Protein AF-A0A8J6DBD8-F1 (afdb_monomer_lite)

Secondary structure (DSSP, 8-state):
-----------------S--SSS--SS------S---S-------EEETTTTEEEETTEEE---HHHHHHHTTPPPPPGGGB----SSPPPHHHHHHHHHT--HHHHHTT-EEETTEEEEEHHHHHHHHHH-S-HHHHHHHHHHHHIIIIIS-SBTTEEEHHHHHHHTTGGGT-BSHHHHHHHHHHHHHHHHHHSS----S-HHHHHHHHHHHHS-SSS--S---SSEEEEETTBSSEEEE-SSEEEEE-GGGGGGGGTPPB-----TTGGG--EETTSTTHHHHHHHHHHHGGGEEEE----SS-SB-HHHHHHHHHHTTGGG-PPPS-----GGGGGS----HHHHHHHHHHHHHHHHHHHHHHHHHHHHHHHHHHHHHHHHHHHHHHHHHHHHHHHHHHHHHHHHHHHHTTT---SS-HHHHHHHHHHHHHHHHHHHHHHHHHHHHHHHHHHHHHHHHHHHHHHHHHHHHHHHHHHHHHHHHTHHHHHHHHHHHHHHHHHHHHHHHHHHHHHHHHHHHHHHHHHHHHHHHHHHHHHHHHHHHHHHHHHHHHHHHHHHHHHHHHHHHHHHHHTTT-HHHHHHHHHHHHHHHHHHHHHTT-

Sequence (602 aa):
MVSTAWRLHWGWSRDSGLLSGYIRTCVFVRFSSPYSRREMYSPEPNSNPAYSCFTFGGVDLVPTVEEYIALLNCPKIQADRAYSRPVNVPPFLKKLMSIKGMSEQWVTARIKQKGDSKCIPWGNLRDLILAHPDLKKRVDVFALSIYGLVVFPKALGHVDEAVSDLFDRFDKGTTPVPAILTETFRSLNACRRAGEGRFIGCAQLLLAWFHSHFWKIDKGPVVNPDEILYRCGDFDWVPLAGIWGASGYAPLLVLRQYRSRQFIPATRGLAQCEFSYKDDGYKKKVREISNAWNQTRRMKGFTAGPMITPEYEWWRGKRVNDNVSKPDQESTQPIDEYLRVAPSELEIIKQDFEKKSSEFGKKIEQLEEEKMKLGLDVDIHKLEAEKLRKGKNKAEEDLDSLKTDYKKLRMSIRTAGLGKTSEQWRQEIGKEKTRADQWEKKFHDVRIREDVLKKSLLESQNEKEKLRARVAELERSLHQYRSRNSVIELKASLSRIEELKEEIGKLEAALQDGKIRVEFLEANNEHYREQLFRSQDQIRNRDYVMGEAVAQVREVADHLQTLAVQADVLSLKYESESDRGRNLAWLLRKVKALCIRAKSYM

pLDDT: mean 74.31, std 19.13, range [20.61, 96.56]

Structure (mmCIF, N/CA/C/O backbone):
data_AF-A0A8J6DBD8-F1
#
_entry.id   AF-A0A8J6DBD8-F1
#
loop_
_atom_site.group_PDB
_atom_site.id
_atom_site.type_symbol
_atom_site.label_atom_id
_atom_site.label_alt_id
_atom_site.label_comp_id
_atom_site.label_asym_id
_atom_site.label_entity_id
_atom_site.label_seq_id
_atom_site.pdbx_PDB_ins_code
_atom_site.Cartn_x
_atom_site.Cartn_y
_atom_site.Cartn_z
_atom_site.occupancy
_atom_site.B_iso_or_equiv
_atom_site.auth_seq_id
_atom_site.auth_comp_id
_atom_site.auth_asym_id
_atom_site.auth_atom_id
_atom_site.pdbx_PDB_model_num
ATOM 1 N N . MET A 1 1 ? -17.728 -9.451 46.125 1.00 27.48 1 MET A N 1
ATOM 2 C CA . MET A 1 1 ? -18.984 -8.967 45.507 1.00 27.48 1 MET A CA 1
ATOM 3 C C . MET A 1 1 ? -18.606 -8.403 44.138 1.00 27.48 1 MET A C 1
ATOM 5 O O . MET A 1 1 ? -17.762 -7.523 44.107 1.00 27.48 1 MET A O 1
ATOM 9 N N . VAL A 1 2 ? -18.868 -9.106 43.025 1.00 20.61 2 VAL A N 1
ATOM 10 C CA . VAL A 1 2 ? -20.180 -9.228 42.327 1.00 20.61 2 VAL A CA 1
ATOM 11 C C . VAL A 1 2 ? -20.527 -7.868 41.685 1.00 20.61 2 VAL A C 1
ATOM 13 O O . VAL A 1 2 ? -20.707 -6.912 42.423 1.00 20.61 2 VAL A O 1
ATOM 16 N N . SER A 1 3 ? -20.315 -7.691 40.366 1.00 20.91 3 SER A N 1
ATOM 17 C CA . SER A 1 3 ? -21.315 -7.827 39.262 1.00 20.91 3 SER A CA 1
ATOM 18 C C . SER A 1 3 ? -22.350 -6.682 39.266 1.00 20.91 3 SER A C 1
ATOM 20 O O . SER A 1 3 ? -22.784 -6.304 40.340 1.00 20.91 3 SER A O 1
ATOM 22 N N . THR A 1 4 ? -22.841 -6.062 38.182 1.00 24.61 4 THR A N 1
ATOM 23 C CA . THR A 1 4 ? -22.737 -6.187 36.697 1.00 24.61 4 THR A CA 1
ATOM 24 C C . THR A 1 4 ? -23.076 -4.778 36.121 1.00 24.61 4 THR A C 1
ATOM 26 O O . THR A 1 4 ? -23.530 -3.943 36.893 1.00 24.61 4 THR A O 1
ATOM 29 N N . ALA A 1 5 ? -22.948 -4.355 34.854 1.00 22.42 5 ALA A N 1
ATOM 30 C CA . ALA A 1 5 ? -22.579 -4.890 33.527 1.00 22.42 5 ALA A CA 1
ATOM 31 C C . ALA A 1 5 ? -22.022 -3.693 32.681 1.00 22.42 5 ALA A C 1
ATOM 33 O O . ALA A 1 5 ? -21.956 -2.588 33.208 1.00 22.42 5 ALA A O 1
ATOM 34 N N . TRP A 1 6 ? -21.601 -3.749 31.408 1.00 22.06 6 TRP A N 1
ATOM 35 C CA . TRP A 1 6 ? -21.498 -4.800 30.377 1.00 22.06 6 TRP A CA 1
ATOM 36 C C . TRP A 1 6 ? -20.047 -4.910 29.851 1.00 22.06 6 TRP A C 1
ATOM 38 O O . TRP A 1 6 ? -19.230 -4.015 30.055 1.00 22.06 6 TRP A O 1
ATOM 48 N N . ARG A 1 7 ? -19.713 -6.029 29.189 1.00 21.22 7 ARG A N 1
ATOM 49 C CA . ARG A 1 7 ? -18.359 -6.366 28.699 1.00 21.22 7 ARG A CA 1
ATOM 50 C C . ARG A 1 7 ? -18.191 -6.134 27.197 1.00 21.22 7 ARG A C 1
ATOM 52 O O . ARG A 1 7 ? -19.117 -6.409 26.449 1.00 21.22 7 ARG A O 1
ATOM 59 N N . LEU A 1 8 ? -16.950 -5.859 26.786 1.00 21.03 8 LEU A N 1
ATOM 60 C CA . LEU A 1 8 ? -16.210 -6.649 25.785 1.00 21.03 8 LEU A CA 1
ATOM 61 C C . LEU A 1 8 ? -14.696 -6.486 26.054 1.00 21.03 8 LEU A C 1
ATOM 63 O O . LEU A 1 8 ? -14.236 -5.398 26.397 1.00 21.03 8 LEU A O 1
ATOM 67 N N . HIS A 1 9 ? -13.937 -7.585 26.006 1.00 22.09 9 HIS A N 1
ATOM 68 C CA . HIS A 1 9 ? -12.533 -7.667 26.447 1.00 22.09 9 HIS A CA 1
ATOM 69 C C . HIS A 1 9 ? -11.554 -7.550 25.274 1.00 22.09 9 HIS A C 1
ATOM 71 O O . HIS A 1 9 ? -11.773 -8.222 24.280 1.00 22.09 9 HIS A O 1
ATOM 77 N N . TRP A 1 10 ? -10.424 -6.859 25.479 1.00 24.67 10 TRP A N 1
ATOM 78 C CA . TRP A 1 10 ? -9.071 -7.299 25.080 1.00 24.67 10 TRP A CA 1
ATOM 79 C C . TRP A 1 10 ? -8.047 -6.610 26.002 1.00 24.67 10 TRP A C 1
ATOM 81 O O . TRP A 1 10 ? -8.152 -5.408 26.238 1.00 24.67 10 TRP A O 1
ATOM 91 N N . GLY A 1 11 ? -7.070 -7.339 26.548 1.00 22.80 11 GLY A N 1
ATOM 92 C CA . GLY A 1 11 ? -6.052 -6.781 27.451 1.00 22.80 11 GLY A CA 1
ATOM 93 C C . GLY A 1 11 ? -4.736 -7.558 27.397 1.00 22.80 11 GLY A C 1
ATOM 94 O O . GLY A 1 11 ? -4.743 -8.738 27.066 1.00 22.80 11 GLY A O 1
ATOM 95 N N . TRP A 1 12 ? -3.615 -6.897 27.710 1.00 26.27 12 TRP A N 1
ATOM 96 C CA . TRP A 1 12 ? -2.274 -7.501 27.767 1.00 26.27 12 TRP A CA 1
ATOM 97 C C . TRP A 1 12 ? -1.465 -6.994 28.974 1.00 26.27 12 TRP A C 1
ATOM 99 O O . TRP A 1 12 ? -1.705 -5.901 29.484 1.00 26.27 12 TRP A O 1
ATOM 109 N N . SER A 1 13 ? -0.526 -7.832 29.426 1.00 24.42 13 SER A N 1
ATOM 110 C CA . SER A 1 13 ? 0.162 -7.760 30.727 1.00 24.42 13 SER A CA 1
ATOM 111 C C . SER A 1 13 ? 1.065 -6.535 30.962 1.00 24.42 13 SER A C 1
ATOM 113 O O . SER A 1 13 ? 1.603 -5.930 30.029 1.00 24.42 13 SER A O 1
ATOM 115 N N . ARG A 1 14 ? 1.280 -6.239 32.253 1.00 26.92 14 ARG A N 1
ATOM 116 C CA . ARG A 1 14 ? 2.314 -5.336 32.787 1.00 26.92 14 ARG A CA 1
ATOM 117 C C . ARG A 1 14 ? 3.711 -5.983 32.803 1.00 26.92 14 ARG A C 1
ATOM 119 O O . ARG A 1 14 ? 3.820 -7.206 32.757 1.00 26.92 14 ARG A O 1
ATOM 126 N N . ASP A 1 15 ? 4.702 -5.091 32.928 1.00 27.53 15 ASP A N 1
ATOM 127 C CA . ASP A 1 15 ? 6.130 -5.275 33.256 1.00 27.53 15 ASP A CA 1
ATOM 128 C C . ASP A 1 15 ? 6.997 -6.012 32.198 1.00 27.53 15 ASP A C 1
ATOM 130 O O . ASP A 1 15 ? 6.541 -6.939 31.542 1.00 27.53 15 ASP A O 1
ATOM 134 N N . SER A 1 16 ? 8.249 -5.621 31.903 1.00 25.66 16 SER A N 1
ATOM 135 C CA . SER A 1 16 ? 9.177 -4.661 32.540 1.00 25.66 16 SER A CA 1
ATOM 136 C C . SER A 1 16 ? 10.176 -4.029 31.529 1.00 25.66 16 SER A C 1
ATOM 138 O O . SER A 1 16 ? 10.304 -4.493 30.399 1.00 25.66 16 SER A O 1
ATOM 140 N N . GLY A 1 17 ? 10.922 -2.988 31.944 1.00 25.34 17 GLY A N 1
ATOM 141 C CA . GLY A 1 17 ? 12.291 -2.712 31.448 1.00 25.34 17 GLY A CA 1
ATOM 142 C C . GLY A 1 17 ? 12.514 -1.932 30.131 1.00 25.34 17 GLY A C 1
ATOM 143 O O . GLY A 1 17 ? 12.765 -2.520 29.088 1.00 25.34 17 GLY A O 1
ATOM 144 N N . LEU A 1 18 ? 12.551 -0.594 30.216 1.00 29.38 18 LEU A N 1
ATOM 145 C CA . LEU A 1 18 ? 13.420 0.331 29.443 1.00 29.38 18 LEU A CA 1
ATOM 146 C C . LEU A 1 18 ? 13.868 -0.049 28.002 1.00 29.38 18 LEU A C 1
ATOM 148 O O . LEU A 1 18 ? 15.051 -0.264 27.756 1.00 29.38 18 LEU A O 1
ATOM 152 N N . LEU A 1 19 ? 12.947 0.003 27.026 1.00 24.00 19 LEU A N 1
ATOM 153 C CA . LEU A 1 19 ? 13.197 0.457 25.629 1.00 24.00 19 LEU A CA 1
ATOM 154 C C . LEU A 1 19 ? 11.874 0.661 24.842 1.00 24.00 19 LEU A C 1
ATOM 156 O O . LEU A 1 19 ? 11.750 0.380 23.651 1.00 24.00 19 LEU A O 1
ATOM 160 N N . SER A 1 20 ? 10.833 1.137 25.535 1.00 29.08 20 SER A N 1
ATOM 161 C CA . SER A 1 20 ? 9.434 1.116 25.074 1.00 29.08 20 SER A CA 1
ATOM 162 C C . SER A 1 20 ? 8.962 2.460 24.492 1.00 29.08 20 SER A C 1
ATOM 164 O O . SER A 1 20 ? 8.144 3.140 25.108 1.00 29.08 20 SER A O 1
ATOM 166 N N . GLY A 1 21 ? 9.458 2.832 23.305 1.00 27.05 21 GLY A N 1
ATOM 167 C CA . GLY A 1 21 ? 9.067 4.078 22.616 1.00 27.05 21 GLY A CA 1
ATOM 168 C C . GLY A 1 21 ? 8.323 3.909 21.283 1.00 27.05 21 GLY A C 1
ATOM 169 O O . GLY A 1 21 ? 7.284 4.526 21.086 1.00 27.05 21 GLY A O 1
ATOM 170 N N . TYR A 1 22 ? 8.840 3.083 20.362 1.00 28.44 22 TYR A N 1
ATOM 171 C CA . TYR A 1 22 ? 8.517 3.220 18.925 1.00 28.44 22 TYR A CA 1
ATOM 172 C C . TYR A 1 22 ? 7.997 1.964 18.195 1.00 28.44 22 TYR A C 1
ATOM 174 O O . TYR A 1 22 ? 7.718 2.034 17.002 1.00 28.44 22 TYR A O 1
ATOM 182 N N . ILE A 1 23 ? 7.852 0.810 18.865 1.00 29.36 23 ILE A N 1
ATOM 183 C CA . ILE A 1 23 ? 7.482 -0.470 18.209 1.00 29.36 23 ILE A CA 1
ATOM 184 C C . ILE A 1 23 ? 6.358 -1.205 18.974 1.00 29.36 23 ILE A C 1
ATOM 186 O O . ILE A 1 23 ? 6.381 -2.424 19.125 1.00 29.36 23 ILE A O 1
ATOM 190 N N . ARG A 1 24 ? 5.363 -0.473 19.506 1.00 26.50 24 ARG A N 1
ATOM 191 C CA . ARG A 1 24 ? 4.212 -1.077 20.222 1.00 26.50 24 ARG A CA 1
ATOM 192 C C . ARG A 1 24 ? 2.834 -0.843 19.590 1.00 26.50 24 ARG A C 1
ATOM 194 O O . ARG A 1 24 ? 1.833 -1.273 20.148 1.00 26.50 24 ARG A O 1
ATOM 201 N N . THR A 1 25 ? 2.777 -0.272 18.389 1.00 28.27 25 THR A N 1
ATOM 202 C CA . THR A 1 25 ? 1.565 -0.148 17.558 1.00 28.27 25 THR A CA 1
ATOM 203 C C . THR A 1 25 ? 1.365 -1.364 16.643 1.00 28.27 25 THR A C 1
ATOM 205 O O . THR A 1 25 ? 1.268 -1.258 15.422 1.00 28.27 25 THR A O 1
ATOM 208 N N . CYS A 1 26 ? 1.250 -2.554 17.242 1.00 26.88 26 CYS A N 1
ATOM 209 C CA . CYS A 1 26 ? 0.584 -3.671 16.568 1.00 26.88 26 CYS A CA 1
ATOM 210 C C . CYS A 1 26 ? -0.930 -3.413 16.591 1.00 26.88 26 CYS A C 1
ATOM 212 O O . CYS A 1 26 ? -1.564 -3.633 17.615 1.00 26.88 26 CYS A O 1
ATOM 214 N N . VAL A 1 27 ? -1.458 -2.897 15.474 1.00 27.77 27 VAL A N 1
ATOM 215 C CA . VAL A 1 27 ? -2.882 -2.809 15.085 1.00 27.77 27 VAL A CA 1
ATOM 216 C C . VAL A 1 27 ? -3.888 -2.750 16.251 1.00 27.77 27 VAL A C 1
ATOM 218 O O . VAL A 1 27 ? -4.568 -3.722 16.563 1.00 27.77 27 VAL A O 1
ATOM 221 N N . PHE A 1 28 ? -4.054 -1.558 16.826 1.00 23.45 28 PHE A N 1
ATOM 222 C CA . PHE A 1 28 ? -5.298 -1.152 17.487 1.00 23.45 28 PHE A CA 1
ATOM 223 C C . PHE A 1 28 ? -5.872 0.037 16.710 1.00 23.45 28 PHE A C 1
ATOM 225 O O . PHE A 1 28 ? -5.594 1.195 17.022 1.00 23.45 28 PHE A O 1
ATOM 232 N N . VAL A 1 29 ? -6.658 -0.238 15.665 1.00 27.64 29 VAL A N 1
ATOM 233 C CA . VAL A 1 29 ? -7.415 0.807 14.957 1.00 27.64 29 VAL A CA 1
ATOM 234 C C . VAL A 1 29 ? -8.670 1.115 15.771 1.00 27.64 29 VAL A C 1
ATOM 236 O O . VAL A 1 29 ? -9.755 0.612 15.499 1.00 27.64 29 VAL A O 1
ATOM 239 N N . ARG A 1 30 ? -8.508 1.930 16.816 1.00 22.86 30 ARG A N 1
ATOM 240 C CA . ARG A 1 30 ? -9.630 2.511 17.559 1.00 22.86 30 ARG A CA 1
ATOM 241 C C . ARG A 1 30 ? -9.899 3.904 16.995 1.00 22.86 30 ARG A C 1
ATOM 243 O O . ARG A 1 30 ? -9.235 4.864 17.377 1.00 22.86 30 ARG A O 1
ATOM 250 N N . PHE A 1 31 ? -10.851 4.016 16.067 1.00 30.30 31 PHE A N 1
ATOM 251 C CA . PHE A 1 31 ? -11.318 5.317 15.585 1.00 30.30 31 PHE A CA 1
ATOM 252 C C . PHE A 1 31 ? -12.001 6.062 16.739 1.00 30.30 31 PHE A C 1
ATOM 254 O O . PHE A 1 31 ? -13.118 5.749 17.141 1.00 30.30 31 PHE A O 1
ATOM 261 N N . SER A 1 32 ? -11.300 7.027 17.330 1.00 22.33 32 SER A N 1
ATOM 262 C CA . SER A 1 32 ? -11.822 7.883 18.399 1.00 22.33 32 SER A CA 1
ATOM 263 C C . SER A 1 32 ? -11.129 9.244 18.350 1.00 22.33 32 SER A C 1
ATOM 265 O O . SER A 1 32 ? -10.259 9.544 19.163 1.00 22.33 32 SER A O 1
ATOM 267 N N . SER A 1 33 ? -11.510 10.070 17.372 1.00 25.19 33 SER A N 1
ATOM 268 C CA . SER A 1 33 ? -11.212 11.505 17.410 1.00 25.19 33 SER A CA 1
ATOM 269 C C . SER A 1 33 ? -12.235 12.200 18.317 1.00 25.19 33 SER A C 1
ATOM 271 O O . SER A 1 33 ? -13.432 12.084 18.048 1.00 25.19 33 SER A O 1
ATOM 273 N N . PRO A 1 34 ? -11.821 12.966 19.345 1.00 26.48 34 PRO A N 1
ATOM 274 C CA . PRO A 1 34 ? -12.744 13.777 20.144 1.00 26.48 34 PRO A CA 1
ATOM 275 C C . PRO A 1 34 ? -13.403 14.923 19.352 1.00 26.48 34 PRO A C 1
ATOM 277 O O . PRO A 1 34 ? -14.350 15.542 19.834 1.00 26.48 34 PRO A O 1
ATOM 280 N N . TYR A 1 35 ? -12.912 15.217 18.141 1.00 27.64 35 TYR A N 1
ATOM 281 C CA . TYR A 1 35 ? -13.316 16.360 17.323 1.00 27.64 35 TYR A CA 1
ATOM 282 C C . TYR A 1 35 ? -13.956 15.926 15.999 1.00 27.64 35 TYR A C 1
ATOM 284 O O . TYR A 1 35 ? -13.412 16.153 14.922 1.00 27.64 35 TYR A O 1
ATOM 292 N N . SER A 1 36 ? -15.135 15.305 16.066 1.00 27.06 36 SER A N 1
ATOM 293 C CA . SER A 1 36 ? -16.021 15.107 14.904 1.00 27.06 36 SER A CA 1
ATOM 294 C C . SER A 1 36 ? -17.481 14.985 15.342 1.00 27.06 36 SER A C 1
ATOM 296 O O . SER A 1 36 ? -18.090 13.925 15.260 1.00 27.06 36 SER A O 1
ATOM 298 N N . ARG A 1 37 ? -18.068 16.095 15.813 1.00 27.03 37 ARG A N 1
ATOM 299 C CA . ARG A 1 37 ? -19.520 16.194 16.040 1.00 27.03 37 ARG A CA 1
ATOM 300 C C . ARG A 1 37 ? -20.227 16.704 14.776 1.00 27.03 37 ARG A C 1
ATOM 302 O O . ARG A 1 37 ? -20.755 17.812 14.750 1.00 27.03 37 ARG A O 1
ATOM 309 N N . ARG A 1 38 ? -20.205 15.880 13.728 1.00 23.92 38 ARG A N 1
ATOM 310 C CA . ARG A 1 38 ? -21.210 15.842 12.655 1.00 23.92 38 ARG A CA 1
ATOM 311 C C . ARG A 1 38 ? -21.508 14.376 12.381 1.00 23.92 38 ARG A C 1
ATOM 313 O O . ARG A 1 38 ? -20.594 13.558 12.375 1.00 23.92 38 ARG A O 1
ATOM 320 N N . GLU A 1 39 ? -22.785 14.059 12.252 1.00 27.02 39 GLU A N 1
ATOM 321 C CA . GLU A 1 39 ? -23.282 12.689 12.283 1.00 27.02 39 GLU A CA 1
ATOM 322 C C . GLU A 1 39 ? -22.820 11.906 11.055 1.00 27.02 39 GLU A C 1
ATOM 324 O O . GLU A 1 39 ? -23.316 12.086 9.947 1.00 27.02 39 GLU A O 1
ATOM 329 N N . MET A 1 40 ? -21.878 10.996 11.278 1.00 23.64 40 MET A N 1
ATOM 330 C CA . MET A 1 40 ? -21.593 9.903 10.366 1.00 23.64 40 MET A CA 1
ATOM 331 C C . MET A 1 40 ? -21.792 8.614 11.160 1.00 23.64 40 MET A C 1
ATOM 333 O O . MET A 1 40 ? -20.861 8.105 11.783 1.00 23.64 40 MET A O 1
ATOM 337 N N . TYR A 1 41 ? -23.030 8.107 11.165 1.00 27.47 41 TYR A N 1
ATOM 338 C CA . TYR A 1 41 ? -23.354 6.747 11.610 1.00 27.47 41 TYR A CA 1
ATOM 339 C C . TYR A 1 41 ? -22.729 5.748 10.622 1.00 27.47 41 TYR A C 1
ATOM 341 O O . TYR A 1 41 ? -23.406 5.150 9.790 1.00 27.47 41 TYR A O 1
ATOM 349 N N . SER A 1 42 ? -21.405 5.620 10.673 1.00 31.48 42 SER A N 1
ATOM 350 C CA . SER A 1 42 ? -20.649 4.671 9.867 1.00 31.48 42 SER A CA 1
ATOM 351 C C . SER A 1 42 ? -20.482 3.387 10.683 1.00 31.48 42 SER A C 1
ATOM 353 O O . SER A 1 42 ? -19.859 3.446 11.747 1.00 31.48 42 SER A O 1
ATOM 355 N N . PRO A 1 43 ? -21.045 2.242 10.255 1.00 36.19 43 PRO A N 1
ATOM 356 C CA . PRO A 1 43 ? -20.825 0.977 10.945 1.00 36.19 43 PRO A CA 1
ATOM 357 C C . PRO A 1 43 ? -19.340 0.594 10.904 1.00 36.19 43 PRO A C 1
ATOM 359 O O . PRO A 1 43 ? -18.608 0.993 9.994 1.00 36.19 43 PRO A O 1
ATOM 362 N N . GLU A 1 44 ? -18.897 -0.182 11.895 1.00 39.59 44 GLU A N 1
ATOM 363 C CA . GLU A 1 44 ? -17.501 -0.619 12.011 1.00 39.59 44 GLU A CA 1
ATOM 364 C C . GLU A 1 44 ? -16.997 -1.306 10.721 1.00 39.59 44 GLU A C 1
ATOM 366 O O . GLU A 1 44 ? -17.776 -2.012 10.072 1.00 39.59 44 GLU A O 1
ATOM 371 N N . PRO A 1 45 ? -15.704 -1.149 10.351 1.00 50.53 45 PRO A N 1
ATOM 372 C CA . PRO A 1 45 ? -15.119 -1.765 9.159 1.00 50.53 45 PRO A CA 1
ATOM 373 C C . PRO A 1 45 ? -15.388 -3.274 9.081 1.00 50.53 45 PRO A C 1
ATOM 375 O O . PRO A 1 45 ? -14.725 -4.081 9.745 1.00 50.53 45 PRO A O 1
ATOM 378 N N . ASN A 1 46 ? -16.330 -3.690 8.233 1.00 56.03 46 ASN A N 1
ATOM 379 C CA . ASN A 1 46 ? -16.689 -5.096 8.143 1.00 56.03 46 ASN A CA 1
ATOM 380 C C . ASN A 1 46 ? -15.891 -5.775 7.021 1.00 56.03 46 ASN A C 1
ATOM 382 O O . ASN A 1 46 ? -16.279 -5.736 5.856 1.00 56.03 46 ASN A O 1
ATOM 386 N N . SER A 1 47 ? -14.744 -6.369 7.362 1.00 60.66 47 SER A N 1
ATOM 387 C CA . SER A 1 47 ? -13.978 -7.214 6.435 1.00 60.66 47 SER A CA 1
ATOM 388 C C . SER A 1 47 ? -14.767 -8.484 6.108 1.00 60.66 47 SER A C 1
ATOM 390 O O . SER A 1 47 ? -15.152 -9.214 7.020 1.00 60.66 47 SER A O 1
ATOM 392 N N . ASN A 1 48 ? -15.009 -8.755 4.826 1.00 66.00 48 ASN A N 1
ATOM 393 C CA . ASN A 1 48 ? -15.734 -9.934 4.360 1.00 66.00 48 ASN A CA 1
ATOM 394 C C . ASN A 1 48 ? -14.757 -10.969 3.754 1.00 66.00 48 ASN A C 1
ATOM 396 O O . ASN A 1 48 ? -14.283 -10.763 2.630 1.00 66.00 48 ASN A O 1
ATOM 400 N N . PRO A 1 49 ? -14.475 -12.098 4.442 1.00 67.69 49 PRO A N 1
ATOM 401 C CA . PRO A 1 49 ? -13.479 -13.072 3.991 1.00 67.69 49 PRO A CA 1
ATOM 402 C C . PRO A 1 49 ? -13.822 -13.815 2.696 1.00 67.69 49 PRO A C 1
ATOM 404 O O . PRO A 1 49 ? -12.921 -14.377 2.082 1.00 67.69 49 PRO A O 1
ATOM 407 N N . ALA A 1 50 ? -15.091 -13.843 2.272 1.00 69.56 50 ALA A N 1
ATOM 408 C CA . ALA A 1 50 ? -15.491 -14.477 1.012 1.00 69.56 50 ALA A CA 1
ATOM 409 C C . ALA A 1 50 ? -15.116 -13.633 -0.223 1.00 69.56 50 ALA A C 1
ATOM 411 O O . ALA A 1 50 ? -15.027 -14.161 -1.332 1.00 69.56 50 ALA A O 1
ATOM 412 N N . TYR A 1 51 ? -14.884 -12.331 -0.020 1.00 73.75 51 TYR A N 1
ATOM 413 C CA . TYR A 1 51 ? -14.646 -11.338 -1.072 1.00 73.75 51 TYR A CA 1
ATOM 414 C C . TYR A 1 51 ? -13.316 -10.572 -0.912 1.00 73.75 51 TYR A C 1
ATOM 416 O O . TYR A 1 51 ? -12.973 -9.758 -1.768 1.00 73.75 51 TYR A O 1
ATOM 424 N N . SER A 1 52 ? -12.565 -10.824 0.169 1.00 77.00 52 SER A N 1
ATOM 425 C CA . SER A 1 52 ? -11.301 -10.151 0.524 1.00 77.00 52 SER A CA 1
ATOM 426 C C . SER A 1 52 ? -11.393 -8.614 0.626 1.00 77.00 52 SER A C 1
ATOM 428 O O . SER A 1 52 ? -10.381 -7.934 0.484 1.00 77.00 52 SER A O 1
ATOM 430 N N . CYS A 1 53 ? -12.578 -8.044 0.883 1.00 80.75 53 CYS A N 1
ATOM 431 C CA . CYS A 1 53 ? -12.821 -6.592 0.901 1.00 80.75 53 CYS A CA 1
ATOM 432 C C . CYS A 1 53 ? -13.347 -6.080 2.255 1.00 80.75 53 CYS A C 1
ATOM 434 O O . CYS A 1 53 ? -13.881 -6.844 3.059 1.00 80.75 53 CYS A O 1
ATOM 436 N N . PHE A 1 54 ? -13.240 -4.774 2.498 1.00 77.94 54 PHE A N 1
ATOM 437 C CA . PHE A 1 54 ? -13.870 -4.071 3.619 1.00 77.94 54 PHE A CA 1
ATOM 438 C C . PHE A 1 54 ? -15.178 -3.417 3.171 1.00 77.94 54 PHE A C 1
ATOM 440 O O . PHE A 1 54 ? -15.181 -2.698 2.176 1.00 77.94 54 PHE A O 1
ATOM 447 N N . THR A 1 55 ? -16.266 -3.595 3.917 1.00 73.12 55 THR A N 1
ATOM 448 C CA . THR A 1 55 ? -17.547 -2.923 3.657 1.00 73.12 55 THR A CA 1
ATOM 449 C C . THR A 1 55 ? -17.780 -1.799 4.676 1.00 73.12 55 THR A C 1
ATOM 451 O O . THR A 1 55 ? -17.707 -2.027 5.884 1.00 73.12 55 THR A O 1
ATOM 454 N N . PHE A 1 56 ? -18.096 -0.599 4.183 1.00 70.50 56 PHE A N 1
ATOM 455 C CA . PHE A 1 56 ? -18.353 0.635 4.935 1.00 70.50 56 PHE A CA 1
ATOM 456 C C . PHE A 1 56 ? -19.633 1.307 4.426 1.00 70.50 56 PHE A C 1
ATOM 458 O O . PHE A 1 56 ? -19.649 1.791 3.297 1.00 70.50 56 PHE A O 1
ATOM 465 N N . GLY A 1 57 ? -20.710 1.348 5.218 1.00 63.44 57 GLY A N 1
ATOM 466 C CA . GLY A 1 57 ? -21.927 2.109 4.870 1.00 63.44 57 GLY A CA 1
ATOM 467 C C . GLY A 1 57 ? -22.498 1.846 3.462 1.00 63.44 57 GLY A C 1
ATOM 468 O O . GLY A 1 57 ? -22.967 2.773 2.811 1.00 63.44 57 GLY A O 1
ATOM 469 N N . GLY A 1 58 ? -22.400 0.611 2.952 1.00 68.12 58 GLY A N 1
ATOM 470 C CA . GLY A 1 58 ? -22.837 0.246 1.592 1.00 68.12 58 GLY A CA 1
ATOM 471 C C . GLY A 1 58 ? -21.791 0.425 0.477 1.00 68.12 58 GLY A C 1
ATOM 472 O O . GLY A 1 58 ? -22.102 0.208 -0.695 1.00 68.12 58 GLY A O 1
ATOM 473 N N . VAL A 1 59 ? -20.550 0.790 0.806 1.00 74.38 59 VAL A N 1
ATOM 474 C CA . VAL A 1 59 ? -19.397 0.841 -0.110 1.00 74.38 59 VAL A CA 1
ATOM 475 C C . VAL A 1 59 ? -18.441 -0.305 0.215 1.00 74.38 59 VAL A C 1
ATOM 477 O O . VAL A 1 59 ? -18.143 -0.521 1.386 1.00 74.38 59 VAL A O 1
ATOM 480 N N . ASP A 1 60 ? -17.933 -1.018 -0.792 1.00 82.44 60 ASP A N 1
ATOM 481 C CA . ASP A 1 60 ? -16.783 -1.912 -0.602 1.00 82.44 60 ASP A CA 1
ATOM 482 C C . ASP A 1 60 ? -15.495 -1.209 -1.019 1.00 82.44 60 ASP A C 1
ATOM 484 O O . ASP A 1 60 ? -15.460 -0.539 -2.052 1.00 82.44 60 ASP A O 1
ATOM 488 N N . LEU A 1 61 ? -14.445 -1.401 -0.225 1.00 85.62 61 LEU A N 1
ATOM 489 C CA . LEU A 1 61 ? -13.094 -0.905 -0.454 1.00 85.62 61 LEU A CA 1
ATOM 490 C C . LEU A 1 61 ? -12.094 -2.049 -0.214 1.00 85.62 61 LEU A C 1
ATOM 492 O O . LEU A 1 61 ? -12.257 -2.840 0.716 1.00 85.62 61 LEU A O 1
ATOM 496 N N . VAL A 1 62 ? -11.028 -2.131 -1.000 1.00 88.62 62 VAL A N 1
ATOM 497 C CA . VAL A 1 62 ? -9.913 -3.061 -0.802 1.00 88.62 62 VAL A CA 1
ATOM 498 C C . VAL A 1 62 ? -8.604 -2.430 -1.294 1.00 88.62 62 VAL A C 1
ATOM 500 O O . VAL A 1 62 ? -8.610 -1.732 -2.307 1.00 88.62 62 VAL A O 1
ATOM 503 N N . PRO A 1 63 ? -7.471 -2.668 -0.613 1.00 90.88 63 PRO A N 1
ATOM 504 C CA . PRO A 1 63 ? -6.148 -2.434 -1.175 1.00 90.88 63 PRO A CA 1
ATOM 505 C C . PRO A 1 63 ? -5.979 -3.106 -2.540 1.00 90.88 63 PRO A C 1
ATOM 507 O O . PRO A 1 63 ? -6.083 -4.325 -2.646 1.00 90.88 63 PRO A O 1
ATOM 510 N N . THR A 1 64 ? -5.709 -2.338 -3.589 1.00 91.06 64 THR A N 1
ATOM 511 C CA . THR A 1 64 ? -5.537 -2.882 -4.946 1.00 91.06 64 THR A CA 1
ATOM 512 C C . THR A 1 64 ? -4.079 -2.901 -5.398 1.00 91.06 64 THR A C 1
ATOM 514 O O . THR A 1 64 ? -3.232 -2.175 -4.872 1.00 91.06 64 THR A O 1
ATOM 517 N N . VAL A 1 65 ? -3.778 -3.736 -6.398 1.00 90.81 65 VAL A N 1
ATOM 518 C CA . VAL A 1 65 ? -2.457 -3.806 -7.040 1.00 90.81 65 VAL A CA 1
ATOM 519 C C . VAL A 1 65 ? -2.032 -2.429 -7.558 1.00 90.81 65 VAL A C 1
ATOM 521 O O . VAL A 1 65 ? -0.931 -1.983 -7.257 1.00 90.81 65 VAL A O 1
ATOM 524 N N . GLU A 1 66 ? -2.915 -1.724 -8.259 1.00 89.25 66 GLU A N 1
ATOM 525 C CA . GLU A 1 66 ? -2.695 -0.381 -8.802 1.00 89.25 66 GLU A CA 1
ATOM 526 C C . GLU A 1 66 ? -2.364 0.648 -7.707 1.00 89.25 66 GLU A C 1
ATOM 528 O O . GLU A 1 66 ? -1.419 1.425 -7.852 1.00 89.25 66 GLU A O 1
ATOM 533 N N . GLU A 1 67 ? -3.090 0.627 -6.586 1.00 89.12 67 GLU A N 1
ATOM 534 C CA . GLU A 1 67 ? -2.834 1.527 -5.455 1.00 89.12 67 GLU A CA 1
ATOM 535 C C . GLU A 1 67 ? -1.507 1.222 -4.760 1.00 89.12 67 GLU A C 1
ATOM 537 O O . GLU A 1 67 ? -0.760 2.142 -4.437 1.00 89.12 67 GLU A O 1
ATOM 542 N N . TYR A 1 68 ? -1.178 -0.055 -4.544 1.00 89.38 68 TYR A N 1
ATOM 543 C CA . TYR A 1 68 ? 0.072 -0.435 -3.880 1.00 89.38 68 TYR A CA 1
ATOM 544 C C . TYR A 1 68 ? 1.298 -0.242 -4.781 1.00 89.38 68 TYR A C 1
ATOM 546 O O . TYR A 1 68 ? 2.363 0.096 -4.268 1.00 89.38 68 TYR A O 1
ATOM 554 N N . ILE A 1 69 ? 1.157 -0.377 -6.106 1.00 87.62 69 ILE A N 1
ATOM 555 C CA . ILE A 1 69 ? 2.182 0.040 -7.076 1.00 87.62 69 ILE A CA 1
ATOM 556 C C . ILE A 1 69 ? 2.471 1.535 -6.912 1.00 87.62 69 ILE A C 1
ATOM 558 O O . ILE A 1 69 ? 3.635 1.906 -6.776 1.00 87.62 69 ILE A O 1
ATOM 562 N N . ALA A 1 70 ? 1.438 2.382 -6.872 1.00 85.88 70 ALA A N 1
ATOM 563 C CA . ALA A 1 70 ? 1.610 3.828 -6.734 1.00 85.88 70 ALA A CA 1
ATOM 564 C C . ALA A 1 70 ? 2.178 4.233 -5.361 1.00 85.88 70 ALA A C 1
ATOM 566 O O . ALA A 1 70 ? 3.112 5.028 -5.299 1.00 85.88 70 ALA A O 1
ATOM 567 N N . LEU A 1 71 ? 1.671 3.654 -4.263 1.00 84.75 71 LEU A N 1
ATOM 568 C CA . LEU A 1 71 ? 2.161 3.918 -2.901 1.00 84.75 71 LEU A CA 1
ATOM 569 C C . LEU A 1 71 ? 3.635 3.524 -2.709 1.00 84.75 71 LEU A C 1
ATOM 571 O O . LEU A 1 71 ? 4.332 4.152 -1.916 1.00 84.75 71 LEU A O 1
ATOM 575 N N . LEU A 1 72 ? 4.109 2.498 -3.423 1.00 83.62 72 LEU A N 1
ATOM 576 C CA . LEU A 1 72 ? 5.506 2.048 -3.404 1.00 83.62 72 LEU A CA 1
ATOM 577 C C . LEU A 1 72 ? 6.351 2.604 -4.563 1.00 83.62 72 LEU A C 1
ATOM 579 O O . LEU A 1 72 ? 7.502 2.196 -4.705 1.00 83.62 72 LEU A O 1
ATOM 583 N N . ASN A 1 73 ? 5.795 3.492 -5.395 1.00 82.38 73 ASN A N 1
ATOM 584 C CA . ASN A 1 73 ? 6.421 4.020 -6.613 1.00 82.38 73 ASN A CA 1
ATOM 585 C C . ASN A 1 73 ? 7.069 2.928 -7.498 1.00 82.38 73 ASN A C 1
ATOM 587 O O . ASN A 1 73 ? 8.183 3.071 -8.005 1.00 82.38 73 ASN A O 1
ATOM 591 N N . CYS A 1 74 ? 6.390 1.788 -7.632 1.00 77.62 74 CYS A N 1
ATOM 592 C CA . CYS A 1 74 ? 6.846 0.667 -8.447 1.00 77.62 74 CYS A CA 1
ATOM 593 C C . CYS A 1 74 ? 6.491 0.875 -9.932 1.00 77.62 74 CYS A C 1
ATOM 595 O O . CYS A 1 74 ? 5.480 1.506 -10.244 1.00 77.62 74 CYS A O 1
ATOM 597 N N . PRO A 1 75 ? 7.247 0.283 -10.875 1.00 75.62 75 PRO A N 1
ATOM 598 C CA . PRO A 1 75 ? 6.807 0.195 -12.263 1.00 75.62 75 PRO A CA 1
ATOM 599 C C . PRO A 1 75 ? 5.539 -0.669 -12.387 1.00 75.62 75 PRO A C 1
ATOM 601 O O . PRO A 1 75 ? 5.324 -1.605 -11.609 1.00 75.62 75 PRO A O 1
ATOM 604 N N . LYS A 1 76 ? 4.717 -0.380 -13.406 1.00 74.75 76 LYS A N 1
ATOM 605 C CA . LYS A 1 76 ? 3.521 -1.164 -13.769 1.00 74.75 76 LYS A CA 1
ATOM 606 C C . LYS A 1 76 ? 3.896 -2.644 -13.928 1.00 74.75 76 LYS A C 1
ATOM 608 O O . LYS A 1 76 ? 4.863 -2.969 -14.616 1.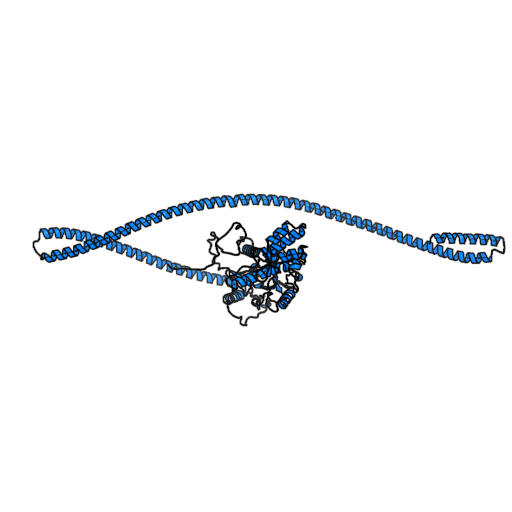00 74.75 76 LYS A O 1
ATOM 613 N N . ILE A 1 77 ? 3.137 -3.539 -13.291 1.00 73.94 77 ILE A N 1
ATOM 614 C CA . ILE A 1 77 ? 3.435 -4.978 -13.304 1.00 73.94 77 ILE A CA 1
ATOM 615 C C . ILE A 1 77 ? 3.270 -5.532 -14.721 1.00 73.94 77 ILE A C 1
ATOM 617 O O . ILE A 1 77 ? 2.196 -5.441 -15.313 1.00 73.94 77 ILE A O 1
ATOM 621 N N . GLN A 1 78 ? 4.342 -6.136 -15.227 1.00 69.88 78 GLN A N 1
ATOM 622 C CA . GLN A 1 78 ? 4.324 -7.047 -16.369 1.00 69.88 78 GLN A CA 1
ATOM 623 C C . GLN A 1 78 ? 4.155 -8.486 -15.852 1.00 69.88 78 GLN A C 1
ATOM 625 O O . GLN A 1 78 ? 4.507 -8.777 -14.706 1.00 69.88 78 GLN A O 1
ATOM 630 N N . ALA A 1 79 ? 3.591 -9.373 -16.673 1.00 65.06 79 ALA A N 1
ATOM 631 C CA . ALA A 1 79 ? 3.238 -10.748 -16.297 1.00 65.06 79 ALA A CA 1
ATOM 632 C C . ALA A 1 79 ? 4.390 -11.536 -15.643 1.00 65.06 79 ALA A C 1
ATOM 634 O O . ALA A 1 79 ? 4.223 -12.160 -14.597 1.00 65.06 79 ALA A O 1
ATOM 635 N N . ASP A 1 80 ? 5.576 -11.435 -16.238 1.00 65.31 80 ASP A N 1
ATOM 636 C CA . ASP A 1 80 ? 6.842 -12.045 -15.826 1.00 65.31 80 ASP A CA 1
ATOM 637 C C . ASP A 1 80 ? 7.398 -11.494 -14.499 1.00 65.31 80 ASP A C 1
ATOM 639 O O . ASP A 1 80 ? 8.217 -12.143 -13.843 1.00 65.31 80 ASP A O 1
ATOM 643 N N . ARG A 1 81 ? 6.936 -10.309 -14.079 1.00 73.44 81 ARG A N 1
ATOM 644 C CA . ARG A 1 81 ? 7.389 -9.597 -12.872 1.00 73.44 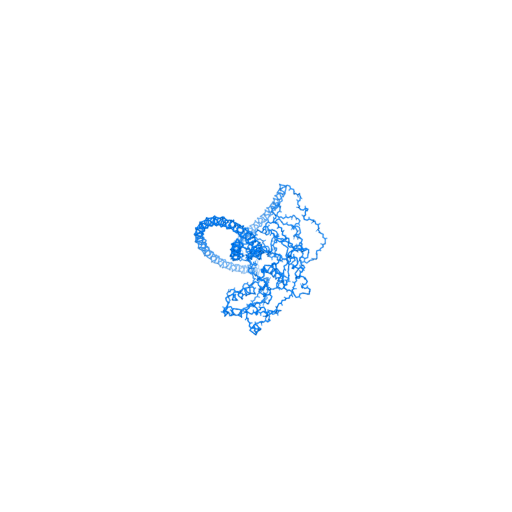81 ARG A CA 1
ATOM 645 C C . ARG A 1 81 ? 6.489 -9.805 -11.658 1.00 73.44 81 ARG A C 1
ATOM 647 O O . ARG A 1 81 ? 6.830 -9.333 -10.571 1.00 73.44 81 ARG A O 1
ATOM 654 N N . ALA A 1 82 ? 5.351 -10.482 -11.803 1.00 78.19 82 ALA A N 1
ATOM 655 C CA . ALA A 1 82 ? 4.522 -10.853 -10.663 1.00 78.19 82 ALA A CA 1
ATOM 656 C C . ALA A 1 82 ? 5.249 -11.897 -9.795 1.00 78.19 82 ALA A C 1
ATOM 658 O O . ALA A 1 82 ? 5.829 -12.858 -10.306 1.00 78.19 82 ALA A O 1
ATOM 659 N N . TYR A 1 83 ? 5.241 -11.724 -8.469 1.00 82.94 83 TYR A N 1
ATOM 660 C CA . TYR A 1 83 ? 5.856 -12.719 -7.592 1.00 82.94 83 TYR A CA 1
ATOM 661 C C . TYR A 1 83 ? 5.106 -14.054 -7.666 1.00 82.94 83 TYR A C 1
ATOM 663 O O . TYR A 1 83 ? 3.889 -14.108 -7.513 1.00 82.94 83 TYR A O 1
ATOM 671 N N . SER A 1 84 ? 5.862 -15.138 -7.833 1.00 81.12 84 SER A N 1
ATOM 672 C CA . SER A 1 84 ? 5.399 -16.515 -7.689 1.00 81.12 84 SER A CA 1
ATOM 673 C C . SER A 1 84 ? 6.422 -17.308 -6.877 1.00 81.12 84 SER A C 1
ATOM 675 O O . SER A 1 84 ? 7.635 -17.217 -7.123 1.00 81.12 84 SER A O 1
ATOM 677 N N . ARG A 1 85 ? 5.953 -18.079 -5.884 1.00 80.44 85 ARG A N 1
ATOM 678 C CA . ARG A 1 85 ? 6.842 -18.851 -5.005 1.00 80.44 85 ARG A CA 1
ATOM 679 C C . ARG A 1 85 ? 7.624 -19.894 -5.823 1.00 80.44 85 ARG A C 1
ATOM 681 O O . ARG A 1 85 ? 7.001 -20.721 -6.490 1.00 80.44 85 ARG A O 1
ATOM 688 N N . PRO A 1 86 ? 8.970 -19.906 -5.769 1.00 72.75 86 PRO A N 1
ATOM 689 C CA . PRO A 1 86 ? 9.757 -20.901 -6.487 1.00 72.75 86 PRO A CA 1
ATOM 690 C C . PRO A 1 86 ? 9.485 -22.324 -5.971 1.00 72.75 86 PRO A C 1
ATOM 692 O O . PRO A 1 86 ? 9.420 -22.564 -4.768 1.00 72.75 86 PRO A O 1
ATOM 695 N N . VAL A 1 87 ? 9.349 -23.283 -6.894 1.00 67.94 87 VAL A N 1
ATOM 696 C CA . VAL A 1 87 ? 9.073 -24.701 -6.573 1.00 67.94 87 VAL A CA 1
ATOM 697 C C . VAL A 1 87 ? 10.291 -25.396 -5.952 1.00 67.94 87 VAL A C 1
ATOM 699 O O . VAL A 1 87 ? 10.132 -26.249 -5.077 1.00 67.94 87 VAL A O 1
ATOM 702 N N . ASN A 1 88 ? 11.491 -25.004 -6.389 1.00 70.31 88 ASN A N 1
ATOM 703 C CA . ASN A 1 88 ? 12.777 -25.477 -5.886 1.00 70.31 88 ASN A CA 1
ATOM 704 C C . ASN A 1 88 ? 13.493 -24.295 -5.227 1.00 70.31 88 ASN A C 1
ATOM 706 O O . ASN A 1 88 ? 13.990 -23.398 -5.907 1.00 70.31 88 ASN A O 1
ATOM 710 N N . VAL A 1 89 ? 13.505 -24.283 -3.897 1.00 68.31 89 VAL A N 1
ATOM 711 C CA . VAL A 1 89 ? 14.082 -23.206 -3.091 1.00 68.31 89 VAL A CA 1
ATOM 712 C C . VAL A 1 89 ? 15.452 -23.653 -2.567 1.00 68.31 89 VAL A C 1
ATOM 714 O O . VAL A 1 89 ? 15.517 -24.688 -1.899 1.00 68.31 89 VAL A O 1
ATOM 717 N N . PRO A 1 90 ? 16.553 -22.921 -2.833 1.00 74.56 90 PRO A N 1
ATOM 718 C CA . PRO A 1 90 ? 17.833 -23.190 -2.183 1.00 74.56 90 PRO A CA 1
ATOM 719 C C . PRO A 1 90 ? 17.691 -23.115 -0.654 1.00 74.56 90 PRO A C 1
ATOM 721 O O . PRO A 1 90 ? 16.988 -22.229 -0.172 1.00 74.56 90 PRO A O 1
ATOM 724 N N . PRO A 1 91 ? 18.360 -23.977 0.135 1.00 81.94 91 PRO A N 1
ATOM 725 C CA . PRO A 1 91 ? 18.286 -23.911 1.593 1.00 81.94 91 PRO A CA 1
ATOM 726 C C . PRO A 1 91 ? 18.617 -22.509 2.116 1.00 81.94 91 PRO A C 1
ATOM 728 O O . PRO A 1 91 ? 19.589 -21.907 1.660 1.00 81.94 91 PRO A O 1
ATOM 731 N N . PHE A 1 92 ? 17.866 -22.024 3.110 1.00 82.06 92 PHE A N 1
ATOM 732 C CA . PHE A 1 92 ? 18.043 -20.695 3.720 1.00 82.06 92 PHE A CA 1
ATOM 733 C C . PHE A 1 92 ? 19.508 -20.385 4.083 1.00 82.06 92 PHE A C 1
ATOM 735 O O . PHE A 1 92 ? 20.006 -19.285 3.847 1.00 82.06 92 PHE A O 1
ATOM 742 N N . LEU A 1 93 ? 20.232 -21.404 4.557 1.00 80.94 93 LEU A N 1
ATOM 743 C CA . LEU A 1 93 ? 21.675 -21.385 4.800 1.00 80.94 93 LEU A CA 1
ATOM 744 C C . LEU A 1 93 ? 22.489 -20.957 3.561 1.00 80.94 93 LEU A C 1
ATOM 746 O O . LEU A 1 93 ? 23.278 -20.021 3.647 1.00 80.94 93 LEU A O 1
ATOM 750 N N . LYS A 1 94 ? 22.260 -21.580 2.395 1.00 81.44 94 LYS A N 1
ATOM 751 C CA . LYS A 1 94 ? 22.963 -21.254 1.139 1.00 81.44 94 LYS A CA 1
ATOM 752 C C . LYS A 1 94 ? 22.654 -19.838 0.648 1.00 81.44 94 LYS A C 1
ATOM 754 O O . LYS A 1 94 ? 23.556 -19.165 0.163 1.00 81.44 94 LYS A O 1
ATOM 759 N N . LYS A 1 95 ? 21.421 -19.359 0.832 1.00 78.69 95 LYS A N 1
ATOM 760 C CA . LYS A 1 95 ? 21.015 -17.985 0.479 1.00 78.69 95 LYS A CA 1
ATOM 761 C C . LYS A 1 95 ? 21.720 -16.946 1.339 1.00 78.69 95 LYS A C 1
ATOM 763 O O . LYS A 1 95 ? 22.336 -16.018 0.823 1.00 78.69 95 LYS A O 1
ATOM 768 N N . LEU A 1 96 ? 21.709 -17.152 2.657 1.00 77.50 96 LEU A N 1
ATOM 769 C CA . LEU A 1 96 ? 22.422 -16.293 3.597 1.00 77.50 96 LEU A CA 1
ATOM 770 C C . LEU A 1 96 ? 23.940 -16.309 3.368 1.00 77.50 96 LEU A C 1
ATOM 772 O O . LEU A 1 96 ? 24.569 -15.277 3.575 1.00 77.50 96 LEU A O 1
ATOM 776 N N . MET A 1 97 ? 24.530 -17.419 2.909 1.00 79.56 97 MET A N 1
ATOM 777 C CA . MET A 1 97 ? 25.926 -17.428 2.450 1.00 79.56 97 MET A CA 1
ATOM 778 C C . MET A 1 97 ? 26.106 -16.617 1.157 1.00 79.56 97 MET A C 1
ATOM 780 O O . MET A 1 97 ? 26.986 -15.760 1.109 1.00 79.56 97 MET A O 1
ATOM 784 N N . SER A 1 98 ? 25.244 -16.810 0.150 1.00 72.62 98 SER A N 1
ATOM 785 C CA . SER A 1 98 ? 25.320 -16.130 -1.156 1.00 72.62 98 SER A CA 1
ATOM 786 C C . SER A 1 98 ? 25.205 -14.606 -1.057 1.00 72.62 98 SER A C 1
ATOM 788 O O . SER A 1 98 ? 26.007 -13.893 -1.652 1.00 72.62 98 SER A O 1
ATOM 790 N N . ILE A 1 99 ? 24.258 -14.094 -0.263 1.00 64.56 99 ILE A N 1
ATOM 791 C CA . ILE A 1 99 ? 24.055 -12.646 -0.059 1.00 64.56 99 ILE A CA 1
ATOM 792 C C . ILE A 1 99 ? 25.254 -12.007 0.677 1.00 64.56 99 ILE A C 1
ATOM 794 O O . ILE A 1 99 ? 25.480 -10.804 0.579 1.00 64.56 99 ILE A O 1
ATOM 798 N N . LYS A 1 100 ? 26.036 -12.786 1.442 1.00 60.06 100 LYS A N 1
ATOM 799 C CA . LYS A 1 100 ? 26.927 -12.242 2.488 1.00 60.06 100 LYS A CA 1
ATOM 800 C C . LYS A 1 100 ? 28.398 -12.652 2.399 1.00 60.06 100 LYS A C 1
ATOM 802 O O . LYS A 1 100 ? 29.204 -12.070 3.111 1.00 60.06 100 LYS A O 1
ATOM 807 N N . GLY A 1 101 ? 28.772 -13.642 1.586 1.00 61.44 101 GLY A N 1
ATOM 808 C CA . GLY A 1 101 ? 30.132 -14.212 1.596 1.00 61.44 101 GLY A CA 1
ATOM 809 C C . GLY A 1 101 ? 30.526 -14.836 2.946 1.00 61.44 101 GLY A C 1
ATOM 810 O O . GLY A 1 101 ? 31.693 -14.822 3.320 1.00 61.44 101 GLY A O 1
ATOM 811 N N . MET A 1 102 ? 29.540 -15.317 3.708 1.00 69.25 102 MET A N 1
ATOM 812 C CA . MET A 1 102 ? 29.714 -15.842 5.067 1.00 69.25 102 MET A CA 1
ATOM 813 C C . MET A 1 102 ? 30.178 -17.296 5.081 1.00 69.25 102 MET A C 1
ATOM 815 O O . MET A 1 102 ? 29.762 -18.081 4.232 1.00 69.25 102 MET A O 1
ATOM 819 N N . SER A 1 103 ? 30.930 -17.686 6.116 1.00 74.69 103 SER A N 1
ATOM 820 C CA . SER A 1 103 ? 31.179 -19.103 6.388 1.00 74.69 103 SER A CA 1
ATOM 821 C C . SER A 1 103 ? 29.904 -19.812 6.858 1.00 74.69 103 SER A C 1
ATOM 823 O O . SER A 1 103 ? 29.085 -19.260 7.602 1.00 74.69 103 SER A O 1
ATOM 825 N N . GLU A 1 104 ? 29.753 -21.073 6.456 1.00 82.69 104 GLU A N 1
ATOM 826 C CA . GLU A 1 104 ? 28.596 -21.911 6.792 1.00 82.69 104 GLU A CA 1
ATOM 827 C C . GLU A 1 104 ? 28.387 -22.039 8.309 1.00 82.69 104 GLU A C 1
ATOM 829 O O . GLU A 1 104 ? 27.262 -21.949 8.811 1.00 82.69 104 GLU A O 1
ATOM 834 N N . GLN A 1 105 ? 29.491 -22.150 9.051 1.00 80.12 105 GLN A N 1
ATOM 835 C CA . GLN A 1 105 ? 29.525 -22.212 10.513 1.00 80.12 105 GLN A CA 1
ATOM 836 C C . GLN A 1 105 ? 28.940 -20.943 11.158 1.00 80.12 105 GLN A C 1
ATOM 838 O O . GLN A 1 105 ? 28.136 -21.036 12.088 1.00 80.12 105 GLN A O 1
ATOM 843 N N . TRP A 1 106 ? 29.283 -19.750 10.646 1.00 83.06 106 TRP A N 1
ATOM 844 C CA . TRP A 1 106 ? 28.790 -18.478 11.192 1.00 83.06 106 TRP A CA 1
ATOM 845 C C . TRP A 1 106 ? 27.272 -18.354 11.058 1.00 83.06 106 TRP A C 1
ATOM 847 O O . TRP A 1 106 ? 26.610 -17.892 11.996 1.00 83.06 106 TRP A O 1
ATOM 857 N N . VAL A 1 107 ? 26.733 -18.762 9.902 1.00 82.88 107 VAL A N 1
ATOM 858 C CA . VAL A 1 107 ? 25.301 -18.684 9.583 1.00 82.88 107 VAL A CA 1
ATOM 859 C C . VAL A 1 107 ? 24.516 -19.728 10.372 1.00 82.88 107 VAL A C 1
ATOM 861 O O . VAL A 1 107 ? 23.517 -19.389 11.007 1.00 82.88 107 VAL A O 1
ATOM 864 N N . THR A 1 108 ? 24.987 -20.977 10.388 1.00 84.88 108 THR A N 1
ATOM 865 C CA . THR A 1 108 ? 24.313 -22.093 11.072 1.00 84.88 108 THR A CA 1
ATOM 866 C C . THR A 1 108 ? 24.162 -21.827 12.570 1.00 84.88 108 THR A C 1
ATOM 868 O O . THR A 1 108 ? 23.081 -22.028 13.113 1.00 84.88 108 THR A O 1
ATOM 871 N N . ALA A 1 109 ? 25.179 -21.250 13.221 1.00 86.19 109 ALA A N 1
ATOM 872 C CA . ALA A 1 109 ? 25.124 -20.868 14.637 1.00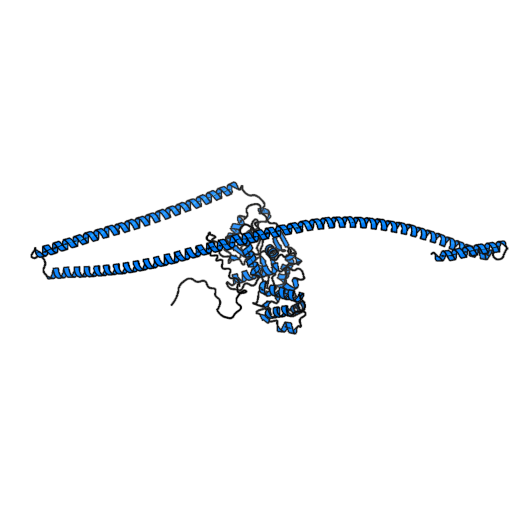 86.19 109 ALA A CA 1
ATOM 873 C C . ALA A 1 109 ? 24.128 -19.730 14.969 1.00 86.19 109 ALA A C 1
ATOM 875 O O . ALA A 1 109 ? 23.898 -19.432 16.143 1.00 86.19 109 ALA A O 1
ATOM 876 N N . ARG A 1 110 ? 23.571 -19.041 13.960 1.00 85.94 110 ARG A N 1
ATOM 877 C CA . ARG A 1 110 ? 22.731 -17.836 14.127 1.00 85.94 110 ARG A CA 1
ATOM 878 C C . ARG A 1 110 ? 21.303 -17.992 13.611 1.00 85.94 110 ARG A C 1
ATOM 880 O O . ARG A 1 110 ? 20.439 -17.210 14.011 1.00 85.94 110 ARG A O 1
ATOM 887 N N . ILE A 1 111 ? 21.037 -18.991 12.770 1.00 88.75 111 ILE A N 1
ATOM 888 C CA . ILE A 1 111 ? 19.674 -19.409 12.432 1.00 88.75 111 ILE A CA 1
ATOM 889 C C . ILE A 1 111 ? 19.032 -20.032 13.680 1.00 88.75 111 ILE A C 1
ATOM 891 O O . ILE A 1 111 ? 19.636 -20.856 14.362 1.00 88.75 111 ILE A O 1
ATOM 895 N N . LYS A 1 112 ? 17.789 -19.650 13.977 1.00 88.00 112 LYS A N 1
ATOM 896 C CA . LYS A 1 112 ? 16.981 -20.208 15.068 1.00 88.00 112 LYS A CA 1
ATOM 897 C C . LYS A 1 112 ? 15.628 -20.653 14.530 1.00 88.00 112 LYS A C 1
ATOM 899 O O . LYS A 1 112 ? 15.013 -19.940 13.741 1.00 88.00 112 LYS A O 1
ATOM 904 N N . GLN A 1 113 ? 15.137 -21.796 14.997 1.00 88.75 113 GLN A N 1
ATOM 905 C CA . GLN A 1 113 ? 13.755 -22.197 14.751 1.00 88.75 113 GLN A CA 1
ATOM 906 C C . GLN A 1 113 ? 12.814 -21.278 15.550 1.00 88.75 113 GLN A C 1
ATOM 908 O O . GLN A 1 113 ? 13.007 -21.077 16.754 1.00 88.75 113 GLN A O 1
ATOM 913 N N . LYS A 1 114 ? 11.800 -20.706 14.896 1.00 83.00 114 LYS A N 1
ATOM 914 C CA . LYS A 1 114 ? 10.744 -19.913 15.541 1.00 83.00 114 LYS A CA 1
ATOM 915 C C . LYS A 1 114 ? 9.388 -20.354 15.002 1.00 83.00 114 LYS A C 1
ATOM 917 O O . LYS A 1 114 ? 8.968 -19.944 13.927 1.00 83.00 114 LYS A O 1
ATOM 922 N N . GLY A 1 115 ? 8.713 -21.201 15.778 1.00 79.44 115 GLY A N 1
ATOM 923 C CA . GLY A 1 115 ? 7.503 -21.878 15.325 1.00 79.44 115 GLY A CA 1
ATOM 924 C C . GLY A 1 115 ? 7.823 -22.846 14.186 1.00 79.44 115 GLY A C 1
ATOM 925 O O . GLY A 1 115 ? 8.714 -23.687 14.298 1.00 79.44 115 GLY A O 1
ATOM 926 N N . ASP A 1 116 ? 7.106 -22.701 13.080 1.00 83.00 116 ASP A N 1
ATOM 927 C CA . ASP A 1 116 ? 7.174 -23.559 11.898 1.00 83.00 116 ASP A CA 1
ATOM 928 C C . ASP A 1 116 ? 8.328 -23.242 10.933 1.00 83.00 116 ASP A C 1
ATOM 930 O O . ASP A 1 116 ? 8.559 -24.021 10.010 1.00 83.00 116 ASP A O 1
ATOM 934 N N . SER A 1 117 ? 9.057 -22.140 11.130 1.00 84.38 117 SER A N 1
ATOM 935 C CA . SER A 1 117 ? 10.074 -21.663 10.182 1.00 84.38 117 SER A CA 1
ATOM 936 C C . SER A 1 117 ? 11.428 -21.374 10.825 1.00 84.38 117 SER A C 1
ATOM 938 O O . SER A 1 117 ? 11.545 -21.105 12.028 1.00 84.38 117 SER A O 1
ATOM 940 N N . LYS A 1 118 ? 12.469 -21.424 9.992 1.00 90.94 118 LYS A N 1
ATOM 941 C CA . LYS A 1 118 ? 13.815 -20.968 10.338 1.00 90.94 118 LYS A CA 1
ATOM 942 C C . LYS A 1 118 ? 13.887 -19.458 10.172 1.00 90.94 118 LYS A C 1
ATOM 944 O O . LYS A 1 118 ? 13.500 -18.916 9.140 1.00 90.94 118 LYS A O 1
ATOM 949 N N . CYS A 1 119 ? 14.432 -18.782 11.177 1.00 90.44 119 CYS A N 1
ATOM 950 C CA . CYS A 1 119 ? 14.556 -17.332 11.183 1.00 90.44 119 CYS A CA 1
ATOM 951 C C . CYS A 1 119 ? 15.946 -16.895 11.656 1.00 90.44 119 CYS A C 1
ATOM 953 O O . CYS A 1 119 ? 16.634 -17.624 12.372 1.00 90.44 119 CYS A O 1
ATOM 955 N N . ILE A 1 120 ? 16.349 -15.673 11.314 1.00 90.44 120 ILE A N 1
ATOM 956 C CA . ILE A 1 120 ? 17.569 -15.035 11.832 1.00 90.44 120 ILE A CA 1
ATOM 957 C C . ILE A 1 120 ? 17.200 -13.805 12.689 1.00 90.44 120 ILE A C 1
ATOM 959 O O . ILE A 1 120 ? 16.381 -12.993 12.250 1.00 90.44 120 ILE A O 1
ATOM 963 N N . PRO A 1 121 ? 17.729 -13.646 13.921 1.00 90.00 121 PRO A N 1
ATOM 964 C CA . PRO A 1 121 ? 17.385 -12.503 14.772 1.00 90.00 121 PRO A CA 1
ATOM 965 C C . PRO A 1 121 ? 17.928 -11.174 14.229 1.00 90.00 121 PRO A C 1
ATOM 967 O O . PRO A 1 121 ? 19.032 -11.121 13.687 1.00 90.00 121 PRO A O 1
ATOM 970 N N . TRP A 1 122 ? 17.196 -10.079 14.458 1.00 89.50 122 TRP A N 1
ATOM 971 C CA . TRP A 1 122 ? 17.601 -8.727 14.051 1.00 89.50 122 TRP A CA 1
ATOM 972 C C . TRP A 1 122 ? 18.959 -8.312 14.624 1.00 89.50 122 TRP A C 1
ATOM 974 O O . TRP A 1 122 ? 19.755 -7.746 13.887 1.00 89.50 122 TRP A O 1
ATOM 984 N N . GLY A 1 123 ? 19.270 -8.639 15.885 1.00 87.50 123 GLY A N 1
ATOM 985 C CA . GLY A 1 123 ? 20.580 -8.326 16.480 1.00 87.50 123 GLY A CA 1
ATOM 986 C C . GLY A 1 123 ? 21.737 -8.845 15.619 1.00 87.50 123 GLY A C 1
ATOM 987 O O . GLY A 1 123 ? 22.585 -8.074 15.187 1.00 87.50 123 GLY A O 1
ATOM 988 N N . ASN A 1 124 ? 21.679 -10.119 15.224 1.00 87.50 124 ASN A N 1
ATOM 989 C CA . ASN A 1 124 ? 22.674 -10.751 14.356 1.00 87.50 124 ASN A CA 1
ATOM 990 C C . ASN A 1 124 ? 22.768 -10.125 12.948 1.00 87.50 124 ASN A C 1
ATOM 992 O O . ASN A 1 124 ? 23.816 -10.233 12.312 1.00 87.50 124 ASN A O 1
ATOM 996 N N . LEU A 1 125 ? 21.693 -9.508 12.441 1.00 87.44 125 LEU A N 1
ATOM 997 C CA . LEU A 1 125 ? 21.698 -8.768 11.172 1.00 87.44 125 LEU A CA 1
ATOM 998 C C . LEU A 1 125 ? 22.246 -7.345 11.339 1.00 87.44 125 LEU A C 1
ATOM 1000 O O . LEU A 1 125 ? 23.040 -6.905 10.516 1.00 87.44 125 LEU A O 1
ATOM 1004 N N . ARG A 1 126 ? 21.874 -6.647 12.414 1.00 90.12 126 ARG A N 1
ATOM 1005 C CA . ARG A 1 126 ? 22.356 -5.306 12.759 1.00 90.12 126 ARG A CA 1
ATOM 1006 C C . ARG A 1 126 ? 23.861 -5.302 13.009 1.00 90.12 126 ARG A C 1
ATOM 1008 O O . ARG A 1 126 ? 24.573 -4.498 12.421 1.00 90.12 126 ARG A O 1
ATOM 1015 N N . ASP A 1 127 ? 24.341 -6.218 13.844 1.00 87.50 127 ASP A N 1
ATOM 1016 C CA . ASP A 1 127 ? 25.761 -6.316 14.195 1.00 87.50 127 ASP A CA 1
ATOM 1017 C C . ASP A 1 127 ? 26.601 -6.634 12.941 1.00 87.50 127 ASP A C 1
ATOM 1019 O O . ASP A 1 127 ? 27.708 -6.128 12.771 1.00 87.50 127 ASP A O 1
ATOM 1023 N N . LEU A 1 128 ? 26.022 -7.389 11.998 1.00 81.88 128 LEU A N 1
ATOM 1024 C CA . LEU A 1 128 ? 26.586 -7.614 10.670 1.00 81.88 128 LEU A CA 1
ATOM 1025 C C . LEU A 1 128 ? 26.602 -6.344 9.797 1.00 81.88 128 LEU A C 1
ATOM 1027 O O . LEU A 1 128 ? 27.630 -6.058 9.193 1.00 81.88 128 LEU A O 1
ATOM 1031 N N . ILE A 1 129 ? 25.508 -5.578 9.721 1.00 87.25 129 ILE A N 1
ATOM 1032 C CA . ILE A 1 129 ? 25.452 -4.320 8.945 1.00 87.25 129 ILE A CA 1
ATOM 1033 C C . ILE A 1 129 ? 26.542 -3.340 9.409 1.00 87.25 129 ILE A C 1
ATOM 1035 O O . ILE A 1 129 ? 27.140 -2.653 8.584 1.00 87.25 129 ILE A O 1
ATOM 1039 N N . LEU A 1 130 ? 26.835 -3.305 10.712 1.00 87.75 130 LEU A N 1
ATOM 1040 C CA . LEU A 1 130 ? 27.897 -2.469 11.276 1.00 87.75 130 LEU A CA 1
ATOM 1041 C C . LEU A 1 130 ? 29.307 -2.986 10.931 1.00 87.75 130 LEU A C 1
ATOM 1043 O O . LEU A 1 130 ? 30.191 -2.185 10.632 1.00 87.75 130 LEU A O 1
ATOM 1047 N N . ALA A 1 131 ? 29.518 -4.307 10.948 1.00 85.81 131 ALA A N 1
ATOM 1048 C CA . ALA A 1 131 ? 30.839 -4.923 10.783 1.00 85.81 131 ALA A CA 1
ATOM 1049 C C . ALA A 1 131 ? 31.249 -5.235 9.327 1.00 85.81 131 ALA A C 1
ATOM 1051 O O . ALA A 1 131 ? 32.434 -5.422 9.056 1.00 85.81 131 ALA A O 1
ATOM 1052 N N . HIS A 1 132 ? 30.310 -5.337 8.382 1.00 83.06 132 HIS A N 1
ATOM 1053 C CA . HIS A 1 132 ? 30.611 -5.802 7.022 1.00 83.06 132 HIS A CA 1
ATOM 1054 C C . HIS A 1 132 ? 31.481 -4.789 6.240 1.00 83.06 132 HIS A C 1
ATOM 1056 O O . HIS A 1 132 ? 31.121 -3.615 6.222 1.00 83.06 132 HIS A O 1
ATOM 1062 N N . PRO A 1 133 ? 32.581 -5.164 5.556 1.00 83.50 133 PRO A N 1
ATOM 1063 C CA . PRO A 1 133 ? 33.438 -4.187 4.864 1.00 83.50 133 PRO A CA 1
ATOM 1064 C C . PRO A 1 133 ? 32.811 -3.606 3.582 1.00 83.50 133 PRO A C 1
ATOM 1066 O O . PRO A 1 133 ? 32.911 -2.412 3.329 1.00 83.50 133 PRO A O 1
ATOM 1069 N N . ASP A 1 134 ? 32.125 -4.434 2.790 1.00 85.31 134 ASP A N 1
ATOM 1070 C CA . ASP A 1 134 ? 31.437 -4.027 1.553 1.00 85.31 134 ASP A CA 1
ATOM 1071 C C . ASP A 1 134 ? 30.118 -3.296 1.864 1.00 85.31 134 ASP A C 1
ATOM 1073 O O . ASP A 1 134 ? 29.236 -3.863 2.521 1.00 85.31 134 ASP A O 1
ATOM 1077 N N . LEU A 1 135 ? 29.989 -2.059 1.370 1.00 87.56 135 LEU A N 1
ATOM 1078 C CA . LEU A 1 135 ? 28.821 -1.194 1.545 1.00 87.56 135 LEU A CA 1
ATOM 1079 C C . LEU A 1 135 ? 27.565 -1.729 0.843 1.00 87.56 135 LEU A C 1
ATOM 1081 O O . LEU A 1 135 ? 26.478 -1.605 1.407 1.00 87.56 135 LEU A O 1
ATOM 1085 N N . LYS A 1 136 ? 27.684 -2.359 -0.334 1.00 85.62 136 LYS A N 1
ATOM 1086 C CA . LYS A 1 136 ? 26.523 -2.908 -1.054 1.00 85.62 136 LYS A CA 1
ATOM 1087 C C . LYS A 1 136 ? 25.848 -3.981 -0.201 1.00 85.62 136 LYS A C 1
ATOM 1089 O O . LYS A 1 136 ? 24.661 -3.887 0.096 1.00 85.62 136 LYS A O 1
ATOM 1094 N N . LYS A 1 137 ? 26.642 -4.910 0.335 1.00 84.69 137 LYS A N 1
ATOM 1095 C CA . LYS A 1 137 ? 26.152 -5.961 1.239 1.00 84.69 137 LYS A CA 1
ATOM 1096 C C . LYS A 1 137 ? 25.561 -5.413 2.544 1.00 84.69 137 LYS A C 1
ATOM 1098 O O . LYS A 1 137 ? 24.637 -6.023 3.078 1.00 84.69 137 LYS A O 1
ATOM 1103 N N . ARG A 1 138 ? 26.020 -4.259 3.059 1.00 87.12 138 ARG A N 1
ATOM 1104 C CA . ARG A 1 138 ? 25.337 -3.581 4.185 1.00 87.12 138 ARG A CA 1
ATOM 1105 C C . ARG A 1 138 ? 23.914 -3.177 3.802 1.00 87.12 138 ARG A C 1
ATOM 1107 O O . ARG A 1 138 ? 22.989 -3.447 4.566 1.00 87.12 138 ARG A O 1
ATOM 1114 N N . VAL A 1 139 ? 23.748 -2.562 2.629 1.00 87.50 139 VAL A N 1
ATOM 1115 C CA . VAL A 1 139 ? 22.444 -2.135 2.099 1.00 87.50 139 VAL A CA 1
ATOM 1116 C C . VAL A 1 139 ? 21.539 -3.341 1.844 1.00 87.50 139 VAL A C 1
ATOM 1118 O O . VAL A 1 139 ? 20.400 -3.330 2.302 1.00 87.50 139 VAL A O 1
ATOM 1121 N N . ASP A 1 140 ? 22.048 -4.413 1.233 1.00 86.75 140 ASP A N 1
ATOM 1122 C CA . ASP A 1 140 ? 21.271 -5.631 0.954 1.00 86.75 140 ASP A CA 1
ATOM 1123 C C . ASP A 1 140 ? 20.752 -6.285 2.250 1.00 86.75 140 ASP A C 1
ATOM 1125 O O . ASP A 1 140 ? 19.578 -6.646 2.361 1.00 86.75 140 ASP A O 1
ATOM 1129 N N . VAL A 1 141 ? 21.598 -6.382 3.285 1.00 87.31 141 VAL A N 1
ATOM 1130 C CA . VAL A 1 141 ? 21.198 -6.935 4.592 1.00 87.31 141 VAL A CA 1
ATOM 1131 C C . VAL A 1 141 ? 20.230 -6.009 5.333 1.00 87.31 141 VAL A C 1
ATOM 1133 O O . VAL A 1 141 ? 19.309 -6.496 5.995 1.00 87.31 141 VAL A O 1
ATOM 1136 N N . PHE A 1 142 ? 20.387 -4.691 5.210 1.00 90.25 142 PHE A N 1
ATOM 1137 C CA . PHE A 1 142 ? 19.444 -3.717 5.757 1.00 90.25 142 PHE A CA 1
ATOM 1138 C C . PHE A 1 142 ? 18.075 -3.799 5.061 1.00 90.25 142 PHE A C 1
ATOM 1140 O O . PHE A 1 142 ? 17.051 -3.892 5.739 1.00 90.25 142 PHE A O 1
ATOM 1147 N N . ALA A 1 143 ? 18.046 -3.884 3.730 1.00 89.88 143 ALA A N 1
ATOM 1148 C CA . ALA A 1 143 ? 16.827 -4.040 2.944 1.00 89.88 143 ALA A CA 1
ATOM 1149 C C . ALA A 1 143 ? 16.102 -5.358 3.270 1.00 89.88 143 ALA A C 1
ATOM 1151 O O . ALA A 1 143 ? 14.911 -5.336 3.587 1.00 89.88 143 ALA A O 1
ATOM 1152 N N . LEU A 1 144 ? 16.816 -6.492 3.312 1.00 90.19 144 LEU A N 1
ATOM 1153 C CA . LEU A 1 144 ? 16.271 -7.782 3.761 1.00 90.19 144 LEU A CA 1
ATOM 1154 C C . LEU A 1 144 ? 15.659 -7.687 5.172 1.00 90.19 144 LEU A C 1
ATOM 1156 O O . LEU A 1 144 ? 14.629 -8.302 5.456 1.00 90.19 144 LEU A O 1
ATOM 1160 N N . SER A 1 145 ? 16.266 -6.885 6.052 1.00 90.06 145 SER A N 1
ATOM 1161 C CA . SER A 1 145 ? 15.762 -6.651 7.408 1.00 90.06 145 SER A CA 1
ATOM 1162 C C . SER A 1 145 ? 14.484 -5.809 7.424 1.00 90.06 145 SER A C 1
ATOM 1164 O O . SER A 1 145 ? 13.568 -6.143 8.168 1.00 90.06 145 SER A O 1
ATOM 1166 N N . ILE A 1 146 ? 14.363 -4.778 6.579 1.00 89.56 146 ILE A N 1
ATOM 1167 C CA . ILE A 1 146 ? 13.103 -4.033 6.404 1.00 89.56 146 ILE A CA 1
ATOM 1168 C C . ILE A 1 146 ? 12.002 -4.979 5.912 1.00 89.56 146 ILE A C 1
ATOM 1170 O O . ILE A 1 146 ? 10.927 -5.041 6.514 1.00 89.56 146 ILE A O 1
ATOM 1174 N N . TYR A 1 147 ? 12.278 -5.775 4.875 1.00 90.56 147 TYR A N 1
ATOM 1175 C CA . TYR A 1 147 ? 11.300 -6.731 4.359 1.00 90.56 147 TYR A CA 1
ATOM 1176 C C . TYR A 1 147 ? 10.859 -7.742 5.427 1.00 90.56 147 TYR A C 1
ATOM 1178 O O . TYR A 1 147 ? 9.664 -7.985 5.560 1.00 90.56 147 TYR A O 1
ATOM 1186 N N . GLY A 1 148 ? 11.773 -8.279 6.240 1.00 88.88 148 GLY A N 1
ATOM 1187 C CA . GLY A 1 148 ? 11.420 -9.293 7.241 1.00 88.88 148 GLY A CA 1
ATOM 1188 C C . GLY A 1 148 ? 10.849 -8.769 8.560 1.00 88.88 148 GLY A C 1
ATOM 1189 O O . GLY A 1 148 ? 10.103 -9.485 9.220 1.00 88.88 148 GLY A O 1
ATOM 1190 N N . LEU A 1 149 ? 11.183 -7.541 8.962 1.00 86.50 149 LEU A N 1
ATOM 1191 C CA . LEU A 1 149 ? 10.762 -6.971 10.250 1.00 86.50 149 LEU A CA 1
ATOM 1192 C C . LEU A 1 149 ? 9.575 -6.007 10.131 1.00 86.50 149 LEU A C 1
ATOM 1194 O O . LEU A 1 149 ? 8.880 -5.794 11.123 1.00 86.50 149 LEU A O 1
ATOM 1198 N N . VAL A 1 150 ? 9.354 -5.421 8.948 1.00 86.94 150 VAL A N 1
ATOM 1199 C CA . VAL A 1 150 ? 8.343 -4.375 8.711 1.00 86.94 150 VAL A CA 1
ATOM 1200 C C . VAL A 1 150 ? 7.293 -4.831 7.698 1.00 86.94 150 VAL A C 1
ATOM 1202 O O . VAL A 1 150 ? 6.100 -4.699 7.959 1.00 86.94 150 VAL A O 1
ATOM 1205 N N . VAL A 1 151 ? 7.715 -5.385 6.557 1.00 89.25 151 VAL A N 1
ATOM 1206 C CA . VAL A 1 151 ? 6.794 -5.746 5.461 1.00 89.25 151 VAL A CA 1
ATOM 1207 C C . VAL A 1 151 ? 6.144 -7.118 5.686 1.00 89.25 151 VAL A C 1
ATOM 1209 O O . VAL A 1 151 ? 4.942 -7.272 5.481 1.00 89.25 151 VAL A O 1
ATOM 1212 N N . PHE A 1 152 ? 6.917 -8.093 6.169 1.00 91.25 152 PHE A N 1
ATOM 1213 C CA . PHE A 1 152 ? 6.501 -9.482 6.390 1.00 91.25 152 PHE A CA 1
ATOM 1214 C C . PHE A 1 152 ? 6.813 -9.976 7.828 1.00 91.25 152 PHE A C 1
ATOM 1216 O O . PHE A 1 152 ? 7.570 -10.932 8.015 1.00 91.25 152 PHE A O 1
ATOM 1223 N N . PRO A 1 153 ? 6.247 -9.348 8.880 1.00 87.06 153 PRO A N 1
ATOM 1224 C CA . PRO A 1 153 ? 6.649 -9.565 10.274 1.00 87.06 153 PRO A CA 1
ATOM 1225 C C . PRO A 1 153 ? 6.039 -10.830 10.920 1.00 87.06 153 PRO A C 1
ATOM 1227 O O . PRO A 1 153 ? 5.222 -10.732 11.842 1.00 87.06 153 PRO A O 1
ATOM 1230 N N . LYS A 1 154 ? 6.460 -12.031 10.493 1.00 86.38 154 LYS A N 1
ATOM 1231 C CA . LYS A 1 154 ? 5.976 -13.314 11.060 1.00 86.38 154 LYS A CA 1
ATOM 1232 C C . LYS A 1 154 ? 6.380 -13.514 12.525 1.00 86.38 154 LYS A C 1
ATOM 1234 O O . LYS A 1 154 ? 5.548 -13.812 13.378 1.00 86.38 154 LYS A O 1
ATOM 1239 N N . ALA A 1 155 ? 7.664 -13.321 12.831 1.00 83.06 155 ALA A N 1
ATOM 1240 C CA . ALA A 1 155 ? 8.239 -13.500 14.163 1.00 83.06 155 ALA A CA 1
ATOM 1241 C C . ALA A 1 155 ? 8.819 -12.171 14.671 1.00 83.06 155 ALA A C 1
ATOM 1243 O O . ALA A 1 155 ? 9.549 -11.482 13.964 1.00 83.06 155 ALA A O 1
ATOM 1244 N N . LEU A 1 156 ? 8.492 -11.775 15.908 1.00 81.38 156 LEU A N 1
ATOM 1245 C CA . LEU A 1 156 ? 8.911 -10.468 16.432 1.00 81.38 156 LEU A CA 1
ATOM 1246 C C . LEU A 1 156 ? 10.444 -10.386 16.533 1.00 81.38 156 LEU A C 1
ATOM 1248 O O . LEU A 1 156 ? 11.066 -11.228 17.181 1.00 81.38 156 LEU A O 1
ATOM 1252 N N . GLY A 1 157 ? 11.049 -9.381 15.894 1.00 83.81 157 GLY A N 1
ATOM 1253 C CA . GLY A 1 157 ? 12.501 -9.167 15.913 1.00 83.81 157 GLY A CA 1
ATOM 1254 C C . GLY A 1 157 ? 13.325 -10.221 15.161 1.00 83.81 157 GLY A C 1
ATOM 1255 O O . GLY A 1 157 ? 14.525 -10.323 15.412 1.00 83.81 157 GLY A O 1
ATOM 1256 N N . HIS A 1 158 ? 12.711 -11.024 14.286 1.00 87.56 158 HIS A N 1
ATOM 1257 C CA . HIS A 1 158 ? 13.389 -12.054 13.493 1.00 87.56 158 HIS A CA 1
ATOM 1258 C C . HIS A 1 158 ? 12.940 -11.987 12.025 1.00 87.56 158 HIS A C 1
ATOM 1260 O O . HIS A 1 158 ? 11.766 -11.763 11.751 1.00 87.56 158 HIS A O 1
ATOM 1266 N N . VAL A 1 159 ? 13.861 -12.233 11.091 1.00 89.94 159 VAL A N 1
ATOM 1267 C CA . VAL A 1 159 ? 13.569 -12.357 9.653 1.00 89.94 159 VAL A CA 1
ATOM 1268 C C . VAL A 1 159 ? 13.339 -13.830 9.313 1.00 89.94 159 VAL A C 1
ATOM 1270 O O . VAL A 1 159 ? 14.204 -14.658 9.602 1.00 89.94 159 VAL A O 1
ATOM 1273 N N . ASP A 1 160 ? 12.179 -14.139 8.733 1.00 91.56 160 ASP A N 1
ATOM 1274 C CA . ASP A 1 160 ? 11.745 -15.481 8.310 1.00 91.56 160 ASP A CA 1
ATOM 1275 C C . ASP A 1 160 ? 12.418 -15.927 7.000 1.00 91.56 160 ASP A C 1
ATOM 1277 O O . ASP A 1 160 ? 12.683 -15.102 6.122 1.00 91.56 160 ASP A O 1
ATOM 1281 N N . GLU A 1 161 ? 12.676 -17.228 6.839 1.00 90.56 161 GLU A N 1
ATOM 1282 C CA . GLU A 1 161 ? 13.329 -17.763 5.636 1.00 90.56 161 GLU A CA 1
ATOM 1283 C C . GLU A 1 161 ? 12.574 -17.457 4.332 1.00 90.56 161 GLU A C 1
ATOM 1285 O O . GLU A 1 161 ? 13.215 -17.114 3.335 1.00 90.56 161 GLU A O 1
ATOM 1290 N N . ALA A 1 162 ? 11.234 -17.453 4.341 1.00 90.12 162 ALA A N 1
ATOM 1291 C CA . ALA A 1 162 ? 10.435 -17.175 3.143 1.00 90.12 162 ALA A CA 1
ATOM 1292 C C . ALA A 1 162 ? 10.589 -15.726 2.639 1.00 90.12 162 ALA A C 1
ATOM 1294 O O . ALA A 1 162 ? 10.349 -15.440 1.467 1.00 90.12 162 ALA A O 1
ATOM 1295 N N . VAL A 1 163 ? 11.044 -14.805 3.495 1.00 91.38 163 VAL A N 1
ATOM 1296 C CA . VAL A 1 163 ? 11.356 -13.427 3.092 1.00 91.38 163 VAL A CA 1
ATOM 1297 C C . VAL A 1 163 ? 12.616 -13.389 2.228 1.00 91.38 163 VAL A C 1
ATOM 1299 O O . VAL A 1 163 ? 12.673 -12.620 1.271 1.00 91.38 163 VAL A O 1
ATOM 1302 N N . SER A 1 164 ? 13.598 -14.260 2.491 1.00 87.44 164 SER A N 1
ATOM 1303 C CA . SER A 1 164 ? 14.768 -14.392 1.609 1.00 87.44 164 SER A CA 1
ATOM 1304 C C . SER A 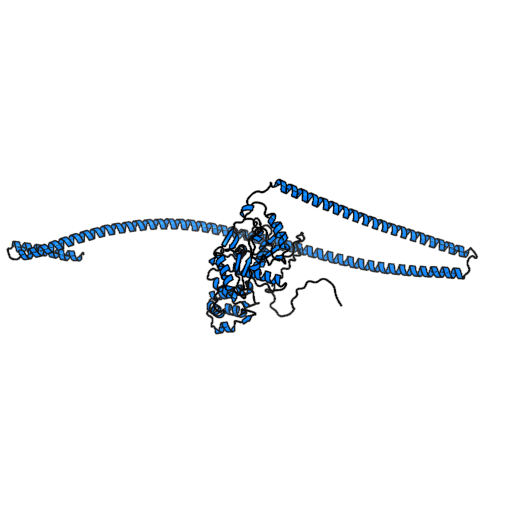1 164 ? 14.400 -14.973 0.236 1.00 87.44 164 SER A C 1
ATOM 1306 O O . SER A 1 164 ? 14.982 -14.578 -0.768 1.00 87.44 164 SER A O 1
ATOM 1308 N N . ASP A 1 165 ? 13.367 -15.822 0.157 1.00 85.50 165 ASP A N 1
ATOM 1309 C CA . ASP A 1 165 ? 12.848 -16.355 -1.115 1.00 85.50 165 ASP A CA 1
ATOM 1310 C C . ASP A 1 165 ? 12.221 -15.289 -2.013 1.00 85.50 165 ASP A C 1
ATOM 1312 O O . ASP A 1 165 ? 12.257 -15.417 -3.239 1.00 85.50 165 ASP A O 1
ATOM 1316 N N . LEU A 1 166 ? 11.632 -14.259 -1.407 1.00 88.00 166 LEU A N 1
ATOM 1317 C CA . LEU A 1 166 ? 11.169 -13.066 -2.104 1.00 88.00 166 LEU A CA 1
ATOM 1318 C C . LEU A 1 166 ? 12.339 -12.136 -2.448 1.00 88.00 166 LEU A C 1
ATOM 1320 O O . LEU A 1 166 ? 12.406 -11.646 -3.572 1.00 88.00 166 LEU A O 1
ATOM 1324 N N . PHE A 1 167 ? 13.278 -11.937 -1.520 1.00 86.94 167 PHE A N 1
ATOM 1325 C CA . PHE A 1 167 ? 14.406 -11.023 -1.707 1.00 86.94 167 PHE A CA 1
ATOM 1326 C C . PHE A 1 167 ? 15.309 -11.423 -2.888 1.00 86.94 167 PHE A C 1
ATOM 1328 O O . PHE A 1 167 ? 15.594 -10.585 -3.739 1.00 86.94 167 PHE A O 1
ATOM 1335 N N . ASP A 1 168 ? 15.630 -12.717 -3.033 1.00 83.00 168 ASP A N 1
ATOM 1336 C CA . ASP A 1 168 ? 16.387 -13.282 -4.173 1.00 83.00 168 ASP A CA 1
ATOM 1337 C C . ASP A 1 168 ? 15.734 -13.030 -5.558 1.00 83.00 168 ASP A C 1
ATOM 1339 O O . ASP A 1 168 ? 16.315 -13.339 -6.606 1.00 83.00 168 ASP A O 1
ATOM 1343 N N . ARG A 1 169 ? 14.480 -12.557 -5.597 1.00 81.25 169 ARG A N 1
ATOM 1344 C CA . ARG A 1 169 ? 13.728 -12.271 -6.829 1.00 81.25 169 ARG A CA 1
ATOM 1345 C C . ARG A 1 169 ? 13.739 -10.789 -7.209 1.00 81.25 169 ARG A C 1
ATOM 1347 O O . ARG A 1 169 ? 13.417 -10.483 -8.357 1.00 81.25 169 ARG A O 1
ATOM 1354 N N . PHE A 1 170 ? 14.144 -9.883 -6.317 1.00 81.56 170 PHE A N 1
ATOM 1355 C CA . PHE A 1 170 ? 14.212 -8.450 -6.626 1.00 81.56 170 PHE A CA 1
ATOM 1356 C C . PHE A 1 170 ? 15.277 -8.133 -7.686 1.00 81.56 170 PHE A C 1
ATOM 1358 O O . PHE A 1 170 ? 14.982 -7.388 -8.619 1.00 81.56 170 PHE A O 1
ATOM 1365 N N . ASP A 1 171 ? 16.424 -8.821 -7.662 1.00 72.88 171 ASP A N 1
ATOM 1366 C CA . ASP A 1 171 ? 17.448 -8.762 -8.727 1.00 72.88 171 ASP A CA 1
ATOM 1367 C C . ASP A 1 171 ? 16.919 -9.185 -10.113 1.00 72.88 171 ASP A C 1
ATOM 1369 O O . ASP A 1 171 ? 17.532 -8.905 -11.139 1.00 72.88 171 ASP A O 1
ATOM 1373 N N . LYS A 1 172 ? 15.763 -9.862 -10.160 1.00 76.12 172 LYS A N 1
ATOM 1374 C CA . LYS A 1 172 ? 15.081 -10.313 -11.384 1.00 76.12 172 LYS A CA 1
ATOM 1375 C C . LYS A 1 172 ? 13.885 -9.426 -11.747 1.00 76.12 172 LYS A C 1
ATOM 1377 O O . LYS A 1 172 ? 12.986 -9.873 -12.451 1.00 76.12 172 LYS A O 1
ATOM 1382 N N . GLY A 1 173 ? 13.818 -8.207 -11.206 1.00 76.44 173 GLY A N 1
ATOM 1383 C CA . GLY A 1 173 ? 12.745 -7.244 -11.473 1.00 76.44 173 GLY A CA 1
ATOM 1384 C C . GLY A 1 173 ? 11.363 -7.652 -10.947 1.00 76.44 173 GLY A C 1
ATOM 1385 O O . GLY A 1 173 ? 10.361 -7.073 -11.367 1.00 76.44 173 GLY A O 1
ATOM 1386 N N . THR A 1 174 ? 11.284 -8.646 -10.054 1.00 84.19 174 THR A N 1
ATOM 1387 C CA . THR A 1 174 ? 10.013 -9.107 -9.474 1.00 84.19 174 THR A CA 1
ATOM 1388 C C . THR A 1 174 ? 9.474 -8.077 -8.478 1.00 84.19 174 THR A C 1
ATOM 1390 O O . THR A 1 174 ? 10.211 -7.603 -7.618 1.00 84.19 174 THR A O 1
ATOM 1393 N N . THR A 1 175 ? 8.184 -7.746 -8.546 1.00 86.81 175 THR A N 1
ATOM 1394 C CA . THR A 1 175 ? 7.553 -6.808 -7.602 1.00 86.81 175 THR A CA 1
ATOM 1395 C C . THR A 1 175 ? 7.095 -7.498 -6.306 1.00 86.81 175 THR A C 1
ATOM 1397 O O . THR A 1 175 ? 6.540 -8.599 -6.359 1.00 86.81 175 THR A O 1
ATOM 1400 N N . PRO A 1 176 ? 7.246 -6.863 -5.126 1.00 88.75 176 PRO A N 1
ATOM 1401 C CA . PRO A 1 176 ? 6.673 -7.375 -3.884 1.00 88.75 176 PRO A CA 1
ATOM 1402 C C . PRO A 1 176 ? 5.154 -7.150 -3.773 1.00 88.75 176 PRO A C 1
ATOM 1404 O O . PRO A 1 176 ? 4.528 -7.783 -2.926 1.00 88.75 176 PRO A O 1
ATOM 1407 N N . VAL A 1 177 ? 4.541 -6.279 -4.591 1.00 91.44 177 VAL A N 1
ATOM 1408 C CA . VAL A 1 177 ? 3.136 -5.841 -4.423 1.00 91.44 177 VAL A CA 1
ATOM 1409 C C . VAL A 1 177 ? 2.135 -7.007 -4.319 1.00 91.44 177 VAL A C 1
ATOM 1411 O O . VAL A 1 177 ? 1.386 -7.025 -3.337 1.00 91.44 177 VAL A O 1
ATOM 1414 N N . PRO A 1 178 ? 2.127 -8.014 -5.225 1.00 91.94 178 PRO A N 1
ATOM 1415 C CA . PRO A 1 178 ? 1.222 -9.161 -5.110 1.00 91.94 178 PRO A CA 1
ATOM 1416 C C . PRO A 1 178 ? 1.393 -9.926 -3.794 1.00 91.94 178 PRO A C 1
ATOM 1418 O O . PRO A 1 178 ? 0.404 -10.340 -3.189 1.00 91.94 178 PRO A O 1
ATOM 1421 N N . ALA A 1 179 ? 2.630 -10.064 -3.308 1.00 93.12 179 ALA A N 1
ATOM 1422 C CA . ALA A 1 179 ? 2.915 -10.781 -2.073 1.00 93.12 179 ALA A CA 1
ATOM 1423 C C . ALA A 1 179 ? 2.468 -9.999 -0.829 1.00 93.12 179 ALA A C 1
ATOM 1425 O O . ALA A 1 179 ? 1.872 -10.583 0.075 1.00 93.12 179 ALA A O 1
ATOM 1426 N N . ILE A 1 180 ? 2.689 -8.680 -0.799 1.00 93.25 180 ILE A N 1
ATOM 1427 C CA . ILE A 1 180 ? 2.238 -7.812 0.301 1.00 93.25 180 ILE A CA 1
ATOM 1428 C C . ILE A 1 180 ? 0.708 -7.851 0.411 1.00 93.25 180 ILE A C 1
ATOM 1430 O O . ILE A 1 180 ? 0.176 -8.035 1.509 1.00 93.25 180 ILE A O 1
ATOM 1434 N N . LEU A 1 181 ? -0.001 -7.709 -0.714 1.00 93.25 181 LEU A N 1
ATOM 1435 C CA . LEU A 1 181 ? -1.464 -7.785 -0.762 1.00 93.25 181 LEU A CA 1
ATOM 1436 C C . LEU A 1 181 ? -1.976 -9.172 -0.357 1.00 93.25 181 LEU A C 1
ATOM 1438 O O . LEU A 1 181 ? -2.895 -9.262 0.454 1.00 93.25 181 LEU A O 1
ATOM 1442 N N . THR A 1 182 ? -1.332 -10.246 -0.828 1.00 94.12 182 THR A N 1
ATOM 1443 C CA . THR A 1 182 ? -1.686 -11.616 -0.429 1.00 94.12 182 THR A CA 1
ATOM 1444 C C . THR A 1 182 ? -1.631 -11.798 1.081 1.00 94.12 182 THR A C 1
ATOM 1446 O O . THR A 1 182 ? -2.627 -12.208 1.671 1.00 94.12 182 THR A O 1
ATOM 1449 N N . GLU A 1 183 ? -0.500 -11.492 1.723 1.00 93.50 183 GLU A N 1
ATOM 1450 C CA . GLU A 1 183 ? -0.373 -11.701 3.171 1.00 93.50 183 GLU A CA 1
ATOM 1451 C C . GLU A 1 183 ? -1.278 -10.741 3.960 1.00 93.50 183 GLU A C 1
ATOM 1453 O O . GLU A 1 183 ? -1.838 -11.129 4.982 1.00 93.50 183 GLU A O 1
ATOM 1458 N N . THR A 1 184 ? -1.543 -9.538 3.431 1.00 91.12 184 THR A N 1
ATOM 1459 C CA . THR A 1 184 ? -2.541 -8.613 3.993 1.00 91.12 184 THR A CA 1
ATOM 1460 C C . THR A 1 184 ? -3.933 -9.250 4.014 1.00 91.12 184 THR A C 1
ATOM 1462 O O . THR A 1 184 ? -4.544 -9.329 5.079 1.00 91.12 184 THR A O 1
ATOM 1465 N N . PHE A 1 185 ? -4.426 -9.769 2.884 1.00 90.25 185 PHE A N 1
ATOM 1466 C CA . PHE A 1 185 ? -5.744 -10.414 2.813 1.00 90.25 185 PHE A CA 1
ATOM 1467 C C . PHE A 1 185 ? -5.803 -11.696 3.641 1.00 90.25 185 PHE A C 1
ATOM 1469 O O . PHE A 1 185 ? -6.720 -11.862 4.442 1.00 90.25 185 PHE A O 1
ATOM 1476 N N . ARG A 1 186 ? -4.801 -12.577 3.513 1.00 89.88 186 ARG A N 1
ATOM 1477 C CA . ARG A 1 186 ? -4.712 -13.822 4.295 1.00 89.88 186 ARG A CA 1
ATOM 1478 C C . ARG A 1 186 ? -4.734 -13.538 5.790 1.00 89.88 186 ARG A C 1
ATOM 1480 O O . ARG A 1 186 ? -5.444 -14.213 6.529 1.00 89.88 186 ARG A O 1
ATOM 1487 N N . SER A 1 187 ? -3.995 -12.527 6.242 1.00 85.81 187 SER A N 1
ATOM 1488 C CA . SER A 1 187 ? -3.956 -12.178 7.655 1.00 85.81 187 SER A CA 1
ATOM 1489 C C . SER A 1 187 ? -5.254 -11.542 8.149 1.00 85.81 187 SER A C 1
ATOM 1491 O O . SER A 1 187 ? -5.653 -11.839 9.272 1.00 85.81 187 SER A O 1
ATOM 1493 N N . LEU A 1 188 ? -5.919 -10.698 7.352 1.00 84.19 188 LEU A N 1
ATOM 1494 C CA . LEU A 1 188 ? -7.232 -10.141 7.704 1.00 84.19 188 LEU A CA 1
ATOM 1495 C C . LEU A 1 188 ? -8.290 -11.248 7.786 1.00 84.19 188 LEU A C 1
ATOM 1497 O O . LEU A 1 188 ? -9.024 -11.323 8.771 1.00 84.19 188 LEU A O 1
ATOM 1501 N N . ASN A 1 189 ? -8.304 -12.156 6.808 1.00 82.06 189 ASN A N 1
ATOM 1502 C CA . ASN A 1 189 ? -9.187 -13.318 6.778 1.00 82.06 189 ASN A CA 1
ATOM 1503 C C . ASN A 1 189 ? -8.933 -14.249 7.974 1.00 82.06 189 ASN A C 1
ATOM 1505 O O . ASN A 1 189 ? -9.886 -14.688 8.614 1.00 82.06 189 ASN A O 1
ATOM 1509 N N . ALA A 1 190 ? -7.670 -14.513 8.325 1.00 79.25 190 ALA A N 1
ATOM 1510 C CA . ALA A 1 190 ? -7.307 -15.324 9.486 1.00 79.25 190 ALA A CA 1
ATOM 1511 C C . ALA A 1 190 ? -7.756 -14.677 10.808 1.00 79.25 190 ALA A C 1
ATOM 1513 O O . ALA A 1 190 ? -8.482 -15.314 11.570 1.00 79.25 190 ALA A O 1
ATOM 1514 N N . CYS A 1 191 ? -7.410 -13.404 11.043 1.00 75.19 191 CYS A N 1
ATOM 1515 C CA . CYS A 1 191 ? -7.869 -12.645 12.213 1.00 75.19 191 CYS A CA 1
ATOM 1516 C C . CYS A 1 191 ? -9.402 -12.609 12.306 1.00 75.19 191 CYS A C 1
ATOM 1518 O O . CYS A 1 191 ? -9.951 -12.683 13.403 1.00 75.19 191 CYS A O 1
ATOM 1520 N N . ARG A 1 192 ? -10.108 -12.529 11.169 1.00 74.88 192 ARG A N 1
ATOM 1521 C CA . ARG A 1 192 ? -11.573 -12.533 11.144 1.00 74.88 192 ARG A CA 1
ATOM 1522 C C . ARG A 1 192 ? -12.175 -13.905 11.452 1.00 74.88 192 ARG A C 1
ATOM 1524 O O . ARG A 1 192 ? -13.124 -13.963 12.225 1.00 74.88 192 ARG A O 1
ATOM 1531 N N . ARG A 1 193 ? -11.657 -14.991 10.866 1.00 74.25 193 ARG A N 1
ATOM 1532 C CA . ARG A 1 193 ? -12.168 -16.360 11.096 1.00 74.25 193 ARG A CA 1
ATOM 1533 C C . ARG A 1 193 ? -11.911 -16.845 12.523 1.00 74.25 193 ARG A C 1
ATOM 1535 O O . ARG A 1 193 ? -12.751 -17.541 13.0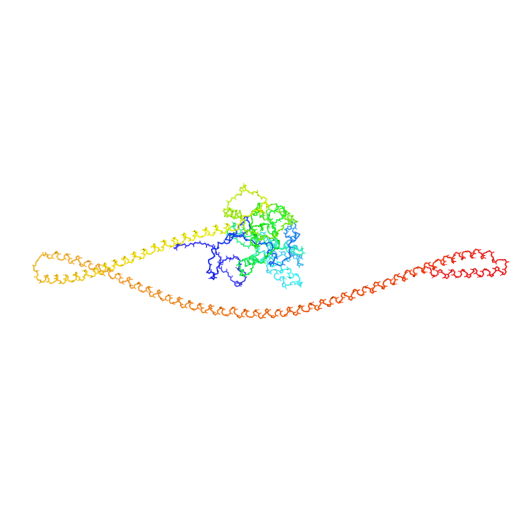75 1.00 74.25 193 ARG A O 1
ATOM 1542 N N . ALA A 1 194 ? -10.762 -16.496 13.099 1.00 71.94 194 ALA A N 1
ATOM 1543 C CA . ALA A 1 194 ? -10.386 -16.917 14.446 1.00 71.94 194 ALA A CA 1
ATOM 1544 C C . ALA A 1 194 ? -10.952 -16.009 15.557 1.00 71.94 194 ALA A C 1
ATOM 1546 O O . ALA A 1 194 ? -10.979 -16.418 16.712 1.00 71.94 194 ALA A O 1
ATOM 1547 N N . GLY A 1 195 ? -11.371 -14.774 15.246 1.00 58.66 195 GLY A N 1
ATOM 1548 C CA . GLY A 1 195 ? -11.814 -13.774 16.234 1.00 58.66 195 GLY A CA 1
ATOM 1549 C C . GLY A 1 195 ? -10.676 -13.164 17.068 1.00 58.66 195 GLY A C 1
ATOM 1550 O O . GLY A 1 195 ? -10.786 -12.034 17.539 1.00 58.66 195 GLY A O 1
ATOM 1551 N N . GLU A 1 196 ? -9.557 -13.875 17.176 1.00 55.28 196 GLU A N 1
ATOM 1552 C CA . GLU A 1 196 ? -8.283 -13.445 17.737 1.00 55.28 196 GLU A CA 1
ATOM 1553 C C . GLU A 1 196 ? -7.135 -13.753 16.765 1.00 55.28 196 GLU A C 1
ATOM 1555 O O . GLU A 1 196 ? -7.210 -14.663 15.941 1.00 55.28 196 GLU A O 1
ATOM 1560 N N . GLY A 1 197 ? -6.043 -12.991 16.833 1.00 63.56 197 GLY A N 1
ATOM 1561 C CA . GLY A 1 197 ? -4.869 -13.263 16.009 1.00 63.56 197 GLY A CA 1
ATOM 1562 C C . GLY A 1 197 ? -3.946 -12.066 15.844 1.00 63.56 197 GLY A C 1
ATOM 1563 O O . GLY A 1 197 ? -4.321 -10.917 16.068 1.00 63.56 197 GLY A O 1
ATOM 1564 N N . ARG A 1 198 ? -2.712 -12.342 15.420 1.00 74.06 198 ARG A N 1
ATOM 1565 C CA . ARG A 1 198 ? -1.727 -11.316 15.076 1.00 74.06 198 ARG A CA 1
ATOM 1566 C C . ARG A 1 198 ? -1.818 -10.993 13.588 1.00 74.06 198 ARG A C 1
ATOM 1568 O O . ARG A 1 198 ? -1.769 -11.906 12.772 1.00 74.06 198 ARG A O 1
ATOM 1575 N N . PHE A 1 199 ? -1.836 -9.705 13.244 1.00 82.62 199 PHE A N 1
ATOM 1576 C CA . PHE A 1 199 ? -1.678 -9.287 11.853 1.00 82.62 199 PHE A CA 1
ATOM 1577 C C . PHE A 1 199 ? -0.252 -9.583 11.345 1.00 82.62 199 PHE A C 1
ATOM 1579 O O . PHE A 1 199 ? 0.732 -9.138 11.944 1.00 82.62 199 PHE A O 1
ATOM 1586 N N . ILE A 1 200 ? -0.149 -10.338 10.250 1.00 82.94 200 ILE A N 1
ATOM 1587 C CA . ILE A 1 200 ? 1.088 -10.746 9.579 1.00 82.94 200 ILE A CA 1
ATOM 1588 C C . ILE A 1 200 ? 1.064 -10.164 8.159 1.00 82.94 200 ILE A C 1
ATOM 1590 O O . ILE A 1 200 ? 0.566 -10.773 7.219 1.00 82.94 200 ILE A O 1
ATOM 1594 N N . GLY A 1 201 ? 1.600 -8.956 8.016 1.00 85.50 201 GLY A N 1
ATOM 1595 C CA . GLY A 1 201 ? 1.669 -8.212 6.759 1.00 85.50 201 GLY A CA 1
ATOM 1596 C C . GLY A 1 201 ? 2.167 -6.788 7.002 1.00 85.50 201 GLY A C 1
ATOM 1597 O O . GLY A 1 201 ? 2.476 -6.420 8.140 1.00 85.50 201 GLY A O 1
ATOM 1598 N N . CYS A 1 202 ? 2.216 -5.962 5.955 1.00 88.69 202 CYS A N 1
ATOM 1599 C CA . CYS A 1 202 ? 2.719 -4.594 6.070 1.00 88.69 202 CYS A CA 1
ATOM 1600 C C . CYS A 1 202 ? 1.630 -3.640 6.583 1.00 88.69 202 CYS A C 1
ATOM 1602 O O . CYS A 1 202 ? 0.885 -3.028 5.812 1.00 88.69 202 CYS A O 1
ATOM 1604 N N . ALA A 1 203 ? 1.541 -3.507 7.908 1.00 85.56 203 ALA A N 1
ATOM 1605 C CA . ALA A 1 203 ? 0.536 -2.668 8.562 1.00 85.56 203 ALA A CA 1
ATOM 1606 C C . ALA A 1 203 ? 0.671 -1.186 8.171 1.00 85.56 203 ALA A C 1
ATOM 1608 O O . ALA A 1 203 ? -0.326 -0.478 8.091 1.00 85.56 203 ALA A O 1
ATOM 1609 N N . GLN A 1 204 ? 1.891 -0.726 7.884 1.00 85.62 204 GLN A N 1
ATOM 1610 C CA . GLN A 1 204 ? 2.194 0.645 7.477 1.00 85.62 204 GLN A CA 1
ATOM 1611 C C . GLN A 1 204 ? 1.560 0.986 6.122 1.00 85.62 204 GLN A C 1
ATOM 1613 O O . GLN A 1 204 ? 0.954 2.046 5.992 1.00 85.62 204 GLN A O 1
ATOM 1618 N N . LEU A 1 205 ? 1.640 0.080 5.139 1.00 86.81 205 LEU A N 1
ATOM 1619 C CA . LEU A 1 205 ? 1.006 0.271 3.829 1.00 86.81 205 LEU A CA 1
ATOM 1620 C C . LEU A 1 205 ? -0.519 0.208 3.923 1.00 86.81 205 LEU A C 1
ATOM 1622 O O . LEU A 1 205 ? -1.195 1.040 3.326 1.00 86.81 205 LEU A O 1
ATOM 1626 N N . LEU A 1 206 ? -1.058 -0.714 4.729 1.00 87.38 206 LEU A N 1
ATOM 1627 C CA . LEU A 1 206 ? -2.500 -0.795 4.965 1.00 87.38 206 LEU A CA 1
ATOM 1628 C C . LEU A 1 206 ? -3.034 0.484 5.637 1.00 87.38 206 LEU A C 1
ATOM 1630 O O . LEU A 1 206 ? -4.073 1.002 5.236 1.00 87.38 206 LEU A O 1
ATOM 1634 N N . LEU A 1 207 ? -2.304 1.037 6.612 1.00 83.81 207 LEU A N 1
ATOM 1635 C CA . LEU A 1 207 ? -2.633 2.320 7.241 1.00 83.81 207 LEU A CA 1
ATOM 1636 C C . LEU A 1 207 ? -2.514 3.494 6.259 1.00 83.81 207 LEU A C 1
ATOM 1638 O O . LEU A 1 207 ? -3.409 4.334 6.221 1.00 83.81 207 LEU A O 1
ATOM 1642 N N . ALA A 1 208 ? -1.460 3.550 5.439 1.00 81.94 208 ALA A N 1
ATOM 1643 C CA . ALA A 1 208 ? -1.305 4.580 4.410 1.00 81.94 208 ALA A CA 1
ATOM 1644 C C . ALA A 1 208 ? -2.459 4.545 3.391 1.00 81.94 208 ALA A C 1
ATOM 1646 O O . ALA A 1 208 ? -3.007 5.590 3.039 1.00 81.94 208 ALA A O 1
ATOM 1647 N N . TRP A 1 209 ? -2.886 3.345 2.985 1.00 87.12 209 TRP A N 1
ATOM 1648 C CA . TRP A 1 209 ? -4.061 3.143 2.142 1.00 87.12 209 TRP A CA 1
ATOM 1649 C C . TRP A 1 209 ? -5.354 3.602 2.836 1.00 87.12 209 TRP A C 1
ATOM 1651 O O . TRP A 1 209 ? -6.116 4.362 2.238 1.00 87.12 209 TRP A O 1
ATOM 1661 N N . PHE A 1 210 ? -5.571 3.269 4.115 1.00 82.31 210 PHE A N 1
ATOM 1662 C CA . PHE A 1 210 ? -6.710 3.805 4.876 1.00 82.31 210 PHE A CA 1
ATOM 1663 C C . PHE A 1 210 ? -6.696 5.341 4.916 1.00 82.31 210 PHE A C 1
ATOM 1665 O O . PHE A 1 210 ? -7.693 5.975 4.573 1.00 82.31 210 PHE A O 1
ATOM 1672 N N . HIS A 1 211 ? -5.567 5.970 5.251 1.00 77.00 211 HIS A N 1
ATOM 1673 C CA . HIS A 1 211 ? -5.461 7.432 5.239 1.00 77.00 211 HIS A CA 1
ATOM 1674 C C . HIS A 1 211 ? -5.725 8.036 3.850 1.00 77.00 211 HIS A C 1
ATOM 1676 O O . HIS A 1 211 ? -6.326 9.107 3.764 1.00 77.00 211 HIS A O 1
ATOM 1682 N N . SER A 1 212 ? -5.345 7.341 2.771 1.00 74.31 212 SER A N 1
ATOM 1683 C CA . SER A 1 212 ? -5.564 7.799 1.394 1.00 74.31 212 SER A CA 1
ATOM 1684 C C . SER A 1 212 ? -7.039 7.887 0.986 1.00 74.31 212 SER A C 1
ATOM 1686 O O . SER A 1 212 ? -7.378 8.754 0.180 1.00 74.31 212 SER A O 1
ATOM 1688 N N . HIS A 1 213 ? -7.899 7.038 1.565 1.00 72.25 213 HIS A N 1
ATOM 1689 C CA . HIS A 1 213 ? -9.339 6.981 1.279 1.00 72.25 213 HIS A CA 1
ATOM 1690 C C . HIS A 1 213 ? -10.197 7.738 2.292 1.00 72.25 213 HIS A C 1
ATOM 1692 O O . HIS A 1 213 ? -11.231 8.286 1.921 1.00 72.25 213 HIS A O 1
ATOM 1698 N N . PHE A 1 214 ? -9.780 7.795 3.561 1.00 70.19 214 PHE A N 1
ATOM 1699 C CA . PHE A 1 214 ? -10.599 8.354 4.644 1.00 70.19 214 PHE A CA 1
ATOM 1700 C C . PHE A 1 214 ? -10.210 9.771 5.087 1.00 70.19 214 PHE A C 1
ATOM 1702 O O . PHE A 1 214 ? -11.007 10.419 5.760 1.00 70.19 214 PHE A O 1
ATOM 1709 N N . TRP A 1 215 ? -9.012 10.271 4.751 1.00 61.56 215 TRP A N 1
ATOM 1710 C CA . TRP A 1 215 ? -8.483 11.524 5.319 1.00 61.56 215 TRP A CA 1
ATOM 1711 C C . TRP A 1 215 ? -8.086 12.579 4.272 1.00 61.56 215 TRP A C 1
ATOM 1713 O O . TRP A 1 215 ? -7.110 13.311 4.447 1.00 61.56 215 TRP A O 1
ATOM 1723 N N . LYS A 1 216 ? -8.844 12.690 3.174 1.00 45.28 216 LYS A N 1
ATOM 1724 C CA . LYS A 1 216 ? -8.683 13.792 2.212 1.00 45.28 216 LYS A CA 1
ATOM 1725 C C . LYS A 1 216 ? -9.925 14.662 2.090 1.00 45.28 216 LYS A C 1
ATOM 1727 O O . LYS A 1 216 ? -10.916 14.301 1.465 1.00 45.28 216 LYS A O 1
ATOM 1732 N N . ILE A 1 217 ? -9.781 15.865 2.631 1.00 41.50 217 ILE A N 1
ATOM 1733 C CA . ILE A 1 217 ? -10.538 17.047 2.235 1.00 41.50 217 ILE A CA 1
ATOM 1734 C C . ILE A 1 217 ? -10.033 17.461 0.831 1.00 41.50 217 ILE A C 1
ATOM 1736 O O . ILE A 1 217 ? -8.828 17.475 0.574 1.00 41.50 217 ILE A O 1
ATOM 1740 N N . ASP A 1 218 ? -10.964 17.726 -0.086 1.00 34.12 218 ASP A N 1
ATOM 1741 C CA . ASP A 1 218 ? -10.814 18.378 -1.403 1.00 34.12 218 ASP A CA 1
ATOM 1742 C C . ASP A 1 218 ? -9.912 17.776 -2.503 1.00 34.12 218 ASP A C 1
ATOM 1744 O O . ASP A 1 218 ? -9.863 18.326 -3.605 1.00 34.12 218 ASP A O 1
ATOM 1748 N N . LYS A 1 219 ? -9.255 16.622 -2.315 1.00 40.12 219 LYS A N 1
ATOM 1749 C CA . LYS A 1 219 ? -8.607 15.887 -3.430 1.00 40.12 219 LYS A CA 1
ATOM 1750 C C . LYS A 1 219 ? -8.968 14.403 -3.405 1.00 40.12 219 LYS A C 1
ATOM 1752 O O . LYS A 1 219 ? -8.927 13.778 -2.355 1.00 40.12 219 LYS A O 1
ATOM 1757 N N . GLY A 1 220 ? -9.338 13.866 -4.573 1.00 45.81 220 GLY A N 1
ATOM 1758 C CA . GLY A 1 220 ? -9.887 12.514 -4.751 1.00 45.81 220 GLY A CA 1
ATOM 1759 C C . GLY A 1 220 ? -8.931 11.348 -4.428 1.00 45.81 220 GLY A C 1
ATOM 1760 O O . GLY A 1 220 ? -7.857 11.576 -3.859 1.00 45.81 220 GLY A O 1
ATOM 1761 N N . PRO A 1 221 ? -9.312 10.101 -4.789 1.00 48.69 221 PRO A N 1
ATOM 1762 C CA . PRO A 1 221 ? -8.503 8.912 -4.509 1.00 48.69 221 PRO A CA 1
ATOM 1763 C C . PRO A 1 221 ? -7.064 9.099 -5.002 1.00 48.69 221 PRO A C 1
ATOM 1765 O O . PRO A 1 221 ? -6.831 9.721 -6.039 1.00 48.69 221 PRO A O 1
ATOM 1768 N N . VAL A 1 222 ? -6.090 8.581 -4.243 1.00 53.69 222 VAL A N 1
ATOM 1769 C CA . VAL A 1 222 ? -4.650 8.771 -4.527 1.00 53.69 222 VAL A CA 1
ATOM 1770 C C . VAL A 1 222 ? -4.243 8.249 -5.907 1.00 53.69 222 VAL A C 1
ATOM 1772 O O . VAL A 1 222 ? -3.289 8.765 -6.482 1.00 53.69 222 VAL A O 1
ATOM 1775 N N . VAL A 1 223 ? -4.987 7.287 -6.455 1.00 63.91 223 VAL A N 1
ATOM 1776 C CA . VAL A 1 223 ? -4.794 6.766 -7.807 1.00 63.91 223 VAL A CA 1
ATOM 1777 C C . VAL A 1 223 ? -6.136 6.746 -8.528 1.00 63.91 223 VAL A C 1
ATOM 1779 O O . VAL A 1 223 ? -7.092 6.142 -8.045 1.00 63.91 223 VAL A O 1
ATOM 1782 N N . ASN A 1 224 ? -6.190 7.361 -9.707 1.00 64.06 224 ASN A N 1
ATOM 1783 C CA . ASN A 1 224 ? -7.211 7.078 -10.709 1.00 64.06 224 ASN A CA 1
ATOM 1784 C C . ASN A 1 224 ? -6.500 6.393 -11.887 1.00 64.06 224 ASN A C 1
ATOM 1786 O O . ASN A 1 224 ? -5.933 7.094 -12.723 1.00 64.06 224 ASN A O 1
ATOM 1790 N N . PRO A 1 225 ? -6.388 5.053 -11.897 1.00 67.88 225 PRO A N 1
ATOM 1791 C CA . PRO A 1 225 ? -5.620 4.358 -12.916 1.00 67.88 225 PRO A CA 1
ATOM 1792 C C . PRO A 1 225 ? -6.398 4.342 -14.237 1.00 67.88 225 PRO A C 1
ATOM 1794 O O . PRO A 1 225 ? -7.556 3.930 -14.262 1.00 67.88 225 PRO A O 1
ATOM 1797 N N . ASP A 1 226 ? -5.741 4.695 -15.348 1.00 70.19 226 ASP A N 1
ATOM 1798 C CA . ASP A 1 226 ? -6.339 4.640 -16.699 1.00 70.19 226 ASP A CA 1
ATOM 1799 C C . ASP A 1 226 ? -6.897 3.252 -17.052 1.00 70.19 226 ASP A C 1
ATOM 1801 O O . ASP A 1 226 ? -7.785 3.105 -17.891 1.00 70.19 226 ASP A O 1
ATOM 1805 N N . GLU A 1 227 ? -6.344 2.220 -16.413 1.00 84.00 227 GLU A N 1
ATOM 1806 C CA . GLU A 1 227 ? -6.674 0.818 -16.596 1.00 84.00 227 GLU A CA 1
ATOM 1807 C C . GLU A 1 227 ? -6.543 0.053 -15.270 1.00 84.00 227 GLU A C 1
ATOM 1809 O O . GLU A 1 227 ? -5.475 0.061 -14.643 1.00 84.00 227 GLU A O 1
ATOM 1814 N N . ILE A 1 228 ? -7.579 -0.706 -14.924 1.00 86.81 228 ILE A N 1
ATOM 1815 C CA . ILE A 1 228 ? -7.673 -1.580 -13.751 1.00 86.81 228 ILE A CA 1
ATOM 1816 C C . ILE A 1 228 ? -7.459 -3.030 -14.209 1.00 86.81 228 ILE A C 1
ATOM 1818 O O . ILE A 1 228 ? -8.179 -3.506 -15.090 1.00 86.81 228 ILE A O 1
ATOM 1822 N N . LEU A 1 229 ? -6.483 -3.745 -13.639 1.00 90.00 229 LEU A N 1
ATOM 1823 C CA . LEU A 1 229 ? -6.379 -5.204 -13.772 1.00 90.00 229 LEU A CA 1
ATOM 1824 C C . LEU A 1 229 ? -7.618 -5.841 -13.136 1.00 90.00 229 LEU A C 1
ATOM 1826 O O . LEU A 1 229 ? -7.962 -5.466 -12.023 1.00 90.00 229 LEU A O 1
ATOM 1830 N N . TYR A 1 230 ? -8.277 -6.795 -13.801 1.00 89.38 230 TYR A N 1
ATOM 1831 C CA . TYR A 1 230 ? -9.491 -7.417 -13.245 1.00 89.38 230 TYR A CA 1
ATOM 1832 C C . TYR A 1 230 ? -9.593 -8.940 -13.399 1.00 89.38 230 TYR A C 1
ATOM 1834 O O . TYR A 1 230 ? -10.274 -9.568 -12.593 1.00 89.38 230 TYR A O 1
ATOM 1842 N N . ARG A 1 231 ? -8.914 -9.533 -14.390 1.00 90.25 231 ARG A N 1
ATOM 1843 C CA . ARG A 1 231 ? -8.945 -10.975 -14.698 1.00 90.25 231 ARG A CA 1
ATOM 1844 C C . ARG A 1 231 ? -7.529 -11.477 -14.987 1.00 90.25 231 ARG A C 1
ATOM 1846 O O . ARG A 1 231 ? -6.757 -10.752 -15.620 1.00 90.25 231 ARG A O 1
ATOM 1853 N N . CYS A 1 232 ? -7.209 -12.710 -14.599 1.00 91.12 232 CYS A N 1
ATOM 1854 C CA . CYS A 1 232 ? -5.957 -13.383 -14.968 1.00 91.12 232 CYS A CA 1
ATOM 1855 C C . CYS A 1 232 ? -6.256 -14.804 -15.463 1.00 91.12 232 CYS A C 1
ATOM 1857 O O . CYS A 1 232 ? -6.781 -15.616 -14.702 1.00 91.12 232 CYS A O 1
ATOM 1859 N N . GLY A 1 233 ? -5.907 -15.120 -16.712 1.00 90.62 233 GLY A N 1
ATOM 1860 C CA . GLY A 1 233 ? -6.263 -16.393 -17.346 1.00 90.62 233 GLY A CA 1
ATOM 1861 C C . GLY A 1 233 ? -7.771 -16.648 -17.277 1.00 90.62 233 GLY A C 1
ATOM 1862 O O . GLY A 1 233 ? -8.570 -15.751 -17.561 1.00 90.62 233 GLY A O 1
ATOM 1863 N N . ASP A 1 234 ? -8.137 -17.851 -16.837 1.00 88.25 234 ASP A N 1
ATOM 1864 C CA . ASP A 1 234 ? -9.527 -18.292 -16.664 1.00 88.25 234 ASP A CA 1
ATOM 1865 C C . ASP A 1 234 ? -10.159 -17.854 -15.325 1.00 88.25 234 ASP A C 1
ATOM 1867 O O . ASP A 1 234 ? -11.334 -18.119 -15.077 1.00 88.25 234 ASP A O 1
ATOM 1871 N N . PHE A 1 235 ? -9.410 -17.187 -14.436 1.00 89.25 235 PHE A N 1
ATOM 1872 C CA . PHE A 1 235 ? -9.946 -16.688 -13.166 1.00 89.25 235 PHE A CA 1
ATOM 1873 C C . PHE A 1 235 ? -10.632 -15.337 -13.368 1.00 89.25 235 PHE A C 1
ATOM 1875 O O . PHE A 1 235 ? -9.957 -14.361 -13.684 1.00 89.25 235 PHE A O 1
ATOM 1882 N N . ASP A 1 236 ? -11.934 -15.246 -13.075 1.00 88.81 236 ASP A N 1
ATOM 1883 C CA . ASP A 1 236 ? -12.746 -14.007 -13.088 1.00 88.81 236 ASP A CA 1
ATOM 1884 C C . ASP A 1 236 ? -12.329 -12.930 -12.060 1.00 88.81 236 ASP A C 1
ATOM 1886 O O . ASP A 1 236 ? -12.959 -11.882 -11.929 1.00 88.81 236 ASP A O 1
ATOM 1890 N N . TRP A 1 237 ? -11.246 -13.187 -11.336 1.00 91.50 237 TRP A N 1
ATOM 1891 C CA . TRP A 1 237 ? -10.644 -12.343 -10.317 1.00 91.50 237 TRP A CA 1
ATOM 1892 C C . TRP A 1 237 ? -9.119 -12.396 -10.455 1.00 91.50 237 TRP A C 1
ATOM 1894 O O . TRP A 1 237 ? -8.574 -13.107 -11.299 1.00 91.50 237 TRP A O 1
ATOM 1904 N N . VAL A 1 238 ? -8.399 -11.658 -9.610 1.00 92.56 238 VAL A N 1
ATOM 1905 C CA . VAL A 1 238 ? -6.933 -11.631 -9.634 1.00 92.56 238 VAL A CA 1
ATOM 1906 C C . VAL A 1 238 ? -6.393 -12.573 -8.547 1.00 92.56 238 VAL A C 1
ATOM 1908 O O . VAL A 1 238 ? -6.524 -12.263 -7.357 1.00 92.56 238 VAL A O 1
ATOM 1911 N N . PRO A 1 239 ? -5.793 -13.726 -8.905 1.00 93.38 239 PRO A N 1
ATOM 1912 C CA . PRO A 1 239 ? -5.112 -14.591 -7.953 1.00 93.38 239 PRO A CA 1
ATOM 1913 C C . PRO A 1 239 ? -3.734 -14.014 -7.611 1.00 93.38 239 PRO A C 1
ATOM 1915 O O . PRO A 1 239 ? -2.943 -13.678 -8.491 1.00 93.38 239 PRO A O 1
ATOM 1918 N N . LEU A 1 240 ? -3.420 -13.922 -6.326 1.00 93.06 240 LEU A N 1
ATOM 1919 C CA . LEU A 1 240 ? -2.175 -13.376 -5.801 1.00 93.06 240 LEU A CA 1
ATOM 1920 C C . LEU A 1 240 ? -1.381 -14.462 -5.063 1.00 93.06 240 LEU A C 1
ATOM 1922 O O . LEU A 1 240 ? -1.918 -15.197 -4.230 1.00 93.06 240 LEU A O 1
ATOM 1926 N N . ALA A 1 241 ? -0.084 -14.553 -5.356 1.00 92.31 241 ALA A N 1
ATOM 1927 C CA . ALA A 1 241 ? 0.840 -15.402 -4.614 1.00 92.31 241 ALA A CA 1
ATOM 1928 C C . ALA A 1 241 ? 1.602 -14.574 -3.568 1.00 92.31 241 ALA A C 1
ATOM 1930 O O . ALA A 1 241 ? 2.264 -13.585 -3.886 1.00 92.31 241 ALA A O 1
ATOM 1931 N N . GLY A 1 242 ? 1.518 -15.015 -2.317 1.00 92.75 242 GLY A N 1
ATOM 1932 C CA . GLY A 1 242 ? 2.281 -14.536 -1.170 1.00 92.75 242 GLY A CA 1
ATOM 1933 C C . GLY A 1 242 ? 3.488 -15.422 -0.905 1.00 92.75 242 GLY A C 1
ATOM 1934 O O . GLY A 1 242 ? 3.811 -16.307 -1.700 1.00 92.75 242 GLY A O 1
ATOM 1935 N N . ILE A 1 243 ? 4.154 -15.201 0.224 1.00 92.06 243 ILE A N 1
ATOM 1936 C CA . ILE A 1 243 ? 5.349 -15.949 0.636 1.00 92.06 243 ILE A CA 1
ATOM 1937 C C . ILE A 1 243 ? 5.012 -17.170 1.509 1.00 92.06 243 ILE A C 1
ATOM 1939 O O . ILE A 1 243 ? 5.735 -18.167 1.447 1.00 92.06 243 ILE A O 1
ATOM 1943 N N . TRP A 1 244 ? 3.882 -17.167 2.227 1.00 92.25 244 TRP A N 1
ATOM 1944 C CA . TRP A 1 244 ? 3.395 -18.305 3.027 1.00 92.25 244 TRP A CA 1
ATOM 1945 C C . TRP A 1 244 ? 2.117 -18.960 2.478 1.00 92.25 244 TRP A C 1
ATOM 1947 O O . TRP A 1 244 ? 1.797 -20.087 2.862 1.00 92.25 244 TRP A O 1
ATOM 1957 N N . GLY A 1 245 ? 1.422 -18.318 1.541 1.00 92.75 245 GLY A N 1
ATOM 1958 C CA . GLY A 1 245 ? 0.322 -18.929 0.795 1.00 92.75 245 GLY A CA 1
ATOM 1959 C C . GLY A 1 245 ? -0.119 -18.084 -0.393 1.00 92.75 245 GLY A C 1
ATOM 1960 O O . GLY A 1 245 ? 0.573 -17.155 -0.794 1.00 92.75 245 GLY A O 1
ATOM 1961 N N . ALA A 1 246 ? -1.294 -18.388 -0.930 1.00 93.25 246 ALA A N 1
ATOM 1962 C CA . ALA A 1 246 ? -1.982 -17.584 -1.932 1.00 93.25 246 ALA A CA 1
ATOM 1963 C C . ALA A 1 246 ? -3.328 -17.071 -1.397 1.00 93.25 246 ALA A C 1
ATOM 1965 O O . ALA A 1 246 ? -3.855 -17.574 -0.397 1.00 93.25 246 ALA A O 1
ATOM 1966 N N . SER A 1 247 ? -3.868 -16.058 -2.064 1.00 92.00 247 SER A N 1
ATOM 1967 C CA . SER A 1 247 ? -5.243 -15.575 -1.918 1.00 92.00 247 SER A CA 1
ATOM 1968 C C . SER A 1 247 ? -5.656 -14.880 -3.215 1.00 92.00 247 SER A C 1
ATOM 1970 O O . SER A 1 247 ? -4.879 -14.807 -4.162 1.00 92.00 247 SER A O 1
ATOM 1972 N N . GLY A 1 248 ? -6.865 -14.354 -3.283 1.00 90.81 248 GLY A N 1
ATOM 1973 C CA . GLY A 1 248 ? -7.363 -13.622 -4.435 1.00 90.81 248 GLY A CA 1
ATOM 1974 C C . GLY A 1 248 ? -8.302 -12.517 -4.001 1.00 90.81 248 GLY A C 1
ATOM 1975 O O . GLY A 1 248 ? -8.839 -12.514 -2.889 1.00 90.81 248 GLY A O 1
ATOM 1976 N N . TYR A 1 249 ? -8.483 -11.564 -4.900 1.00 90.62 249 TYR A N 1
ATOM 1977 C CA . TYR A 1 249 ? -9.435 -10.474 -4.755 1.00 90.62 249 TYR A CA 1
ATOM 1978 C C . TYR A 1 249 ? -10.050 -10.181 -6.123 1.00 90.62 249 TYR A C 1
ATOM 1980 O O . TYR A 1 249 ? -9.414 -10.424 -7.149 1.00 90.62 249 TYR A O 1
ATOM 1988 N N . ALA A 1 250 ? -11.285 -9.679 -6.148 1.00 90.88 250 ALA A N 1
ATOM 1989 C CA . ALA A 1 250 ? -11.950 -9.262 -7.379 1.00 90.88 250 ALA A CA 1
ATOM 1990 C C . ALA A 1 250 ? -11.995 -7.721 -7.447 1.00 90.88 250 ALA A C 1
ATOM 1992 O O . ALA A 1 250 ? -12.855 -7.116 -6.805 1.00 90.88 250 ALA A O 1
ATOM 1993 N N . PRO A 1 251 ? -11.112 -7.070 -8.230 1.00 89.69 251 PRO A N 1
ATOM 1994 C CA . PRO A 1 251 ? -11.084 -5.611 -8.419 1.00 89.69 251 PRO A CA 1
ATOM 1995 C C . PRO A 1 251 ? -12.433 -5.013 -8.837 1.00 89.69 251 PRO A C 1
ATOM 1997 O O . PRO A 1 251 ? -12.769 -3.892 -8.466 1.00 89.69 251 PRO A O 1
ATOM 2000 N N . LEU A 1 252 ? -13.250 -5.785 -9.560 1.00 88.94 252 LEU A N 1
ATOM 2001 C CA . LEU A 1 252 ? -14.582 -5.367 -9.997 1.00 88.94 252 LEU A CA 1
ATOM 2002 C C . LEU A 1 252 ? -15.587 -5.172 -8.845 1.00 88.94 252 LEU A C 1
ATOM 2004 O O . LEU A 1 252 ? -16.604 -4.518 -9.047 1.00 88.94 252 LEU A O 1
ATOM 2008 N N . LEU A 1 253 ? -15.326 -5.682 -7.634 1.00 87.31 253 LEU A N 1
ATOM 2009 C CA . LEU A 1 253 ? -16.162 -5.416 -6.449 1.00 87.31 253 LEU A CA 1
ATOM 2010 C C . LEU A 1 253 ? -16.136 -3.951 -6.006 1.00 87.31 253 LEU A C 1
ATOM 2012 O O . LEU A 1 253 ? -17.051 -3.522 -5.300 1.00 87.31 253 LEU A O 1
ATOM 2016 N N . VAL A 1 254 ? -15.079 -3.224 -6.377 1.00 86.81 254 VAL A N 1
ATOM 2017 C CA . VAL A 1 254 ? -14.688 -1.953 -5.761 1.00 86.81 254 VAL A CA 1
ATOM 2018 C C . VAL A 1 254 ? -14.467 -0.828 -6.776 1.00 86.81 254 VAL A C 1
ATOM 2020 O O . VAL A 1 254 ? -13.752 0.132 -6.501 1.00 86.81 254 VAL A O 1
ATOM 2023 N N . LEU A 1 255 ? -15.101 -0.894 -7.949 1.00 85.81 255 LEU A N 1
ATOM 2024 C CA . LEU A 1 255 ? -14.967 0.114 -9.015 1.00 85.81 255 LEU A CA 1
ATOM 2025 C C . LEU A 1 255 ? -15.289 1.543 -8.535 1.00 85.81 255 LEU A C 1
ATOM 2027 O O . LEU A 1 255 ? -14.721 2.517 -9.036 1.00 85.81 255 LEU A O 1
ATOM 2031 N N . ARG A 1 256 ? -16.111 1.664 -7.485 1.00 83.25 256 ARG A N 1
ATOM 2032 C CA . ARG A 1 256 ? -16.397 2.923 -6.778 1.00 83.25 256 ARG A CA 1
ATOM 2033 C C . ARG A 1 256 ? -15.149 3.599 -6.181 1.00 83.25 256 ARG A C 1
ATOM 2035 O O . ARG A 1 256 ? -15.132 4.827 -6.141 1.00 83.25 256 ARG A O 1
ATOM 2042 N N . GLN A 1 257 ? -14.099 2.858 -5.792 1.00 83.81 257 GLN A N 1
ATOM 2043 C CA . GLN A 1 257 ? -12.799 3.433 -5.377 1.00 83.81 257 GLN A CA 1
ATOM 2044 C C . GLN A 1 257 ? -12.193 4.315 -6.471 1.00 83.81 257 GLN A C 1
ATOM 2046 O O . GLN A 1 257 ? -11.636 5.371 -6.183 1.00 83.81 257 GLN A O 1
ATOM 2051 N N . TYR A 1 258 ? -12.356 3.904 -7.728 1.00 79.69 258 TYR A N 1
ATOM 2052 C CA . TYR A 1 258 ? -11.849 4.596 -8.912 1.00 79.69 258 TYR A CA 1
ATOM 2053 C C . TYR A 1 258 ? -12.910 5.477 -9.581 1.00 79.69 258 TYR A C 1
ATOM 2055 O O . TYR A 1 258 ? -12.783 5.814 -10.756 1.00 79.69 258 TYR A O 1
ATOM 2063 N N . ARG A 1 259 ? -13.997 5.816 -8.867 1.00 78.38 259 ARG A N 1
ATOM 2064 C CA . ARG A 1 259 ? -15.129 6.604 -9.395 1.00 78.38 259 ARG A CA 1
ATOM 2065 C C . ARG A 1 259 ? -15.724 6.025 -10.692 1.00 78.38 259 ARG A C 1
ATOM 2067 O O . ARG A 1 259 ? -16.227 6.770 -11.527 1.00 78.38 259 ARG A O 1
ATOM 2074 N N . SER A 1 260 ? -15.642 4.707 -10.862 1.00 81.06 260 SER A N 1
ATOM 2075 C CA . SER A 1 260 ? -16.182 3.985 -12.015 1.00 81.06 260 SER A CA 1
ATOM 2076 C C . SER A 1 260 ? -17.518 3.324 -11.674 1.00 81.06 260 SER A C 1
ATOM 2078 O O . SER A 1 260 ? -17.749 2.924 -10.529 1.00 81.06 260 SER A O 1
ATOM 2080 N N . ARG A 1 261 ? -18.385 3.190 -12.684 1.00 83.06 261 ARG A N 1
ATOM 2081 C CA . ARG A 1 261 ? -19.711 2.569 -12.577 1.00 83.06 261 ARG A CA 1
ATOM 2082 C C . ARG A 1 261 ? -19.623 1.152 -12.013 1.00 83.06 261 ARG A C 1
ATOM 2084 O O . ARG A 1 261 ? -18.862 0.319 -12.499 1.00 83.06 261 ARG A O 1
ATOM 2091 N N . GLN A 1 262 ? -20.437 0.882 -10.999 1.00 86.75 262 GLN A N 1
ATOM 2092 C CA . GLN A 1 262 ? -20.436 -0.369 -10.257 1.00 86.75 262 GLN A CA 1
ATOM 2093 C C . GLN A 1 262 ? -21.549 -1.318 -10.722 1.00 86.75 262 GLN A C 1
ATOM 2095 O O . GLN A 1 262 ? -22.735 -0.981 -10.702 1.00 86.75 262 GLN A O 1
ATOM 2100 N N . PHE A 1 263 ? -21.149 -2.533 -11.086 1.00 85.25 263 PHE A N 1
ATOM 2101 C CA . PHE A 1 263 ? -22.019 -3.634 -11.508 1.00 85.25 263 PHE A CA 1
ATOM 2102 C C . PHE A 1 263 ? -21.703 -4.918 -10.730 1.00 85.25 263 PHE A C 1
ATOM 2104 O O . PHE A 1 263 ? -20.763 -4.932 -9.929 1.00 85.25 263 PHE A O 1
ATOM 2111 N N . ILE A 1 264 ? -22.505 -5.972 -10.921 1.00 84.50 264 ILE A N 1
ATOM 2112 C CA . ILE A 1 264 ? -22.315 -7.282 -10.274 1.00 84.50 264 ILE A CA 1
ATOM 2113 C C . ILE A 1 264 ? -21.052 -7.959 -10.836 1.00 84.50 264 ILE A C 1
ATOM 2115 O O . ILE A 1 264 ? -21.018 -8.287 -12.022 1.00 84.50 264 ILE A O 1
ATOM 2119 N N . PRO A 1 265 ? -20.009 -8.198 -10.023 1.00 85.88 265 PRO A N 1
ATOM 2120 C CA . PRO A 1 265 ? -18.795 -8.847 -10.491 1.00 85.88 265 PRO A CA 1
ATOM 2121 C C . PRO A 1 265 ? -18.922 -10.374 -10.453 1.00 85.88 265 PRO A C 1
ATOM 2123 O O . PRO A 1 265 ? -19.539 -10.943 -9.552 1.00 85.88 265 PRO A O 1
ATOM 2126 N N . ALA A 1 266 ? -18.253 -11.056 -11.381 1.00 83.81 266 ALA A N 1
ATOM 2127 C CA . ALA A 1 266 ? -18.104 -12.504 -11.326 1.00 83.81 266 ALA A CA 1
ATOM 2128 C C . ALA A 1 266 ? -17.120 -12.898 -10.204 1.00 83.81 266 ALA A C 1
ATOM 2130 O O . ALA A 1 266 ? -15.928 -12.612 -10.269 1.00 83.81 266 ALA A O 1
ATOM 2131 N N . THR A 1 267 ? -17.619 -13.551 -9.150 1.00 81.56 267 THR A N 1
ATOM 2132 C CA . THR A 1 267 ? -16.820 -13.963 -7.972 1.00 81.56 267 THR A CA 1
ATOM 2133 C C . THR A 1 267 ? -16.875 -15.472 -7.702 1.00 81.56 267 THR A C 1
ATOM 2135 O O . THR A 1 267 ? -16.568 -15.927 -6.597 1.00 81.56 267 THR A O 1
ATOM 2138 N N . ARG A 1 268 ? -17.310 -16.274 -8.683 1.00 80.94 268 ARG A N 1
ATOM 2139 C CA . ARG A 1 268 ? -17.568 -17.715 -8.526 1.00 80.94 268 ARG A CA 1
ATOM 2140 C C . ARG A 1 268 ? -16.270 -18.503 -8.317 1.00 80.94 268 ARG A C 1
ATOM 2142 O O . ARG A 1 268 ? -15.617 -18.884 -9.277 1.00 80.94 268 ARG A O 1
ATOM 2149 N N . GLY A 1 269 ? -15.950 -18.810 -7.063 1.00 81.31 269 GLY A N 1
ATOM 2150 C CA . GLY A 1 269 ? -14.731 -19.536 -6.675 1.00 81.31 269 GLY A CA 1
ATOM 2151 C C . GLY A 1 269 ? -13.688 -18.668 -5.967 1.00 81.31 269 GLY A C 1
ATOM 2152 O O . GLY A 1 269 ? -12.721 -19.200 -5.425 1.00 81.31 269 GLY A O 1
ATOM 2153 N N . LEU A 1 270 ? -13.922 -17.353 -5.863 1.00 85.38 270 LEU A N 1
ATOM 2154 C CA . LEU A 1 270 ? -13.069 -16.428 -5.112 1.00 85.38 270 LEU A CA 1
ATOM 2155 C C . LEU A 1 270 ? -12.881 -16.881 -3.653 1.00 85.38 270 LEU A C 1
ATOM 2157 O O . LEU A 1 270 ? -11.756 -16.961 -3.173 1.00 85.38 270 LEU A O 1
ATOM 2161 N N . ALA A 1 271 ? -13.950 -17.300 -2.971 1.00 80.25 271 ALA A N 1
ATOM 2162 C CA . ALA A 1 271 ? -13.874 -17.790 -1.589 1.00 80.25 271 ALA A CA 1
ATOM 2163 C C . ALA A 1 271 ? -13.015 -19.067 -1.405 1.00 80.25 271 ALA A C 1
ATOM 2165 O O . ALA A 1 271 ? -12.668 -19.413 -0.279 1.00 80.25 271 ALA A O 1
ATOM 2166 N N . GLN A 1 272 ? -12.672 -19.776 -2.489 1.00 83.81 272 GLN A N 1
ATOM 2167 C CA . GLN A 1 272 ? -11.912 -21.037 -2.480 1.00 83.81 272 GLN A CA 1
ATOM 2168 C C . GLN A 1 272 ? -10.453 -20.862 -2.941 1.00 83.81 272 GLN A C 1
ATOM 2170 O O . GLN A 1 272 ? -9.689 -21.828 -2.948 1.00 83.81 272 GLN A O 1
ATOM 2175 N N . CYS A 1 273 ? -10.049 -19.651 -3.343 1.00 87.06 273 CYS A N 1
ATOM 2176 C CA . CYS A 1 273 ? -8.713 -19.403 -3.891 1.00 87.06 273 CYS A CA 1
ATOM 2177 C C . CYS A 1 273 ? -7.611 -19.235 -2.825 1.00 87.06 273 CYS A C 1
ATOM 2179 O O . CYS A 1 273 ? -6.425 -19.268 -3.154 1.00 87.06 273 CYS A O 1
ATOM 2181 N N . GLU A 1 274 ? -7.979 -19.072 -1.551 1.00 91.06 274 GLU A N 1
ATOM 2182 C CA . GLU A 1 274 ? -7.035 -18.955 -0.440 1.00 91.06 274 GLU A CA 1
ATOM 2183 C C . GLU A 1 274 ? -6.488 -20.336 -0.032 1.00 91.06 274 GLU A C 1
ATOM 2185 O O . GLU A 1 274 ? -7.248 -21.223 0.350 1.00 91.06 274 GLU A O 1
ATOM 2190 N N . PHE A 1 275 ? -5.163 -20.523 -0.072 1.00 91.69 275 PHE A N 1
ATOM 2191 C CA . PHE A 1 275 ? -4.497 -21.757 0.382 1.00 91.69 275 PHE A CA 1
ATOM 2192 C C . PHE A 1 275 ? -3.096 -21.478 0.940 1.00 91.69 275 PHE A C 1
ATOM 2194 O O . PHE A 1 275 ? -2.444 -20.508 0.556 1.00 91.69 275 PHE A O 1
ATOM 2201 N N . SER A 1 276 ? -2.617 -22.316 1.855 1.00 91.38 276 SER A N 1
ATOM 2202 C CA . SER A 1 276 ? -1.262 -22.255 2.414 1.00 91.38 276 SER A CA 1
ATOM 2203 C C . SER A 1 276 ? -0.289 -23.115 1.604 1.00 91.38 276 SER A C 1
ATOM 2205 O O . SER A 1 276 ? -0.662 -24.135 1.030 1.00 91.38 276 SER A O 1
ATOM 2207 N N . TYR A 1 277 ? 1.001 -22.777 1.609 1.00 90.62 277 TYR A N 1
ATOM 2208 C CA . TYR A 1 277 ? 2.036 -23.638 1.010 1.00 90.62 277 TYR A CA 1
ATOM 2209 C C . TYR A 1 277 ? 2.401 -24.869 1.856 1.00 90.62 277 TYR A C 1
ATOM 2211 O O . TYR A 1 277 ? 3.350 -25.583 1.533 1.00 90.62 277 TYR A O 1
ATOM 2219 N N . LYS A 1 278 ? 1.661 -25.108 2.943 1.00 86.69 278 LYS A N 1
ATOM 2220 C CA . LYS A 1 278 ? 1.658 -26.378 3.681 1.00 86.69 278 LYS A CA 1
ATOM 2221 C C . LYS A 1 278 ? 0.611 -27.363 3.158 1.00 86.69 278 LYS A C 1
ATOM 2223 O O . LYS A 1 278 ? 0.700 -28.536 3.494 1.00 86.69 278 LYS A O 1
ATOM 2228 N N . ASP A 1 279 ? -0.357 -26.893 2.374 1.00 88.56 279 ASP A N 1
ATOM 2229 C CA . ASP A 1 279 ? -1.493 -27.699 1.931 1.00 88.56 279 ASP A CA 1
ATOM 2230 C C . ASP A 1 279 ? -1.074 -28.647 0.801 1.00 88.56 279 ASP A C 1
ATOM 2232 O O . ASP A 1 279 ? -0.268 -28.292 -0.069 1.00 88.56 279 ASP A O 1
ATOM 2236 N N . ASP A 1 280 ? -1.660 -29.842 0.760 1.00 86.69 280 ASP A N 1
ATOM 2237 C CA . ASP A 1 280 ? -1.358 -30.806 -0.293 1.00 86.69 280 ASP A CA 1
ATOM 2238 C C . ASP A 1 280 ? -1.669 -30.255 -1.692 1.00 86.69 280 ASP A C 1
ATOM 2240 O O . ASP A 1 280 ? -2.629 -29.519 -1.937 1.00 86.69 280 ASP A O 1
ATOM 2244 N N . GLY A 1 281 ? -0.797 -30.586 -2.645 1.00 87.06 281 GLY A N 1
ATOM 2245 C CA . GLY A 1 281 ? -0.924 -30.128 -4.026 1.00 87.06 281 GLY A CA 1
ATOM 2246 C C . GLY A 1 281 ? -0.643 -28.635 -4.262 1.00 87.06 281 GLY A C 1
ATOM 2247 O O . GLY A 1 281 ? -0.762 -28.205 -5.413 1.00 87.06 281 GLY A O 1
ATOM 2248 N N . TYR A 1 282 ? -0.206 -27.844 -3.264 1.00 89.56 282 TYR A N 1
ATOM 2249 C CA . TYR A 1 282 ? 0.054 -26.398 -3.437 1.00 89.56 282 TYR A CA 1
ATOM 2250 C C . TYR A 1 282 ? 0.952 -26.078 -4.645 1.00 89.56 282 TYR A C 1
ATOM 2252 O O . TYR A 1 282 ? 0.732 -25.086 -5.336 1.00 89.56 282 TYR A O 1
ATOM 2260 N N . LYS A 1 283 ? 1.937 -26.938 -4.955 1.00 90.00 283 LYS A N 1
ATOM 2261 C CA . LYS A 1 283 ? 2.844 -26.781 -6.108 1.00 90.00 283 LYS A CA 1
ATOM 2262 C C . LYS A 1 283 ? 2.104 -26.740 -7.450 1.00 90.00 283 LYS A C 1
ATOM 2264 O O . LYS A 1 283 ? 2.578 -26.085 -8.374 1.00 90.00 283 LYS A O 1
ATOM 2269 N N . LYS A 1 284 ? 0.961 -27.428 -7.575 1.00 91.19 284 LYS A N 1
ATOM 2270 C CA . LYS A 1 284 ? 0.101 -27.361 -8.766 1.00 91.19 284 LYS A CA 1
ATOM 2271 C C . LYS A 1 284 ? -0.601 -26.003 -8.823 1.00 91.19 284 LYS A C 1
ATOM 2273 O O . LYS A 1 284 ? -0.429 -25.294 -9.809 1.00 91.19 284 LYS A O 1
ATOM 2278 N N . LYS A 1 285 ? -1.255 -25.604 -7.725 1.00 90.62 285 LYS A N 1
ATOM 2279 C CA . LYS A 1 285 ? -1.961 -24.318 -7.601 1.00 90.62 285 LYS A CA 1
ATOM 2280 C C . LYS A 1 285 ? -1.045 -23.110 -7.844 1.00 90.62 285 LYS A C 1
ATOM 2282 O O . LYS A 1 285 ? -1.419 -22.180 -8.544 1.00 90.62 285 LYS A O 1
ATOM 2287 N N . VAL A 1 286 ? 0.196 -23.134 -7.348 1.00 89.75 286 VAL A N 1
ATOM 2288 C CA . VAL A 1 286 ? 1.191 -22.070 -7.605 1.00 89.75 286 VAL A CA 1
ATOM 2289 C C . VAL A 1 286 ? 1.540 -21.950 -9.092 1.00 89.75 286 VAL A C 1
ATOM 2291 O O . VAL A 1 286 ? 1.686 -20.834 -9.588 1.00 89.75 286 VAL A O 1
ATOM 2294 N N . ARG A 1 287 ? 1.637 -23.069 -9.826 1.00 89.56 287 ARG A N 1
ATOM 2295 C CA . ARG A 1 287 ? 1.840 -23.037 -11.286 1.00 89.56 287 ARG A CA 1
ATOM 2296 C C . ARG A 1 287 ? 0.608 -22.516 -12.020 1.00 89.56 287 ARG A C 1
ATOM 2298 O O . ARG A 1 287 ? 0.769 -21.729 -12.940 1.00 89.56 287 ARG A O 1
ATOM 2305 N N . GLU A 1 288 ? -0.594 -22.901 -11.596 1.00 90.62 288 GLU A N 1
ATOM 2306 C CA . GLU A 1 288 ? -1.859 -22.389 -12.150 1.00 90.62 288 GLU A CA 1
ATOM 2307 C C . GLU A 1 288 ? -1.949 -20.859 -11.996 1.00 90.62 288 GLU A C 1
ATOM 2309 O O . GLU A 1 288 ? -2.193 -20.163 -12.979 1.00 90.62 288 GLU A O 1
ATOM 2314 N N . ILE A 1 289 ? -1.628 -20.318 -10.812 1.00 91.12 289 ILE A N 1
ATOM 2315 C CA . ILE A 1 289 ? -1.544 -18.864 -10.582 1.00 91.12 289 ILE A CA 1
ATOM 2316 C C . ILE A 1 289 ? -0.477 -18.228 -11.481 1.00 91.12 289 ILE A C 1
ATOM 2318 O O . ILE A 1 289 ? -0.761 -17.253 -12.173 1.00 91.12 289 ILE A O 1
ATOM 2322 N N . SER A 1 290 ? 0.743 -18.774 -11.506 1.00 89.00 290 SER A N 1
ATOM 2323 C CA . SER A 1 290 ? 1.837 -18.214 -12.313 1.00 89.00 290 SER A CA 1
ATOM 2324 C C . SER A 1 290 ? 1.515 -18.207 -13.812 1.00 89.00 290 SER A C 1
ATOM 2326 O O . SER A 1 290 ? 1.866 -17.254 -14.499 1.00 89.00 290 SER A O 1
ATOM 2328 N N . ASN A 1 291 ? 0.822 -19.232 -14.314 1.00 89.75 291 ASN A N 1
ATOM 2329 C CA . ASN A 1 291 ? 0.372 -19.303 -15.703 1.00 89.75 291 ASN A CA 1
ATOM 2330 C C . ASN A 1 291 ? -0.748 -18.292 -15.992 1.00 89.75 291 ASN A C 1
ATOM 2332 O O . ASN A 1 291 ? -0.728 -17.656 -17.042 1.00 89.75 291 ASN A O 1
ATOM 2336 N N . ALA A 1 292 ? -1.690 -18.099 -15.063 1.00 91.31 292 ALA A N 1
ATOM 2337 C CA . ALA A 1 292 ? -2.767 -17.119 -15.204 1.00 91.31 292 ALA A CA 1
ATOM 2338 C C . ALA A 1 292 ? -2.249 -15.673 -15.315 1.00 91.31 292 ALA A C 1
ATOM 2340 O O . ALA A 1 292 ? -2.806 -14.872 -16.067 1.00 91.31 292 ALA A O 1
ATOM 2341 N N . TRP A 1 293 ? -1.151 -15.338 -14.628 1.00 91.19 293 TRP A N 1
ATOM 2342 C CA . TRP A 1 293 ? -0.502 -14.026 -14.753 1.00 91.19 293 TRP A CA 1
ATOM 2343 C C . TRP A 1 293 ? 0.072 -13.744 -16.150 1.00 91.19 293 TRP A C 1
ATOM 2345 O O . TRP A 1 293 ? 0.185 -12.577 -16.517 1.00 91.19 293 TRP A O 1
ATOM 2355 N N . ASN A 1 294 ? 0.336 -14.765 -16.974 1.00 88.38 294 ASN A N 1
ATOM 2356 C CA . ASN A 1 294 ? 0.720 -14.577 -18.381 1.00 88.38 294 ASN A CA 1
ATOM 2357 C C . ASN A 1 294 ? -0.440 -14.088 -19.269 1.00 88.38 294 ASN A C 1
ATOM 2359 O O . ASN A 1 294 ? -0.207 -13.675 -20.402 1.00 88.38 294 ASN A O 1
ATOM 2363 N N . GLN A 1 295 ? -1.681 -14.121 -18.775 1.00 89.38 295 GLN A N 1
ATOM 2364 C CA . GLN A 1 295 ? -2.892 -13.752 -19.511 1.00 89.38 295 GLN A CA 1
ATOM 2365 C C . GLN A 1 295 ? -3.742 -12.758 -18.704 1.00 89.38 295 GLN A C 1
ATOM 2367 O O . GLN A 1 295 ? -4.898 -13.014 -18.364 1.00 89.38 295 GLN A O 1
ATOM 2372 N N . THR A 1 296 ? -3.160 -11.611 -18.359 1.00 90.81 296 THR A N 1
ATOM 2373 C CA . THR A 1 296 ? -3.882 -10.541 -17.651 1.00 90.81 296 THR A CA 1
ATOM 2374 C C . THR A 1 296 ? -4.869 -9.816 -18.571 1.00 90.81 296 THR A C 1
ATOM 2376 O O . THR A 1 296 ? -4.552 -9.499 -19.716 1.00 90.81 296 THR A O 1
ATOM 2379 N N . ARG A 1 297 ? -6.067 -9.493 -18.062 1.00 88.94 297 ARG A N 1
ATOM 2380 C CA . ARG A 1 297 ? -6.994 -8.548 -18.706 1.00 88.94 297 ARG A CA 1
ATOM 2381 C C . ARG A 1 297 ? -7.205 -7.327 -17.826 1.00 88.94 297 ARG A C 1
ATOM 2383 O O . ARG A 1 297 ? -7.423 -7.437 -16.616 1.00 88.94 297 ARG A O 1
ATOM 2390 N N . ARG A 1 298 ? -7.163 -6.160 -18.462 1.00 89.62 298 ARG A N 1
ATOM 2391 C CA . ARG A 1 298 ? -7.355 -4.852 -17.831 1.00 89.62 298 ARG A CA 1
ATOM 2392 C C . ARG A 1 298 ? -8.514 -4.135 -18.521 1.00 89.62 298 ARG A C 1
ATOM 2394 O O . ARG A 1 298 ? -8.772 -4.389 -19.696 1.00 89.62 298 ARG A O 1
ATOM 2401 N N . MET A 1 299 ? -9.232 -3.285 -17.797 1.00 85.88 299 MET A N 1
ATOM 2402 C CA . MET A 1 299 ? -10.328 -2.470 -18.335 1.00 85.88 299 MET A CA 1
ATOM 2403 C C . MET A 1 299 ? -10.102 -1.000 -18.008 1.00 85.88 299 MET A C 1
ATOM 2405 O O . MET A 1 299 ? -9.551 -0.689 -16.954 1.00 85.88 299 MET A O 1
ATOM 2409 N N . LYS A 1 300 ? -10.550 -0.097 -18.883 1.00 83.12 300 LYS A N 1
ATOM 2410 C CA . LYS A 1 300 ? -10.602 1.333 -18.565 1.00 83.12 300 LYS A CA 1
ATOM 2411 C C . LYS A 1 300 ? -11.782 1.624 -17.638 1.00 83.12 300 LYS A C 1
ATOM 2413 O O . LYS A 1 300 ? -12.806 0.943 -17.714 1.00 83.12 300 LYS A O 1
ATOM 2418 N N . GLY A 1 301 ? -11.635 2.625 -16.773 1.00 69.12 301 GLY A N 1
ATOM 2419 C CA . GLY A 1 301 ? -12.733 3.106 -15.934 1.00 69.12 301 GLY A CA 1
ATOM 2420 C C . GLY A 1 301 ? -13.896 3.641 -16.778 1.00 69.12 301 GLY A C 1
ATOM 2421 O O . GLY A 1 301 ? -13.676 4.250 -17.824 1.00 69.12 301 GLY A O 1
ATOM 2422 N N . PHE A 1 302 ? -15.132 3.412 -16.330 1.00 64.12 302 PHE A N 1
ATOM 2423 C CA . PHE A 1 302 ? -16.344 3.854 -17.029 1.00 64.12 302 PHE A CA 1
ATOM 2424 C C . PHE A 1 302 ? -17.107 4.856 -16.163 1.00 64.12 302 PHE A C 1
ATOM 2426 O O . PHE A 1 302 ? -17.565 4.511 -15.075 1.00 64.12 302 PHE A O 1
ATOM 2433 N N . THR A 1 303 ? -17.230 6.095 -16.639 1.00 59.69 303 THR A N 1
ATOM 2434 C CA . THR A 1 303 ? -17.783 7.233 -15.880 1.00 59.69 303 THR A CA 1
ATOM 2435 C C . THR A 1 303 ? -19.160 7.700 -16.360 1.00 59.69 303 THR A C 1
ATOM 2437 O O . THR A 1 303 ? -19.723 8.612 -15.761 1.00 59.69 303 THR A O 1
ATOM 2440 N N . ALA A 1 304 ? -19.713 7.100 -17.419 1.00 49.62 304 ALA A N 1
ATOM 2441 C CA . ALA A 1 304 ? -21.014 7.475 -17.971 1.00 49.62 304 ALA A CA 1
ATOM 2442 C C . ALA A 1 304 ? -22.179 6.698 -17.323 1.00 49.62 304 ALA A C 1
ATOM 2444 O O . ALA A 1 304 ? -22.076 5.498 -17.054 1.00 49.62 304 ALA A O 1
ATOM 2445 N N . GLY A 1 305 ? -23.312 7.380 -17.130 1.00 57.25 305 GLY A N 1
ATOM 2446 C CA . GLY A 1 305 ? -24.532 6.817 -16.542 1.00 57.25 305 GLY A CA 1
ATOM 2447 C C . GLY A 1 305 ? -24.508 6.693 -15.007 1.00 57.25 305 GLY A C 1
ATOM 2448 O O . GLY A 1 305 ? -23.581 7.175 -14.352 1.00 57.25 305 GLY A O 1
ATOM 2449 N N . PRO A 1 306 ? -25.532 6.055 -14.405 1.00 58.88 306 PRO A N 1
ATOM 2450 C CA . PRO A 1 306 ? -25.640 5.908 -12.954 1.00 58.88 306 PRO A CA 1
ATOM 2451 C C . PRO A 1 306 ? -24.444 5.159 -12.356 1.00 58.88 306 PRO A C 1
ATOM 2453 O O . PRO A 1 306 ? -24.085 4.081 -12.833 1.00 58.88 306 PRO A O 1
ATOM 2456 N N . MET A 1 307 ? -23.863 5.697 -11.277 1.00 74.88 307 MET A N 1
ATOM 2457 C CA . MET A 1 307 ? -22.665 5.155 -10.605 1.00 74.88 307 MET A CA 1
ATOM 2458 C C . MET A 1 307 ? -22.833 3.733 -10.047 1.00 74.88 307 MET A C 1
ATOM 2460 O O . MET A 1 307 ? -21.837 3.065 -9.765 1.00 74.88 307 MET A O 1
ATOM 2464 N N . ILE A 1 308 ? -24.069 3.266 -9.878 1.00 77.62 308 ILE A N 1
ATOM 2465 C CA . ILE A 1 308 ? -24.422 1.925 -9.411 1.00 77.62 308 ILE A CA 1
ATOM 2466 C C . ILE A 1 308 ? -25.549 1.402 -10.313 1.00 77.62 308 ILE A C 1
ATOM 2468 O O . ILE A 1 308 ? -26.421 2.165 -10.724 1.00 77.62 308 ILE A O 1
ATOM 2472 N N . THR A 1 309 ? -25.510 0.117 -10.658 1.00 80.31 309 THR A N 1
ATOM 2473 C CA . THR A 1 309 ? -26.615 -0.583 -11.341 1.00 80.31 309 THR A CA 1
ATOM 2474 C C . THR A 1 309 ? -27.670 -1.037 -10.315 1.00 80.31 309 THR A C 1
ATOM 2476 O O . THR A 1 309 ? -27.274 -1.493 -9.239 1.00 80.31 309 THR A O 1
ATOM 2479 N N . PRO A 1 310 ? -28.988 -0.927 -10.581 1.00 77.75 310 PRO A N 1
ATOM 2480 C CA . PRO A 1 310 ? -30.027 -1.330 -9.621 1.00 77.75 310 PRO A CA 1
ATOM 2481 C C . PRO A 1 310 ? -29.875 -2.777 -9.122 1.00 77.75 310 PRO A C 1
ATOM 2483 O O . PRO A 1 310 ? -30.046 -3.074 -7.939 1.00 77.75 310 PRO A O 1
ATOM 2486 N N . GLU A 1 311 ? -29.452 -3.672 -10.012 1.00 80.62 311 GLU A N 1
ATOM 2487 C CA . GLU A 1 311 ? -29.228 -5.093 -9.747 1.00 80.62 311 GLU A CA 1
ATOM 2488 C C . GLU A 1 311 ? -28.084 -5.297 -8.742 1.00 80.62 311 GLU A C 1
ATOM 2490 O O . GLU A 1 311 ? -28.124 -6.216 -7.921 1.00 80.62 311 GLU A O 1
ATOM 2495 N N . TYR A 1 312 ? -27.079 -4.413 -8.747 1.00 81.94 312 TYR A N 1
ATOM 2496 C CA . TYR A 1 312 ? -25.974 -4.460 -7.793 1.00 81.94 312 TYR A CA 1
ATOM 2497 C C . TYR A 1 312 ? -26.399 -4.101 -6.370 1.00 81.94 312 TYR A C 1
ATOM 2499 O O . TYR A 1 312 ? -25.859 -4.685 -5.432 1.00 81.94 312 TYR A O 1
ATOM 2507 N N . GLU A 1 313 ? -27.346 -3.179 -6.173 1.00 79.00 313 GLU A N 1
ATOM 2508 C CA . GLU A 1 313 ? -27.857 -2.877 -4.828 1.00 79.00 313 GLU A CA 1
ATOM 2509 C C . GLU A 1 313 ? -28.605 -4.079 -4.244 1.00 79.00 313 GLU A C 1
ATOM 2511 O O . GLU A 1 313 ? -28.362 -4.461 -3.097 1.00 79.00 313 GLU A O 1
ATOM 2516 N N . TRP A 1 314 ? -29.424 -4.747 -5.059 1.00 78.06 314 TRP A N 1
ATOM 2517 C CA . TRP A 1 314 ? -30.115 -5.980 -4.678 1.00 78.06 314 TRP A CA 1
ATOM 2518 C C . TRP A 1 314 ? -29.144 -7.136 -4.396 1.00 78.06 314 TRP A C 1
ATOM 2520 O O . TRP A 1 314 ? -29.217 -7.775 -3.342 1.00 78.06 314 TRP A O 1
ATOM 2530 N N . TRP A 1 315 ? -28.177 -7.369 -5.291 1.00 83.19 315 TRP A N 1
ATOM 2531 C CA . TRP A 1 315 ? -27.134 -8.385 -5.117 1.00 83.19 315 TRP A CA 1
ATOM 2532 C C . TRP A 1 315 ? -26.285 -8.120 -3.865 1.00 83.19 315 TRP A C 1
ATOM 2534 O O . TRP A 1 315 ? -26.026 -9.035 -3.080 1.00 83.19 315 TRP A O 1
ATOM 2544 N N . ARG A 1 316 ? -25.912 -6.853 -3.627 1.00 77.19 316 ARG A N 1
ATOM 2545 C CA . ARG A 1 316 ? -25.221 -6.403 -2.411 1.00 77.19 316 ARG A CA 1
ATOM 2546 C C . ARG A 1 316 ? -26.062 -6.670 -1.164 1.00 77.19 316 ARG A C 1
ATOM 2548 O O . ARG A 1 316 ? -25.508 -7.145 -0.178 1.00 77.19 316 ARG A O 1
ATOM 2555 N N . GLY A 1 317 ? -27.362 -6.380 -1.204 1.00 71.31 317 GLY A N 1
ATOM 2556 C CA . GLY A 1 317 ? -28.287 -6.625 -0.098 1.00 71.31 317 GLY A CA 1
ATOM 2557 C C . GLY A 1 317 ? -28.339 -8.099 0.309 1.00 71.31 317 GLY A C 1
ATOM 2558 O O . GLY A 1 317 ? -28.283 -8.402 1.49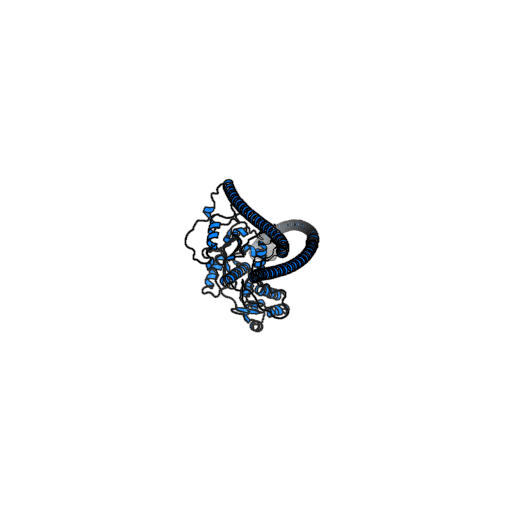8 1.00 71.31 317 GLY A O 1
ATOM 2559 N N . LYS A 1 318 ? -28.348 -9.019 -0.666 1.00 70.81 318 LYS A N 1
ATOM 2560 C CA . LYS A 1 318 ? -28.314 -10.468 -0.404 1.00 70.81 318 LYS A CA 1
ATOM 2561 C C . LYS A 1 318 ? -27.017 -10.921 0.281 1.00 70.81 318 LYS A C 1
ATOM 2563 O O . LYS A 1 318 ? -27.079 -11.471 1.379 1.00 70.81 318 LYS A O 1
ATOM 2568 N N . ARG A 1 319 ? -25.842 -10.589 -0.274 1.00 68.06 319 ARG A N 1
ATOM 2569 C CA . ARG A 1 319 ? -24.537 -11.045 0.268 1.00 68.06 319 ARG A CA 1
ATOM 2570 C C . ARG A 1 319 ? -24.167 -10.526 1.662 1.00 68.06 319 ARG A C 1
ATOM 2572 O O . ARG A 1 319 ? -23.185 -10.990 2.237 1.00 68.06 319 ARG A O 1
ATOM 2579 N N . VAL A 1 320 ? -24.893 -9.547 2.209 1.00 51.91 320 VAL A N 1
ATOM 2580 C CA . VAL A 1 320 ? -24.708 -9.098 3.604 1.00 51.91 320 VAL A CA 1
ATOM 2581 C C . VAL A 1 320 ? -25.228 -10.149 4.599 1.00 51.91 320 VAL A C 1
ATOM 2583 O O . VAL A 1 320 ? -24.702 -10.241 5.709 1.00 51.91 320 VAL A O 1
ATOM 2586 N N . ASN A 1 321 ? -26.183 -10.990 4.183 1.00 40.41 321 ASN A N 1
ATOM 2587 C CA . ASN A 1 321 ? -26.743 -12.070 4.998 1.00 40.41 321 ASN A CA 1
ATOM 2588 C C . ASN A 1 321 ? -25.980 -13.404 4.859 1.00 40.41 321 ASN A C 1
ATOM 2590 O O . ASN A 1 321 ? -26.050 -14.233 5.765 1.00 40.41 321 ASN A O 1
ATOM 2594 N N . ASP A 1 322 ? -25.192 -13.591 3.794 1.00 43.09 322 ASP A N 1
ATOM 2595 C CA . ASP A 1 322 ? -24.497 -14.850 3.453 1.00 43.09 322 ASP A CA 1
ATOM 2596 C C . ASP A 1 322 ? -23.273 -15.177 4.341 1.00 43.09 322 ASP A C 1
ATOM 2598 O O . ASP A 1 322 ? -22.324 -15.833 3.909 1.00 43.09 322 ASP A O 1
ATOM 2602 N N . ASN A 1 323 ? -23.268 -14.760 5.613 1.00 40.00 323 ASN A N 1
ATOM 2603 C CA . ASN A 1 323 ? -22.200 -15.128 6.550 1.00 40.00 323 ASN A CA 1
ATOM 2604 C C . ASN A 1 323 ? -22.138 -16.648 6.816 1.00 40.00 323 ASN A C 1
ATOM 2606 O O . ASN A 1 323 ? -21.085 -17.129 7.229 1.00 40.00 323 ASN A O 1
ATOM 2610 N N . VAL A 1 324 ? -23.214 -17.403 6.533 1.00 41.81 324 VAL A N 1
ATOM 2611 C CA . VAL A 1 324 ? -23.192 -18.867 6.344 1.00 41.81 324 VAL A CA 1
ATOM 2612 C C . VAL A 1 324 ? -24.291 -19.300 5.355 1.00 41.81 324 VAL A C 1
ATOM 2614 O O . VAL A 1 324 ? -25.444 -19.405 5.764 1.00 41.81 324 VAL A O 1
ATOM 2617 N N . SER A 1 325 ? -23.950 -19.614 4.093 1.00 28.94 325 SER A N 1
ATOM 2618 C CA . SER A 1 325 ? -24.590 -20.667 3.257 1.00 28.94 325 SER A CA 1
ATOM 2619 C C . SER A 1 325 ? -23.946 -20.803 1.863 1.00 28.94 325 SER A C 1
ATOM 2621 O O . SER A 1 325 ? -23.211 -19.926 1.415 1.00 28.94 325 SER A O 1
ATOM 2623 N N . LYS A 1 326 ? -24.182 -21.940 1.186 1.00 28.83 326 LYS A N 1
ATOM 2624 C CA . LYS A 1 326 ? -23.770 -22.177 -0.215 1.00 28.83 326 LYS A CA 1
ATOM 2625 C C . LYS A 1 326 ? -24.577 -21.289 -1.182 1.00 28.83 326 LYS A C 1
ATOM 2627 O O . LYS A 1 326 ? -25.744 -21.041 -0.903 1.00 28.83 326 LYS A O 1
ATOM 2632 N N . PRO A 1 327 ? -24.012 -20.894 -2.339 1.00 33.25 327 PRO A N 1
ATOM 2633 C CA . PRO A 1 327 ? -24.773 -20.218 -3.381 1.00 33.25 327 PRO A CA 1
ATOM 2634 C C . PRO A 1 327 ? -25.593 -21.225 -4.199 1.00 33.25 327 PRO A C 1
ATOM 2636 O O . PRO A 1 327 ? -25.021 -22.128 -4.818 1.00 33.25 327 PRO A O 1
ATOM 2639 N N . ASP A 1 328 ? -26.909 -21.030 -4.241 1.00 30.64 328 ASP A N 1
ATOM 2640 C CA . ASP A 1 328 ? -27.776 -21.671 -5.230 1.00 30.64 328 ASP A CA 1
ATOM 2641 C C . ASP A 1 328 ? -27.610 -21.030 -6.618 1.00 30.64 328 ASP A C 1
ATOM 2643 O O . ASP A 1 328 ? -27.139 -19.898 -6.778 1.00 30.64 328 ASP A O 1
ATOM 2647 N N . GLN A 1 329 ? -27.963 -21.797 -7.647 1.00 44.91 329 GLN A N 1
ATOM 2648 C CA . GLN A 1 329 ? -27.906 -21.374 -9.042 1.00 44.91 329 GLN A CA 1
ATOM 2649 C C . GLN A 1 329 ? -29.095 -20.465 -9.369 1.00 44.91 329 GLN A C 1
ATOM 2651 O O . GLN A 1 329 ? -30.205 -20.972 -9.388 1.00 44.91 329 GLN A O 1
ATOM 2656 N N . GLU A 1 330 ? -28.863 -19.188 -9.698 1.00 39.12 330 GLU A N 1
ATOM 2657 C CA . GLU A 1 330 ? -29.596 -18.450 -10.753 1.00 39.12 330 GLU A CA 1
ATOM 2658 C C . GLU A 1 330 ? -29.153 -16.980 -10.859 1.00 39.12 330 GLU A C 1
ATOM 2660 O O . GLU A 1 330 ? -29.502 -16.148 -10.029 1.00 39.12 330 GLU A O 1
ATOM 2665 N N . SER A 1 331 ? -28.387 -16.677 -11.915 1.00 33.72 331 SER A N 1
ATOM 2666 C CA . SER A 1 331 ? -28.415 -15.417 -12.686 1.00 33.72 331 SER A CA 1
ATOM 2667 C C . SER A 1 331 ? -27.223 -15.419 -13.650 1.00 33.72 331 SER A C 1
ATOM 2669 O O . SER A 1 331 ? -26.078 -15.232 -13.238 1.00 33.72 331 SER A O 1
ATOM 2671 N N . THR A 1 332 ? -27.465 -15.669 -14.936 1.00 37.50 332 THR A N 1
ATOM 2672 C CA . THR A 1 332 ? -26.458 -15.537 -16.001 1.00 37.50 332 THR A CA 1
ATOM 2673 C C . THR A 1 332 ? -27.017 -14.600 -17.058 1.00 37.50 332 THR A C 1
ATOM 2675 O O . THR A 1 332 ? -27.882 -15.002 -17.826 1.00 37.50 332 THR A O 1
ATOM 2678 N N . GLN A 1 333 ? -26.513 -13.367 -17.096 1.00 42.84 333 GLN A N 1
ATOM 2679 C CA . GLN A 1 333 ? -26.679 -12.460 -18.232 1.00 42.84 333 GLN A CA 1
ATOM 2680 C C . GLN A 1 333 ? -25.295 -12.034 -18.742 1.00 42.84 333 GLN A C 1
ATOM 2682 O O . GLN A 1 333 ? -24.407 -11.769 -17.921 1.00 42.84 333 GLN A O 1
ATOM 2687 N N . PRO A 1 334 ? -25.068 -11.995 -20.067 1.00 42.44 334 PRO A N 1
ATOM 2688 C CA . PRO A 1 334 ? -23.822 -11.499 -20.638 1.00 42.44 334 PRO A CA 1
ATOM 2689 C C . PRO A 1 334 ? -23.630 -10.003 -20.362 1.00 42.44 334 PRO A C 1
ATOM 2691 O O . PRO A 1 334 ? -24.579 -9.223 -20.359 1.00 42.44 334 PRO A O 1
ATOM 2694 N N . ILE A 1 335 ? -22.372 -9.587 -20.195 1.00 46.03 335 ILE A N 1
ATOM 2695 C CA . ILE A 1 335 ? -21.989 -8.188 -19.917 1.00 46.03 335 ILE A CA 1
ATOM 2696 C C . ILE A 1 335 ? -22.487 -7.210 -21.002 1.00 46.03 335 ILE A C 1
ATOM 2698 O O . ILE A 1 335 ? -22.745 -6.045 -20.700 1.00 46.03 335 ILE A O 1
ATOM 2702 N N . ASP A 1 336 ? -22.671 -7.686 -22.234 1.00 45.22 336 ASP A N 1
ATOM 2703 C CA . ASP A 1 336 ? -23.077 -6.874 -23.387 1.00 45.22 336 ASP A CA 1
ATOM 2704 C C . ASP A 1 336 ? -24.530 -6.357 -23.309 1.00 45.22 336 ASP A C 1
ATOM 2706 O O . ASP A 1 336 ? -24.873 -5.385 -23.982 1.00 45.22 336 ASP A O 1
ATOM 2710 N N . GLU A 1 337 ? -25.385 -6.959 -22.472 1.00 38.31 337 GLU A N 1
ATOM 2711 C CA . GLU A 1 337 ? -26.807 -6.595 -22.359 1.00 38.31 337 GLU A CA 1
ATOM 2712 C C . GLU A 1 337 ? -27.021 -5.272 -21.590 1.00 38.31 337 GLU A C 1
ATOM 2714 O O . GLU A 1 337 ? -27.898 -4.481 -21.932 1.00 38.31 337 GLU A O 1
ATOM 2719 N N . TYR A 1 338 ? -26.137 -4.945 -20.637 1.00 45.78 338 TYR A N 1
ATOM 2720 C CA . TYR A 1 338 ? -26.186 -3.714 -19.824 1.00 45.78 338 TYR A CA 1
ATOM 2721 C C . TYR A 1 338 ? -25.845 -2.414 -20.589 1.00 45.78 338 TYR A C 1
ATOM 2723 O O . TYR A 1 338 ? -25.757 -1.337 -19.985 1.00 45.78 338 TYR A O 1
ATOM 2731 N N . LEU A 1 339 ? -25.616 -2.495 -21.905 1.00 42.94 339 LEU A N 1
ATOM 2732 C CA . LEU A 1 339 ? -25.167 -1.383 -22.749 1.00 42.94 339 LEU A CA 1
ATOM 2733 C C . LEU A 1 339 ? -26.293 -0.634 -23.482 1.00 42.94 339 LEU A C 1
ATOM 2735 O O . LEU A 1 339 ? -25.990 0.325 -24.198 1.00 42.94 339 LEU A O 1
ATOM 2739 N N . ARG A 1 340 ? -27.573 -1.016 -23.343 1.00 40.59 340 ARG A N 1
ATOM 2740 C CA . ARG A 1 340 ? -28.686 -0.311 -24.012 1.00 40.59 340 ARG A CA 1
ATOM 2741 C C . ARG A 1 340 ? -29.917 -0.089 -23.132 1.00 40.59 340 ARG A C 1
ATOM 2743 O O . ARG A 1 340 ? -30.324 -0.957 -22.379 1.00 40.59 340 ARG A O 1
ATOM 2750 N N . VAL A 1 341 ? -30.545 1.065 -23.387 1.00 40.47 341 VAL A N 1
ATOM 2751 C CA . VAL A 1 341 ? -31.815 1.579 -22.839 1.00 40.47 341 VAL A CA 1
ATOM 2752 C C . VAL A 1 341 ? -31.742 2.077 -21.386 1.00 40.47 341 VAL A C 1
ATOM 2754 O O . VAL A 1 341 ? -31.546 1.319 -20.445 1.00 40.47 341 VAL A O 1
ATOM 2757 N N . ALA A 1 342 ? -31.968 3.382 -21.215 1.00 36.12 342 ALA A N 1
ATOM 2758 C CA . ALA A 1 342 ? -32.225 4.034 -19.933 1.00 36.12 342 ALA A CA 1
ATOM 2759 C C . ALA A 1 342 ? -33.447 4.969 -20.086 1.00 36.12 342 ALA A C 1
ATOM 2761 O O . ALA A 1 342 ? -33.519 5.670 -21.100 1.00 36.12 342 ALA A O 1
ATOM 2762 N N . PRO A 1 343 ? -34.399 4.997 -19.132 1.00 38.38 343 PRO A N 1
ATOM 2763 C CA . PRO A 1 343 ? -35.493 5.971 -19.120 1.00 38.38 343 PRO A CA 1
ATOM 2764 C C . PRO A 1 343 ? -35.000 7.400 -18.840 1.00 38.38 343 PRO A C 1
ATOM 2766 O O . PRO A 1 343 ? -33.919 7.601 -18.288 1.00 38.38 343 PRO A O 1
ATOM 2769 N N . SER A 1 344 ? -35.806 8.401 -19.199 1.00 43.22 344 SER A N 1
ATOM 2770 C CA . SER A 1 344 ? -35.453 9.820 -19.079 1.00 43.22 344 SER A CA 1
ATOM 2771 C C . SER A 1 344 ? -35.315 10.310 -17.630 1.00 43.22 344 SER A C 1
ATOM 2773 O O . SER A 1 344 ? -36.215 10.150 -16.807 1.00 43.22 344 SER A O 1
ATOM 2775 N N . GLU A 1 345 ? -34.204 11.002 -17.361 1.00 45.00 345 GLU A N 1
ATOM 2776 C CA . GLU A 1 345 ? -33.738 11.461 -16.038 1.00 45.00 345 GLU A CA 1
ATOM 2777 C C . GLU A 1 345 ? -34.793 12.231 -15.218 1.00 45.00 345 GLU A C 1
ATOM 2779 O O . GLU A 1 345 ? -34.873 12.083 -13.997 1.00 45.00 345 GLU A O 1
ATOM 2784 N N . LEU A 1 346 ? -35.633 13.023 -15.893 1.00 38.12 346 LEU A N 1
ATOM 2785 C CA . LEU A 1 346 ? -36.675 13.860 -15.287 1.00 38.12 346 LEU A CA 1
ATOM 2786 C C . LEU A 1 346 ? -37.737 13.069 -14.507 1.00 38.12 346 LEU A C 1
ATOM 2788 O O . LEU A 1 346 ? -38.248 13.559 -13.500 1.00 38.12 346 LEU A O 1
ATOM 2792 N N . GLU A 1 347 ? -38.068 11.857 -14.949 1.00 46.97 347 GLU A N 1
ATOM 2793 C CA . GLU A 1 347 ? -39.143 11.061 -14.347 1.00 46.97 347 GLU A CA 1
ATOM 2794 C C . GLU A 1 347 ? -38.684 10.380 -13.048 1.00 46.97 347 GLU A C 1
ATOM 2796 O O . GLU A 1 347 ? -39.417 10.351 -12.059 1.00 46.97 347 GLU A O 1
ATOM 2801 N N . ILE A 1 348 ? -37.417 9.951 -13.010 1.00 57.72 348 ILE A N 1
ATOM 2802 C CA . ILE A 1 348 ? -36.766 9.383 -11.821 1.00 57.72 348 ILE A CA 1
ATOM 2803 C C . ILE A 1 348 ? -36.610 10.459 -10.736 1.00 57.72 348 ILE A C 1
ATOM 2805 O O . ILE A 1 348 ? -36.976 10.236 -9.582 1.00 57.72 348 ILE A O 1
ATOM 2809 N N . ILE A 1 349 ? -36.121 11.651 -11.103 1.00 58.47 349 ILE A N 1
ATOM 2810 C CA . ILE A 1 349 ? -35.925 12.770 -10.162 1.00 58.47 349 ILE A CA 1
ATOM 2811 C C . ILE A 1 349 ? -37.253 13.197 -9.520 1.00 58.47 349 ILE A C 1
ATOM 2813 O O . ILE A 1 349 ? -37.292 13.486 -8.322 1.00 58.47 349 ILE A O 1
ATOM 2817 N N . LYS A 1 350 ? -38.350 13.201 -10.290 1.00 53.59 350 LYS A N 1
ATOM 2818 C CA . LYS A 1 350 ? -39.683 13.550 -9.787 1.00 53.59 350 LYS A CA 1
ATOM 2819 C C . LYS A 1 350 ? -40.169 12.566 -8.713 1.00 53.59 350 LYS A C 1
ATOM 2821 O O . LYS A 1 350 ? -40.558 13.003 -7.631 1.00 53.59 350 LYS A O 1
ATOM 2826 N N . GLN A 1 351 ? -40.090 11.260 -8.978 1.00 61.44 351 GLN A N 1
ATOM 2827 C CA . GLN A 1 351 ? -40.524 10.226 -8.028 1.00 61.44 351 GLN A CA 1
ATOM 2828 C C . GLN A 1 351 ? -39.695 10.242 -6.732 1.00 61.44 351 GLN A C 1
ATOM 2830 O O . GLN A 1 351 ? -40.241 10.100 -5.636 1.00 61.44 351 GLN A O 1
ATOM 2835 N N . ASP A 1 352 ? -38.383 10.473 -6.838 1.00 67.12 352 ASP A N 1
ATOM 2836 C CA . ASP A 1 352 ? -37.482 10.513 -5.681 1.00 67.12 352 ASP A CA 1
ATOM 2837 C C . ASP A 1 352 ? -37.737 11.744 -4.782 1.00 67.12 352 ASP A C 1
ATOM 2839 O O . ASP A 1 352 ? -37.618 11.669 -3.553 1.00 67.12 352 ASP A O 1
ATOM 2843 N N . PHE A 1 353 ? -38.151 12.870 -5.378 1.00 58.91 353 PHE A N 1
ATOM 2844 C CA . PHE A 1 353 ? -38.578 14.070 -4.653 1.00 58.91 353 PHE A CA 1
ATOM 2845 C C . PHE A 1 353 ? -39.936 13.881 -3.959 1.00 58.91 353 PHE A C 1
ATOM 2847 O O . PHE A 1 353 ? -40.060 14.181 -2.769 1.00 58.91 353 PHE A O 1
ATOM 2854 N N . GLU A 1 354 ? -40.935 13.335 -4.660 1.00 64.94 354 GLU A N 1
ATOM 2855 C CA . GLU A 1 354 ? -42.268 13.053 -4.104 1.00 64.94 354 GLU A CA 1
ATOM 2856 C C . GLU A 1 354 ? -42.188 12.081 -2.912 1.00 64.94 354 GLU A C 1
ATOM 2858 O O . GLU A 1 354 ? -42.789 12.325 -1.860 1.00 64.94 354 GLU A O 1
ATOM 2863 N N . LYS A 1 355 ? -41.356 11.034 -3.016 1.00 78.62 355 LYS A N 1
ATOM 2864 C CA . LYS A 1 355 ? -41.116 10.081 -1.924 1.00 78.62 355 LYS A CA 1
ATOM 2865 C C . LYS A 1 355 ? -40.499 10.748 -0.689 1.00 78.62 355 LYS A C 1
ATOM 2867 O O . LYS A 1 355 ? -41.029 10.593 0.412 1.00 78.62 355 LYS A O 1
ATOM 2872 N N . LYS A 1 356 ? -39.425 11.530 -0.858 1.00 75.81 356 LYS A N 1
ATOM 2873 C CA . LYS A 1 356 ? -38.775 12.258 0.252 1.00 75.81 356 LYS A CA 1
ATOM 2874 C C . LYS A 1 356 ? -39.701 13.293 0.886 1.00 75.81 356 LYS A C 1
ATOM 2876 O O . LYS A 1 356 ? -39.698 13.442 2.105 1.00 75.81 356 LYS A O 1
ATOM 2881 N N . SER A 1 357 ? -40.521 13.978 0.088 1.00 55.75 357 SER A N 1
ATOM 2882 C CA . SER A 1 357 ? -41.524 14.920 0.594 1.00 55.75 357 SER A CA 1
ATOM 2883 C C . SER A 1 357 ? -42.550 14.221 1.500 1.00 55.75 357 SER A C 1
ATOM 2885 O O . SER A 1 357 ? -42.812 14.698 2.605 1.00 55.75 357 SER A O 1
ATOM 2887 N N . SER A 1 358 ? -43.039 13.037 1.105 1.00 75.69 358 SER A N 1
ATOM 2888 C CA . SER A 1 358 ? -43.940 12.222 1.936 1.00 75.69 358 SER A CA 1
ATOM 2889 C C . SER A 1 358 ? -43.277 11.713 3.226 1.00 75.69 358 SER A C 1
ATOM 2891 O O . SER A 1 358 ? -43.896 11.745 4.292 1.00 75.69 358 SER A O 1
ATOM 2893 N N . GLU A 1 359 ? -42.013 11.281 3.164 1.00 82.06 359 GLU A N 1
ATOM 2894 C CA . GLU A 1 359 ? -41.248 10.845 4.344 1.00 82.06 359 GLU A CA 1
ATOM 2895 C C . GLU A 1 359 ? -41.019 11.988 5.348 1.00 82.06 359 GLU A C 1
ATOM 2897 O O . GLU A 1 359 ? -41.172 11.782 6.554 1.00 82.06 359 GLU A O 1
ATOM 2902 N N . PHE A 1 360 ? -40.713 13.204 4.878 1.00 63.47 360 PHE A N 1
ATOM 2903 C CA . PHE A 1 360 ? -40.593 14.373 5.755 1.00 63.47 360 PHE A CA 1
ATOM 2904 C C . PHE A 1 360 ? -41.937 14.804 6.352 1.00 63.47 360 PHE A C 1
ATOM 2906 O O . PHE A 1 360 ? -41.973 15.120 7.540 1.00 63.47 360 PHE A O 1
ATOM 2913 N N . GLY A 1 361 ? -43.033 14.759 5.585 1.00 71.06 361 GLY A N 1
ATOM 2914 C CA . GLY A 1 361 ? -44.378 15.075 6.083 1.00 71.06 361 GLY A CA 1
ATOM 2915 C C . GLY A 1 361 ? -44.768 14.222 7.294 1.00 71.06 361 GLY A C 1
ATOM 2916 O O . GLY A 1 361 ? -45.045 14.762 8.362 1.00 71.06 361 GLY A O 1
ATOM 2917 N N . LYS A 1 362 ? -44.651 12.892 7.173 1.00 84.75 362 LYS A N 1
ATOM 2918 C CA . LYS A 1 362 ? -44.938 11.943 8.270 1.00 84.75 362 LYS A CA 1
ATOM 2919 C C . LYS A 1 362 ? -44.080 12.181 9.515 1.00 84.75 362 LYS A C 1
ATOM 2921 O O . LYS A 1 362 ? -44.523 11.960 10.637 1.00 84.75 362 LYS A O 1
ATOM 2926 N N . LYS A 1 363 ? -42.833 12.621 9.326 1.00 80.38 363 LYS A N 1
ATOM 2927 C CA . LYS A 1 363 ? -41.897 12.875 10.428 1.00 80.38 363 LYS A CA 1
ATOM 2928 C C . LYS A 1 363 ? -42.168 14.201 11.143 1.00 80.38 363 LYS A C 1
ATOM 2930 O O . LYS A 1 363 ? -41.865 14.311 12.326 1.00 80.38 363 LYS A O 1
ATOM 2935 N N . ILE A 1 364 ? -42.736 15.186 10.446 1.00 78.12 364 ILE A N 1
ATOM 2936 C CA . ILE A 1 364 ? -43.245 16.424 11.054 1.00 78.12 364 ILE A CA 1
ATOM 2937 C C . ILE A 1 364 ? -44.501 16.110 11.871 1.00 78.12 364 ILE A C 1
ATOM 2939 O O . ILE A 1 364 ? -44.540 16.452 13.047 1.00 78.12 364 ILE A O 1
ATOM 2943 N N . GLU A 1 365 ? -45.454 15.377 11.293 1.00 83.19 365 GLU A N 1
ATOM 2944 C CA . GLU A 1 365 ? -46.698 14.954 11.954 1.00 83.19 365 GLU A CA 1
ATOM 2945 C C . GLU A 1 365 ? -46.417 14.198 13.269 1.00 83.19 365 GLU A C 1
ATOM 2947 O O . GLU A 1 365 ? -46.910 14.591 14.325 1.00 83.19 365 GLU A O 1
ATOM 2952 N N . GLN A 1 366 ? -45.501 13.218 13.254 1.00 82.06 366 GLN A N 1
ATOM 2953 C CA . GLN A 1 366 ? -45.067 12.512 14.469 1.00 82.06 366 GLN A CA 1
ATOM 2954 C C . GLN A 1 366 ? -44.470 13.454 15.539 1.00 82.06 366 GLN A C 1
ATOM 2956 O O . GLN A 1 366 ? -44.741 13.301 16.731 1.00 82.06 366 GLN A O 1
ATOM 2961 N N . LEU A 1 367 ? -43.650 14.434 15.141 1.00 73.06 367 LEU A N 1
ATOM 2962 C CA . LEU A 1 367 ? -43.054 15.394 16.080 1.00 73.06 367 LEU A CA 1
ATOM 2963 C C . LEU A 1 367 ? -44.093 16.375 16.649 1.00 73.06 367 LEU A C 1
ATOM 2965 O O . LEU A 1 367 ? -43.940 16.841 17.780 1.00 73.06 367 LEU A O 1
ATOM 2969 N N . GLU A 1 368 ? -45.148 16.685 15.897 1.00 74.19 368 GLU A N 1
ATOM 2970 C CA . GLU A 1 368 ? -46.268 17.502 16.367 1.00 74.19 368 GLU A CA 1
ATOM 2971 C C . GLU A 1 368 ? -47.161 16.732 17.354 1.00 74.19 368 GLU A C 1
ATOM 2973 O O . GLU A 1 368 ? -47.536 17.297 18.386 1.00 74.19 368 GLU A O 1
ATOM 2978 N N . GLU A 1 369 ? -47.401 15.434 17.132 1.00 80.88 369 GLU A N 1
ATOM 2979 C CA . GLU A 1 369 ? -48.063 14.546 18.101 1.00 80.88 369 GLU A CA 1
ATOM 2980 C C . GLU A 1 369 ? -47.266 14.412 19.412 1.00 80.88 369 GLU A C 1
ATOM 2982 O O . GLU A 1 369 ? -47.817 14.601 20.503 1.00 80.88 369 GLU A O 1
ATOM 2987 N N . GLU A 1 370 ? -45.956 14.143 19.334 1.00 76.12 370 GLU A N 1
ATOM 2988 C CA . GLU A 1 370 ? -45.083 14.047 20.515 1.00 76.12 370 GLU A CA 1
ATOM 2989 C C . GLU A 1 370 ? -45.054 15.369 21.306 1.00 76.12 370 GLU A C 1
ATOM 2991 O O . GLU A 1 370 ? -45.131 15.369 22.540 1.00 76.12 370 GLU A O 1
ATOM 2996 N N . LYS A 1 371 ? -45.027 16.511 20.608 1.00 79.50 371 LYS A N 1
ATOM 2997 C CA . LYS A 1 371 ? -45.099 17.849 21.213 1.00 79.50 371 LYS A CA 1
ATOM 2998 C C . LYS A 1 371 ? -46.449 18.115 21.889 1.00 79.50 371 LYS A C 1
ATOM 3000 O O . LYS A 1 371 ? -46.463 18.674 22.987 1.00 79.50 371 LYS A O 1
ATOM 3005 N N . MET A 1 372 ? -47.568 17.726 21.273 1.00 82.94 372 MET A N 1
ATOM 3006 C CA . MET A 1 372 ? -48.905 17.842 21.874 1.00 82.94 372 MET A CA 1
ATOM 3007 C C . MET A 1 372 ? -49.011 17.016 23.159 1.00 82.94 372 MET A C 1
ATOM 3009 O O . MET A 1 372 ? -49.483 17.522 24.178 1.00 82.94 372 MET A O 1
ATOM 3013 N N . LYS A 1 373 ? -48.502 15.779 23.144 1.00 79.12 373 LYS A N 1
ATOM 3014 C CA . LYS A 1 373 ? -48.486 14.900 24.319 1.00 79.12 373 LYS A CA 1
ATOM 3015 C C . LYS A 1 373 ? -47.686 15.497 25.481 1.00 79.12 373 LYS A C 1
ATOM 3017 O O . LYS A 1 373 ? -48.199 15.581 26.593 1.00 79.12 373 LYS A O 1
ATOM 3022 N N . LEU A 1 374 ? -46.471 15.984 25.214 1.00 76.25 374 LEU A N 1
ATOM 3023 C CA . LEU A 1 374 ? -45.639 16.640 26.230 1.00 76.25 374 LEU A CA 1
ATOM 3024 C C . LEU A 1 374 ? -46.272 17.936 26.768 1.00 76.25 374 LEU A C 1
ATOM 3026 O O . LEU A 1 374 ? -46.096 18.257 27.941 1.00 76.25 374 LEU A O 1
ATOM 3030 N N . GLY A 1 375 ? -47.024 18.670 25.941 1.00 81.69 375 GLY A N 1
ATOM 3031 C CA . GLY A 1 375 ? -47.802 19.831 26.386 1.00 81.69 375 GLY A CA 1
ATOM 3032 C C . GLY A 1 375 ? -48.879 19.456 27.408 1.00 81.69 375 GLY A C 1
ATOM 3033 O O . GLY A 1 375 ? -48.964 20.078 28.467 1.00 81.69 375 GLY A O 1
ATOM 3034 N N . LEU A 1 376 ? -49.643 18.394 27.130 1.00 81.25 376 LEU A N 1
ATOM 3035 C CA . LEU A 1 376 ? -50.670 17.874 28.038 1.00 81.25 376 LEU A CA 1
ATOM 3036 C C . LEU A 1 376 ? -50.078 17.397 29.374 1.00 81.25 376 LEU A C 1
ATOM 3038 O O . LEU A 1 376 ? -50.620 17.738 30.424 1.00 81.25 376 LEU A O 1
ATOM 3042 N N . ASP A 1 377 ? -48.950 16.679 29.357 1.00 76.75 377 ASP A N 1
ATOM 3043 C CA . ASP A 1 377 ? -48.271 16.225 30.583 1.00 76.75 377 ASP A CA 1
ATOM 3044 C C . ASP A 1 377 ? -47.816 17.414 31.463 1.00 76.75 377 ASP A C 1
ATOM 3046 O O . ASP A 1 377 ? -47.948 17.384 32.691 1.00 76.75 377 ASP A O 1
ATOM 3050 N N . VAL A 1 378 ? -47.335 18.504 30.848 1.00 76.38 378 VAL A N 1
ATOM 3051 C CA . VAL A 1 378 ? -46.957 19.741 31.559 1.00 76.38 378 VAL A CA 1
ATOM 3052 C C . VAL A 1 378 ? -48.172 20.427 32.193 1.00 76.38 378 VAL A C 1
ATOM 3054 O O . VAL A 1 378 ? -48.093 20.853 33.350 1.00 76.38 378 VAL A O 1
ATOM 3057 N N . ASP A 1 379 ? -49.297 20.520 31.482 1.00 80.31 379 ASP A N 1
ATOM 3058 C CA . ASP A 1 379 ? -50.519 21.123 32.023 1.00 80.31 379 ASP A CA 1
ATOM 3059 C C . ASP A 1 379 ? -51.167 20.258 33.119 1.00 80.31 379 ASP A C 1
ATOM 3061 O O . ASP A 1 379 ? -51.646 20.808 34.114 1.00 80.31 379 ASP A O 1
ATOM 3065 N N . ILE A 1 380 ? -51.099 18.924 33.018 1.00 79.94 380 ILE A N 1
ATOM 3066 C CA . ILE A 1 380 ? -51.513 18.001 34.090 1.00 79.94 380 ILE A CA 1
ATOM 3067 C C . ILE A 1 380 ? -50.690 18.263 35.355 1.00 79.94 380 ILE A C 1
ATOM 3069 O O . ILE A 1 380 ? -51.265 18.565 36.402 1.00 79.94 380 ILE A O 1
ATOM 3073 N N . HIS A 1 381 ? -49.356 18.243 35.270 1.00 73.12 381 HIS A N 1
ATOM 3074 C CA . HIS A 1 381 ? -48.497 18.490 36.433 1.00 73.12 381 HIS A CA 1
ATOM 3075 C C . HIS A 1 381 ? -48.684 19.889 37.037 1.00 73.12 381 HIS A C 1
ATOM 3077 O O . HIS A 1 381 ? -48.614 20.065 38.257 1.00 73.12 381 HIS A O 1
ATOM 3083 N N . LYS A 1 382 ? -48.975 20.896 36.208 1.00 81.56 382 LYS A N 1
ATOM 3084 C CA . LYS A 1 382 ? -49.314 22.250 36.661 1.00 81.56 382 LYS A CA 1
ATOM 3085 C C . LYS A 1 382 ? -50.650 22.283 37.414 1.00 81.56 382 LYS A C 1
ATOM 3087 O O . LYS A 1 382 ? -50.734 22.913 38.471 1.00 81.56 382 LYS A O 1
ATOM 3092 N N . LEU A 1 383 ? -51.668 21.573 36.922 1.00 78.19 383 LEU A N 1
ATOM 3093 C CA . LEU A 1 383 ? -52.975 21.453 37.575 1.00 78.19 383 LEU A CA 1
ATOM 3094 C C . LEU A 1 383 ? -52.883 20.675 38.900 1.00 78.19 383 LEU A C 1
ATOM 3096 O O . LEU A 1 383 ? -53.494 21.070 39.895 1.00 78.19 383 LEU A O 1
ATOM 3100 N N . GLU A 1 384 ? -52.085 19.604 38.943 1.00 76.50 384 GLU A N 1
ATOM 3101 C CA . GLU A 1 384 ? -51.780 18.838 40.158 1.00 76.50 384 GLU A CA 1
ATOM 3102 C C . GLU A 1 384 ? -51.078 19.703 41.210 1.00 76.50 384 GLU A C 1
ATOM 3104 O O . GLU A 1 384 ? -51.510 19.745 42.365 1.00 76.50 384 GLU A O 1
ATOM 3109 N N . ALA A 1 385 ? -50.046 20.454 40.812 1.00 73.31 385 ALA A N 1
ATOM 3110 C CA . ALA A 1 385 ? -49.343 21.383 41.693 1.00 73.31 385 ALA A CA 1
ATOM 3111 C C . ALA A 1 385 ? -50.277 22.479 42.237 1.00 73.31 385 ALA A C 1
ATOM 3113 O O . ALA A 1 385 ? -50.225 22.812 43.425 1.00 73.31 385 ALA A O 1
ATOM 3114 N N . GLU A 1 386 ? -51.185 23.013 41.413 1.00 78.56 386 GLU A N 1
ATOM 3115 C CA . GLU A 1 386 ? -52.158 24.002 41.875 1.00 78.56 386 GLU A CA 1
ATOM 3116 C C . GLU A 1 386 ? -53.226 23.394 42.801 1.00 78.56 386 GLU A C 1
ATOM 3118 O O . GLU A 1 386 ? -53.610 24.027 43.789 1.00 78.56 386 GLU A O 1
ATOM 3123 N N . LYS A 1 387 ? -53.664 22.154 42.550 1.00 81.75 387 LYS A N 1
ATOM 3124 C CA . LYS A 1 387 ? -54.566 21.405 43.440 1.00 81.75 387 LYS A CA 1
ATOM 3125 C C . LYS A 1 387 ? -53.913 21.136 44.797 1.00 81.75 387 LYS A C 1
ATOM 3127 O O . LYS A 1 387 ? -54.555 21.353 45.824 1.00 81.75 387 LYS A O 1
ATOM 3132 N N . LEU A 1 388 ? -52.637 20.742 44.818 1.00 73.19 388 LEU A N 1
ATOM 3133 C CA . LEU A 1 388 ? -51.851 20.584 46.046 1.00 73.19 388 LEU A CA 1
ATOM 3134 C C . LEU A 1 388 ? -51.701 21.913 46.797 1.00 73.19 388 LEU A C 1
ATOM 3136 O O . LEU A 1 388 ? -51.884 21.944 48.013 1.00 73.19 388 LEU A O 1
ATOM 3140 N N . ARG A 1 389 ? -51.454 23.027 46.092 1.00 78.88 389 ARG A N 1
ATOM 3141 C CA . ARG A 1 389 ? -51.409 24.371 46.694 1.00 78.88 389 ARG A CA 1
ATOM 3142 C C . ARG A 1 389 ? -52.751 24.766 47.318 1.00 78.88 389 ARG A C 1
ATOM 3144 O O . ARG A 1 389 ? -52.776 25.209 48.460 1.00 78.88 389 ARG A O 1
ATOM 3151 N N . LYS A 1 390 ? -53.869 24.568 46.610 1.00 81.94 390 LYS A N 1
ATOM 3152 C CA . LYS A 1 390 ? -55.222 24.849 47.131 1.00 81.94 390 LYS A CA 1
ATOM 3153 C C . LYS A 1 390 ? -55.555 23.972 48.341 1.00 81.94 390 LYS A C 1
ATOM 3155 O O . LYS A 1 390 ? -56.062 24.487 49.331 1.00 81.94 390 LYS A O 1
ATOM 3160 N N . GLY A 1 391 ? -55.210 22.684 48.296 1.00 78.69 391 GLY A N 1
ATOM 3161 C CA . GLY A 1 391 ? -55.363 21.763 49.427 1.00 78.69 391 GLY A CA 1
ATOM 3162 C C . GLY A 1 391 ? -54.517 22.154 50.642 1.00 78.69 391 GLY A C 1
ATOM 3163 O O . GLY A 1 391 ? -55.013 22.102 51.763 1.00 78.69 391 GLY A O 1
ATOM 3164 N N . LYS A 1 392 ? -53.274 22.613 50.429 1.00 76.81 392 LYS A N 1
ATOM 3165 C CA . LYS A 1 392 ? -52.419 23.146 51.498 1.00 76.81 392 LYS A CA 1
ATOM 3166 C C . LYS A 1 392 ? -53.048 24.383 52.143 1.00 76.81 392 LYS A C 1
ATOM 3168 O O . LYS A 1 392 ? -53.221 24.386 53.354 1.00 76.81 392 LYS A O 1
ATOM 3173 N N . ASN A 1 393 ? -53.421 25.387 51.346 1.00 78.75 393 ASN A N 1
ATOM 3174 C CA . ASN A 1 393 ? -54.028 26.619 51.857 1.00 78.75 393 ASN A CA 1
ATOM 3175 C C . ASN A 1 393 ? -55.318 26.324 52.641 1.00 78.75 393 ASN A C 1
ATOM 3177 O O . ASN A 1 393 ? -55.495 26.840 53.736 1.00 78.75 393 ASN A O 1
ATOM 3181 N N . LYS A 1 394 ? -56.170 25.429 52.122 1.00 81.50 394 LYS A N 1
ATOM 3182 C CA . LYS A 1 394 ? -57.387 24.965 52.800 1.00 81.50 394 LYS A CA 1
ATOM 3183 C C . LYS A 1 394 ? -57.076 24.325 54.158 1.00 81.50 394 LYS A C 1
ATOM 3185 O O . LYS A 1 394 ? -57.703 24.676 55.146 1.00 81.50 394 LYS A O 1
ATOM 3190 N N . ALA A 1 395 ? -56.081 23.439 54.226 1.00 75.12 395 ALA A N 1
ATOM 3191 C CA . ALA A 1 395 ? -55.663 22.813 55.481 1.00 75.12 395 ALA A CA 1
ATOM 3192 C C . ALA A 1 395 ? -55.037 23.811 56.478 1.00 75.12 395 ALA A C 1
ATOM 3194 O O . ALA A 1 395 ? -55.112 23.597 57.684 1.00 75.12 395 ALA A O 1
ATOM 3195 N N . GLU A 1 396 ? -54.425 24.891 55.987 1.00 75.06 396 GLU A N 1
ATOM 3196 C CA . GLU A 1 396 ? -53.843 25.975 56.787 1.00 75.06 396 GLU A CA 1
ATOM 3197 C C . GLU A 1 396 ? -54.946 26.902 57.350 1.00 75.06 396 GLU A C 1
ATOM 3199 O O . GLU A 1 396 ? -54.942 27.207 58.543 1.00 75.06 396 GLU A O 1
ATOM 3204 N N . GLU A 1 397 ? -55.968 27.227 56.547 1.00 79.50 397 GLU A N 1
ATOM 3205 C CA . GLU A 1 397 ? -57.209 27.897 56.978 1.00 79.50 397 GLU A CA 1
ATOM 3206 C C . GLU A 1 397 ? -58.005 27.053 57.989 1.00 79.50 397 GLU A C 1
ATOM 3208 O O . GLU A 1 397 ? -58.399 27.556 59.043 1.00 79.50 397 GLU A O 1
ATOM 3213 N N . ASP A 1 398 ? -58.210 25.762 57.709 1.00 78.38 398 ASP A N 1
ATOM 3214 C CA . ASP A 1 398 ? -58.913 24.833 58.600 1.00 78.38 398 ASP A CA 1
ATOM 3215 C C . ASP A 1 398 ? -58.140 24.660 59.929 1.00 78.38 398 ASP A C 1
ATOM 3217 O O . ASP A 1 398 ? -58.754 24.554 60.993 1.00 78.38 398 ASP A O 1
ATOM 3221 N N . LEU A 1 399 ? -56.798 24.707 59.907 1.00 76.69 399 LEU A N 1
ATOM 3222 C CA . LEU A 1 399 ? -55.949 24.683 61.105 1.00 76.69 399 LEU A CA 1
ATOM 3223 C C . LEU A 1 399 ? -56.097 25.958 61.947 1.00 76.69 399 LEU A C 1
ATOM 3225 O O . LEU A 1 399 ? -56.220 25.862 63.170 1.00 76.69 399 LEU A O 1
ATOM 3229 N N . ASP A 1 400 ? -56.106 27.145 61.336 1.00 78.31 400 ASP A N 1
ATOM 3230 C CA . ASP A 1 400 ? -56.317 28.401 62.067 1.00 78.31 400 ASP A CA 1
ATOM 3231 C C . ASP A 1 400 ? -57.779 28.568 62.539 1.00 78.31 400 ASP A C 1
ATOM 3233 O O . ASP A 1 400 ? -58.006 29.099 63.635 1.00 78.31 400 ASP A O 1
ATOM 3237 N N . SER A 1 401 ? -58.765 28.023 61.811 1.00 79.88 401 SER A N 1
ATOM 3238 C CA . SER A 1 401 ? -60.147 27.887 62.296 1.00 79.88 401 SER A CA 1
ATOM 3239 C C . SER A 1 401 ? -60.198 26.971 63.515 1.00 79.88 401 SER A C 1
ATOM 3241 O O . SER A 1 401 ? -60.643 27.402 64.575 1.00 79.88 401 SER A O 1
ATOM 3243 N N . LEU A 1 402 ? -59.635 25.760 63.436 1.00 78.00 402 LEU A N 1
ATOM 3244 C CA . LEU A 1 402 ? -59.587 24.804 64.547 1.00 78.00 402 LEU A CA 1
ATOM 3245 C C . LEU A 1 402 ? -58.865 25.375 65.778 1.00 78.00 402 LEU A C 1
ATOM 3247 O O . LEU A 1 402 ? -59.269 25.141 66.912 1.00 78.00 402 LEU A O 1
ATOM 3251 N N . LYS A 1 403 ? -57.817 26.173 65.578 1.00 77.38 403 LYS A N 1
ATOM 3252 C CA . LYS A 1 403 ? -57.078 26.890 66.631 1.00 77.38 403 LYS A CA 1
ATOM 3253 C C . LYS A 1 403 ? -57.892 28.036 67.241 1.00 77.38 403 LYS A C 1
ATOM 3255 O O . LYS A 1 403 ? -57.696 28.372 68.412 1.00 77.38 403 LYS A O 1
ATOM 3260 N N . THR A 1 404 ? -58.819 28.617 66.484 1.00 76.81 404 THR A N 1
ATOM 3261 C CA . THR A 1 404 ? -59.789 29.618 66.955 1.00 76.81 404 THR A CA 1
ATOM 3262 C C . THR A 1 404 ? -60.954 28.957 67.693 1.00 76.81 404 THR A C 1
ATOM 3264 O O . THR A 1 404 ? -61.316 29.402 68.783 1.00 76.81 404 THR A O 1
ATOM 3267 N N . ASP A 1 405 ? -61.456 27.833 67.190 1.00 73.62 405 ASP A N 1
ATOM 3268 C CA . ASP A 1 405 ? -62.479 27.019 67.842 1.00 73.62 405 ASP A CA 1
ATOM 3269 C C . ASP A 1 405 ? -61.949 26.343 69.108 1.00 73.62 405 ASP A C 1
ATOM 3271 O O . ASP A 1 405 ? -62.653 26.294 70.107 1.00 73.62 405 ASP A O 1
ATOM 3275 N N . TYR A 1 406 ? -60.676 25.945 69.154 1.00 67.69 406 TYR A N 1
ATOM 3276 C CA . TYR A 1 406 ? -60.010 25.487 70.375 1.00 67.69 406 TYR A CA 1
ATOM 3277 C C . TYR A 1 406 ? -59.900 26.606 71.423 1.00 67.69 406 TYR A C 1
ATOM 3279 O O . TYR A 1 406 ? -60.123 26.366 72.610 1.00 67.69 406 TYR A O 1
ATOM 3287 N N . LYS A 1 407 ? -59.625 27.856 71.011 1.00 72.69 407 LYS A N 1
ATOM 3288 C CA . LYS A 1 407 ? -59.678 29.023 71.914 1.00 72.69 407 LYS A CA 1
ATOM 3289 C C . LYS A 1 407 ? -61.104 29.280 72.419 1.00 72.69 407 LYS A C 1
ATOM 3291 O O . LYS A 1 407 ? -61.271 29.485 73.621 1.00 72.69 407 LYS A O 1
ATOM 3296 N N . LYS A 1 408 ? -62.119 29.215 71.546 1.00 71.69 408 LYS A N 1
ATOM 3297 C CA . LYS A 1 408 ? -63.542 29.316 71.920 1.00 71.69 408 LYS A CA 1
ATOM 3298 C C . LYS A 1 408 ? -63.953 28.201 72.875 1.00 71.69 408 LYS A C 1
ATOM 3300 O O . LYS A 1 408 ? -64.448 28.502 73.950 1.00 71.69 408 LYS A O 1
ATOM 3305 N N . LEU A 1 409 ? -63.676 26.941 72.553 1.00 64.19 409 LEU A N 1
ATOM 3306 C CA . LEU A 1 409 ? -63.975 25.779 73.388 1.00 64.19 409 LEU A CA 1
ATOM 3307 C C . LEU A 1 409 ? -63.284 25.889 74.753 1.00 64.19 409 LEU A C 1
ATOM 3309 O O . LEU A 1 409 ? -63.913 25.634 75.773 1.00 64.19 409 LEU A O 1
ATOM 3313 N N . ARG A 1 410 ? -62.034 26.365 74.810 1.00 61.88 410 ARG A N 1
ATOM 3314 C CA . ARG A 1 410 ? -61.325 26.658 76.069 1.00 61.88 410 ARG A CA 1
ATOM 3315 C C . ARG A 1 410 ? -61.985 27.780 76.889 1.00 61.88 410 ARG A C 1
ATOM 3317 O O . ARG A 1 410 ? -61.887 27.760 78.115 1.00 61.88 410 ARG A O 1
ATOM 3324 N N . MET A 1 411 ? -62.656 28.742 76.250 1.00 61.81 411 MET A N 1
ATOM 3325 C CA . MET A 1 411 ? -63.482 29.756 76.923 1.00 61.81 411 MET A CA 1
ATOM 3326 C C . MET A 1 411 ? -64.854 29.207 77.345 1.00 61.81 411 MET A C 1
ATOM 3328 O O . MET A 1 411 ? -65.285 29.464 78.467 1.00 61.81 411 MET A O 1
ATOM 3332 N N . SER A 1 412 ? -65.509 28.401 76.508 1.00 59.62 412 SER A N 1
ATOM 3333 C CA . SER A 1 412 ? -66.796 27.757 76.801 1.00 59.62 412 SER A CA 1
ATOM 3334 C C . SER A 1 412 ? -66.681 26.719 77.919 1.00 59.62 412 SER A C 1
ATOM 3336 O O . SER A 1 412 ? -67.528 26.688 78.798 1.00 59.62 412 SER A O 1
ATOM 3338 N N . ILE A 1 413 ? -65.590 25.949 77.986 1.00 55.22 413 ILE A N 1
ATOM 3339 C CA . ILE A 1 413 ? -65.277 25.041 79.108 1.00 55.22 413 ILE A CA 1
ATOM 3340 C C . ILE A 1 413 ? -65.074 25.814 80.429 1.00 55.22 413 ILE A C 1
ATOM 3342 O O . ILE A 1 413 ? -65.273 25.257 81.504 1.00 55.22 413 ILE A O 1
ATOM 3346 N N . ARG A 1 414 ? -64.721 27.109 80.376 1.00 53.56 414 ARG A N 1
ATOM 3347 C CA . ARG A 1 414 ? -64.678 27.993 81.557 1.00 53.56 414 ARG A CA 1
ATOM 3348 C C . ARG A 1 414 ? -66.038 28.589 81.948 1.00 53.56 414 ARG A C 1
ATOM 3350 O O . ARG A 1 414 ? -66.114 29.184 83.015 1.00 53.56 414 ARG A O 1
ATOM 3357 N N . THR A 1 415 ? -67.075 28.483 81.112 1.00 49.41 415 THR A N 1
ATOM 3358 C CA . THR A 1 415 ? -68.383 29.144 81.331 1.00 49.41 415 THR A CA 1
ATOM 3359 C C . THR A 1 415 ? -69.589 28.201 81.349 1.00 49.41 415 THR A C 1
ATOM 3361 O O . THR A 1 415 ? -70.591 28.538 81.970 1.00 49.41 415 THR A O 1
ATOM 3364 N N . ALA A 1 416 ? -69.509 27.022 80.732 1.00 45.44 416 ALA A N 1
ATOM 3365 C CA . ALA A 1 416 ? -70.570 26.020 80.715 1.00 45.44 416 ALA A CA 1
ATOM 3366 C C . ALA A 1 416 ? -70.230 24.851 81.651 1.00 45.44 416 ALA A C 1
ATOM 3368 O O . ALA A 1 416 ? -69.352 24.034 81.365 1.00 45.44 416 ALA A O 1
ATOM 3369 N N . GLY A 1 417 ? -70.940 24.763 82.775 1.00 53.81 417 GLY A N 1
ATOM 3370 C CA . GLY A 1 417 ? -70.877 23.598 83.650 1.00 53.81 417 GLY A CA 1
ATOM 3371 C C . GLY A 1 417 ? -71.595 22.388 83.040 1.00 53.81 417 GLY A C 1
ATOM 3372 O O . GLY A 1 417 ? -72.767 22.492 82.698 1.00 53.81 417 GLY A O 1
ATOM 3373 N N . LEU A 1 418 ? -70.898 21.242 83.030 1.00 45.75 418 LEU A N 1
ATOM 3374 C CA . LEU A 1 418 ? -71.383 19.869 82.772 1.00 45.75 418 LEU A CA 1
ATOM 3375 C C . LEU A 1 418 ? -71.727 19.486 81.313 1.00 45.75 418 LEU A C 1
ATOM 3377 O O . LEU A 1 418 ? -72.245 20.274 80.532 1.00 45.75 418 LEU A O 1
ATOM 3381 N N . GLY A 1 419 ? -71.430 18.224 80.947 1.00 47.47 419 GLY A N 1
ATOM 3382 C CA . GLY A 1 419 ? -71.816 17.650 79.643 1.00 47.47 419 GLY A CA 1
ATOM 3383 C C . GLY A 1 419 ? -71.165 16.315 79.225 1.00 47.47 419 GLY A C 1
ATOM 3384 O O . GLY A 1 419 ? -71.801 15.536 78.525 1.00 47.47 419 GLY A O 1
ATOM 3385 N N . LYS A 1 420 ? -69.936 15.997 79.666 1.00 52.81 420 LYS A N 1
ATOM 3386 C CA . LYS A 1 420 ? -69.328 14.648 79.540 1.00 52.81 420 LYS A CA 1
ATOM 3387 C C . LYS A 1 420 ? -68.633 14.260 80.847 1.00 52.81 420 LYS A C 1
ATOM 3389 O O . LYS A 1 420 ? -68.088 15.127 81.532 1.00 52.81 420 LYS A O 1
ATOM 3394 N N . THR A 1 421 ? -68.595 12.969 81.174 1.00 56.50 421 THR A N 1
ATOM 3395 C CA . THR A 1 421 ? -67.839 12.448 82.330 1.00 56.50 421 THR A CA 1
ATOM 3396 C C . THR A 1 421 ? -66.325 12.591 82.143 1.00 56.50 421 THR A C 1
ATOM 3398 O O . THR A 1 421 ? -65.815 12.511 81.025 1.00 56.50 421 THR A O 1
ATOM 3401 N N . SER A 1 422 ? -65.598 12.768 83.252 1.00 58.53 422 SER A N 1
ATOM 3402 C CA . SER A 1 422 ? -64.162 13.103 83.276 1.00 58.53 422 SER A CA 1
ATOM 3403 C C . SER A 1 422 ? -63.274 12.107 82.497 1.00 58.53 422 SER A C 1
ATOM 3405 O O . SER A 1 422 ? -62.363 12.530 81.783 1.00 58.53 422 SER A O 1
ATOM 3407 N N . GLU A 1 423 ? -63.591 10.807 82.540 1.00 63.03 423 GLU A N 1
ATOM 3408 C CA . GLU A 1 423 ? -62.967 9.745 81.727 1.00 63.03 423 GLU A CA 1
ATOM 3409 C C . GLU A 1 423 ? -63.014 10.003 80.215 1.00 63.03 423 GLU A C 1
ATOM 3411 O O . GLU A 1 423 ? -62.004 9.837 79.532 1.00 63.03 423 GLU A O 1
ATOM 3416 N N . GLN A 1 424 ? -64.162 10.421 79.674 1.00 64.62 424 GLN A N 1
ATOM 3417 C CA . GLN A 1 424 ? -64.334 10.588 78.225 1.00 64.62 424 GLN A CA 1
ATOM 3418 C C . GLN A 1 424 ? -63.483 11.748 77.697 1.00 64.62 424 GLN A C 1
ATOM 3420 O O . GLN A 1 424 ? -62.818 11.608 76.671 1.00 64.62 424 GLN A O 1
ATOM 3425 N N . TRP A 1 425 ? -63.421 12.857 78.443 1.00 63.62 425 TRP A N 1
ATOM 3426 C CA . TRP A 1 425 ? -62.523 13.971 78.131 1.00 63.62 425 TRP A CA 1
ATOM 3427 C C . TRP A 1 425 ? -61.047 13.573 78.220 1.00 63.62 425 TRP A C 1
ATOM 3429 O O . TRP A 1 425 ? -60.280 13.912 77.319 1.00 63.62 425 TRP A O 1
ATOM 3439 N N . ARG A 1 426 ? -60.641 12.810 79.249 1.00 69.75 426 ARG A N 1
ATOM 3440 C CA . ARG A 1 426 ? -59.274 12.261 79.336 1.00 69.75 426 ARG A CA 1
ATOM 3441 C C . ARG A 1 426 ? -58.930 11.405 78.112 1.00 69.75 426 ARG A C 1
ATOM 3443 O O . ARG A 1 426 ? -57.823 11.512 77.589 1.00 69.75 426 ARG A O 1
ATOM 3450 N N . GLN A 1 427 ? -59.871 10.590 77.635 1.00 71.75 427 GLN A N 1
ATOM 3451 C CA . GLN A 1 427 ? -59.640 9.675 76.519 1.00 71.75 427 GLN A CA 1
ATOM 3452 C C . GLN A 1 427 ? -59.590 10.381 75.150 1.00 71.75 427 GLN A C 1
ATOM 3454 O O . GLN A 1 427 ? -58.753 10.024 74.321 1.00 71.75 427 GLN A O 1
ATOM 3459 N N . GLU A 1 428 ? -60.433 11.391 74.906 1.00 70.81 428 GLU A N 1
ATOM 3460 C CA . GLU A 1 428 ? -60.363 12.225 73.692 1.00 70.81 428 GLU A CA 1
ATOM 3461 C C . GLU A 1 428 ? -59.083 13.073 73.660 1.00 70.81 428 GLU A C 1
ATOM 3463 O O . GLU A 1 428 ? -58.359 13.042 72.665 1.00 70.81 428 GLU A O 1
ATOM 3468 N N . ILE A 1 429 ? -58.736 13.745 74.766 1.00 70.69 429 ILE A N 1
ATOM 3469 C CA . ILE A 1 429 ? -57.493 14.530 74.871 1.00 70.69 429 ILE A CA 1
ATOM 3470 C C . ILE A 1 429 ? -56.259 13.631 74.690 1.00 70.69 429 ILE A C 1
ATOM 3472 O O . ILE A 1 429 ? -55.307 14.029 74.022 1.00 70.69 429 ILE A O 1
ATOM 3476 N N . GLY A 1 430 ? -56.277 12.405 75.226 1.00 74.00 430 GLY A N 1
ATOM 3477 C CA . GLY A 1 430 ? -55.213 11.421 75.011 1.00 74.00 430 GLY A CA 1
ATOM 3478 C C . GLY A 1 430 ? -55.040 11.037 73.537 1.00 74.00 430 GLY A C 1
ATOM 3479 O O . GLY A 1 430 ? -53.920 11.065 73.025 1.00 74.00 430 GLY A O 1
ATOM 3480 N N . LYS A 1 431 ? -56.140 10.739 72.831 1.00 74.62 431 LYS A N 1
ATOM 3481 C CA . LYS A 1 431 ? -56.119 10.418 71.391 1.00 74.62 431 LYS A CA 1
ATOM 3482 C C . LYS A 1 431 ? -55.562 11.582 70.570 1.00 74.62 431 LYS A C 1
ATOM 3484 O O . LYS A 1 431 ? -54.639 11.377 69.780 1.00 74.62 431 LYS A O 1
ATOM 3489 N N . GLU A 1 432 ? -56.045 12.799 70.800 1.00 68.69 432 GLU A N 1
ATOM 3490 C CA . GLU A 1 432 ? -55.611 13.953 70.008 1.00 68.69 432 GLU A CA 1
ATOM 3491 C C . GLU A 1 432 ? -54.176 14.381 70.325 1.00 68.69 432 GLU A C 1
ATOM 3493 O O . GLU A 1 432 ? -53.448 14.779 69.416 1.00 68.69 432 GLU A O 1
ATOM 3498 N N . LYS A 1 433 ? -53.709 14.173 71.563 1.00 74.69 433 LYS A N 1
ATOM 3499 C CA . LYS A 1 433 ? -52.291 14.321 71.911 1.00 74.69 433 LYS A CA 1
ATOM 3500 C C . LYS A 1 433 ? -51.411 13.343 71.126 1.00 74.69 433 LYS A C 1
ATOM 3502 O O . LYS A 1 433 ? -50.474 13.781 70.473 1.00 74.69 433 LYS A O 1
ATOM 3507 N N . THR A 1 434 ? -51.760 12.051 71.071 1.00 78.25 434 THR A N 1
ATOM 3508 C CA . THR A 1 434 ? -50.972 11.081 70.277 1.00 78.25 434 THR A CA 1
ATOM 3509 C C . THR A 1 434 ? -50.954 11.393 68.776 1.00 78.25 434 THR A C 1
ATOM 3511 O O . THR A 1 434 ? -49.955 11.129 68.107 1.00 78.25 434 THR A O 1
ATOM 3514 N N . ARG A 1 435 ? -52.022 11.999 68.236 1.00 76.25 435 ARG A N 1
ATOM 3515 C CA . ARG A 1 435 ? -52.055 12.493 66.848 1.00 76.25 435 ARG A CA 1
ATOM 3516 C C . ARG A 1 435 ? -51.164 13.719 66.659 1.00 76.25 435 ARG A C 1
ATOM 3518 O O . ARG A 1 435 ? -50.440 13.770 65.668 1.00 76.25 435 ARG A O 1
ATOM 3525 N N . ALA A 1 436 ? -51.186 14.672 67.591 1.00 72.62 436 ALA A N 1
ATOM 3526 C CA . ALA A 1 436 ? -50.307 15.840 67.570 1.00 72.62 436 ALA A CA 1
ATOM 3527 C C . ALA A 1 436 ? -48.827 15.422 67.612 1.00 72.62 436 ALA A C 1
ATOM 3529 O O . ALA A 1 436 ? -48.073 15.803 66.719 1.00 72.62 436 ALA A O 1
ATOM 3530 N N . ASP A 1 437 ? -48.450 14.535 68.540 1.00 80.44 437 ASP A N 1
ATOM 3531 C CA . ASP A 1 437 ? -47.092 13.978 68.654 1.00 80.44 437 ASP A CA 1
ATOM 3532 C C . ASP A 1 437 ? -46.652 13.268 67.348 1.00 80.44 437 ASP A C 1
ATOM 3534 O O . ASP A 1 437 ? -45.487 13.321 66.939 1.00 80.44 437 ASP A O 1
ATOM 3538 N N . GLN A 1 438 ? -47.584 12.601 66.652 1.00 80.31 438 GLN A N 1
ATOM 3539 C CA . GLN A 1 438 ? -47.317 11.929 65.375 1.00 80.31 438 GLN A CA 1
ATOM 3540 C C . GLN A 1 438 ? -47.153 12.915 64.203 1.00 80.31 438 GLN A C 1
ATOM 3542 O O . GLN A 1 438 ? -46.323 12.682 63.319 1.00 80.31 438 GLN A O 1
ATOM 3547 N N . TRP A 1 439 ? -47.913 14.013 64.182 1.00 73.44 439 TRP A N 1
ATOM 3548 C CA . TRP A 1 439 ? -47.738 15.094 63.207 1.00 73.44 439 TRP A CA 1
ATOM 3549 C C . TRP A 1 439 ? -46.448 15.878 63.445 1.00 73.44 439 TRP A C 1
ATOM 3551 O O . TRP A 1 439 ? -45.741 16.176 62.484 1.00 73.44 439 TRP A O 1
ATOM 3561 N N . GLU A 1 440 ? -46.089 16.138 64.701 1.00 78.44 440 GLU A N 1
ATOM 3562 C CA . GLU A 1 440 ? -44.849 16.822 65.066 1.00 78.44 440 GLU A CA 1
ATOM 3563 C C . GLU A 1 440 ? -43.612 16.022 64.632 1.00 78.44 440 GLU A C 1
ATOM 3565 O O . GLU A 1 440 ? -42.693 16.593 64.040 1.00 78.44 440 GLU A O 1
ATOM 3570 N N . LYS A 1 441 ? -43.620 14.689 64.799 1.00 84.94 441 LYS A N 1
ATOM 3571 C CA . LYS A 1 441 ? -42.579 13.804 64.240 1.00 84.94 441 LYS A CA 1
ATOM 3572 C C . LYS A 1 441 ? -42.483 13.894 62.715 1.00 84.94 441 LYS A C 1
ATOM 3574 O O . LYS A 1 441 ? -41.395 14.114 62.192 1.00 84.94 441 LYS A O 1
ATOM 3579 N N . LYS A 1 442 ? -43.610 13.802 61.996 1.00 84.75 442 LYS A N 1
ATOM 3580 C CA . LYS A 1 442 ? -43.629 13.948 60.524 1.00 84.75 442 LYS A CA 1
ATOM 3581 C C . LYS A 1 442 ? -43.087 15.306 60.069 1.00 84.75 442 LYS A C 1
ATOM 3583 O O . LYS A 1 442 ? -42.402 15.378 59.053 1.00 84.75 442 LYS A O 1
ATOM 3588 N N . PHE A 1 443 ? -43.380 16.374 60.809 1.00 75.62 443 PHE A N 1
ATOM 3589 C CA . PHE A 1 443 ? -42.904 17.719 60.491 1.00 75.62 443 PHE A CA 1
ATOM 3590 C C . PHE A 1 443 ? -41.382 17.849 60.675 1.00 75.62 443 PHE A C 1
ATOM 3592 O O . PHE A 1 443 ? -40.707 18.439 59.830 1.00 75.62 443 PHE A O 1
ATOM 3599 N N . HIS A 1 444 ? -40.826 17.235 61.726 1.00 77.00 444 HIS A N 1
ATOM 3600 C CA . HIS A 1 444 ? -39.377 17.137 61.920 1.00 77.00 444 HIS A CA 1
ATOM 3601 C C . HIS A 1 444 ? -38.700 16.310 60.813 1.00 77.00 444 HIS A C 1
ATOM 3603 O O . HIS A 1 444 ? -37.712 16.772 60.244 1.00 77.00 444 HIS A O 1
ATOM 3609 N N . ASP A 1 445 ? -39.258 15.154 60.433 1.00 80.56 445 ASP A N 1
ATOM 3610 C CA . ASP A 1 445 ? -38.728 14.325 59.337 1.00 80.56 445 ASP A CA 1
ATOM 3611 C C . ASP A 1 445 ? -38.692 15.076 57.994 1.00 80.56 445 ASP A C 1
ATOM 3613 O O . ASP A 1 445 ? -37.722 14.969 57.239 1.00 80.56 445 ASP A O 1
ATOM 3617 N N . VAL A 1 446 ? -39.736 15.857 57.684 1.00 83.38 446 VAL A N 1
ATOM 3618 C CA . VAL A 1 446 ? -39.782 16.689 56.469 1.00 83.38 446 VAL A CA 1
ATOM 3619 C C . VAL A 1 446 ? -38.722 17.790 56.517 1.00 83.38 446 VAL A C 1
ATOM 3621 O O . VAL A 1 446 ? -38.009 17.969 55.531 1.00 83.38 446 VAL A O 1
ATOM 3624 N N . ARG A 1 447 ? -38.550 18.469 57.659 1.00 80.94 447 ARG A N 1
ATOM 3625 C CA . ARG A 1 447 ? -37.524 19.513 57.832 1.00 80.94 447 ARG A CA 1
ATOM 3626 C C . ARG A 1 447 ? -36.102 18.959 57.664 1.00 80.94 447 ARG A C 1
ATOM 3628 O O . ARG A 1 447 ? -35.298 19.560 56.960 1.00 80.94 447 ARG A O 1
ATOM 3635 N N . ILE A 1 448 ? -35.812 17.777 58.218 1.00 86.88 448 ILE A N 1
ATOM 3636 C CA . ILE A 1 448 ? -34.513 17.099 58.039 1.00 86.88 448 ILE A CA 1
ATOM 3637 C C . ILE A 1 448 ? -34.253 16.799 56.553 1.00 86.88 448 ILE A C 1
ATOM 3639 O O . ILE A 1 448 ? -33.151 17.036 56.056 1.00 86.88 448 ILE A O 1
ATOM 3643 N N . ARG A 1 449 ? -35.262 16.314 55.815 1.00 79.56 449 ARG A N 1
ATOM 3644 C CA . ARG A 1 449 ? -35.139 16.061 54.366 1.00 79.56 449 ARG A CA 1
ATOM 3645 C C . ARG A 1 449 ? -34.926 17.348 53.568 1.00 79.56 449 ARG A C 1
ATOM 3647 O O . ARG A 1 449 ? -34.140 17.343 52.624 1.00 79.56 449 ARG A O 1
ATOM 3654 N N . GLU A 1 450 ? -35.592 18.436 53.945 1.00 80.69 450 GLU A N 1
ATOM 3655 C CA . GLU A 1 450 ? -35.432 19.749 53.316 1.00 80.69 450 GLU A CA 1
ATOM 3656 C C . GLU A 1 450 ? -33.990 20.268 53.451 1.00 80.69 450 GLU A C 1
ATOM 3658 O O . GLU A 1 450 ? -33.391 20.694 52.462 1.00 80.69 450 GLU A O 1
ATOM 3663 N N . ASP A 1 451 ? -33.394 20.168 54.641 1.00 85.62 451 ASP A N 1
ATOM 3664 C CA . ASP A 1 451 ? -32.022 20.632 54.879 1.00 85.62 451 ASP A CA 1
ATOM 3665 C C . ASP A 1 451 ? -30.967 19.752 54.182 1.00 85.62 451 ASP A C 1
ATOM 3667 O O . ASP A 1 451 ? -29.983 20.271 53.645 1.00 85.62 451 ASP A O 1
ATOM 3671 N N . VAL A 1 452 ? -31.201 18.436 54.078 1.00 89.56 452 VAL A N 1
ATOM 3672 C CA . VAL A 1 452 ? -30.372 17.534 53.254 1.00 89.56 452 VAL A CA 1
ATOM 3673 C C . VAL A 1 452 ? -30.427 17.925 51.770 1.00 89.56 452 VAL A C 1
ATOM 3675 O O . VAL A 1 452 ? -29.384 17.988 51.113 1.00 89.56 452 VAL A O 1
ATOM 3678 N N . LEU A 1 453 ? -31.614 18.245 51.241 1.00 81.69 453 LEU A N 1
ATOM 3679 C CA . LEU A 1 453 ? -31.777 18.688 49.851 1.00 81.69 453 LEU A CA 1
ATOM 3680 C C . LEU A 1 453 ? -31.103 20.044 49.591 1.00 81.69 453 LEU A C 1
ATOM 3682 O O . LEU A 1 453 ? -30.417 20.189 48.579 1.00 81.69 453 LEU A O 1
ATOM 3686 N N . LYS A 1 454 ? -31.220 21.014 50.511 1.00 87.00 454 LYS A N 1
ATOM 3687 C CA . LYS A 1 454 ? -30.511 22.306 50.419 1.00 87.00 454 LYS A CA 1
ATOM 3688 C C . LYS A 1 454 ? -28.996 22.120 50.353 1.00 87.00 454 LYS A C 1
ATOM 3690 O O . LYS A 1 454 ? -28.340 22.756 49.529 1.00 87.00 454 LYS A O 1
ATOM 3695 N N . LYS A 1 455 ? -28.440 21.228 51.182 1.00 89.62 455 LYS A N 1
ATOM 3696 C CA . LYS A 1 455 ? -27.001 20.933 51.180 1.00 89.62 455 LYS A CA 1
ATOM 3697 C C . LYS A 1 455 ? -26.549 20.321 49.848 1.00 89.62 455 LYS A C 1
ATOM 3699 O O . LYS A 1 455 ? -25.583 20.800 49.260 1.00 89.62 455 LYS A O 1
ATOM 3704 N N . SER A 1 456 ? -27.285 19.333 49.336 1.00 79.31 456 SER A N 1
ATOM 3705 C CA . SER A 1 456 ? -26.988 18.701 48.042 1.00 79.31 456 SER A CA 1
ATOM 3706 C C . SER A 1 456 ? -27.087 19.685 46.863 1.00 79.31 456 SER A C 1
ATOM 3708 O O . SER A 1 456 ? -26.252 19.658 45.957 1.00 79.31 456 SER A O 1
ATOM 3710 N N . LEU A 1 457 ? -28.052 20.613 46.897 1.00 87.25 457 LEU A N 1
ATOM 3711 C CA . LEU A 1 457 ? -28.185 21.673 45.893 1.00 87.25 457 LEU A CA 1
ATOM 3712 C C . LEU A 1 457 ? -26.970 22.617 45.884 1.00 87.25 457 LEU A C 1
ATOM 3714 O O . LEU A 1 457 ? -26.464 22.947 44.810 1.00 87.25 457 LEU A O 1
ATOM 3718 N N . LEU A 1 458 ? -26.476 23.008 47.064 1.00 86.50 458 LEU A N 1
ATOM 3719 C CA . LEU A 1 458 ? -25.289 23.858 47.211 1.00 86.50 458 LEU A CA 1
ATOM 3720 C C . LEU A 1 458 ? -24.018 23.160 46.690 1.00 86.50 458 LEU A C 1
ATOM 3722 O O . LEU A 1 458 ? -23.224 23.759 45.964 1.00 86.50 458 LEU A O 1
ATOM 3726 N N . GLU A 1 459 ? -23.850 21.873 47.004 1.00 81.69 459 GLU A N 1
ATOM 3727 C CA . GLU A 1 459 ? -22.748 21.045 46.494 1.00 81.69 459 GLU A CA 1
ATOM 3728 C C . GLU A 1 459 ? -22.789 20.945 44.956 1.00 81.69 459 GLU A C 1
ATOM 3730 O O . GLU A 1 459 ? -21.770 21.153 44.290 1.00 81.69 459 GLU A O 1
ATOM 3735 N N . SER A 1 460 ? -23.976 20.743 44.368 1.00 76.56 460 SER A N 1
ATOM 3736 C CA . SER A 1 460 ? -24.152 20.724 42.909 1.00 76.56 460 SER A CA 1
ATOM 3737 C C . SER A 1 460 ? -23.892 22.081 42.240 1.00 76.56 460 SER A C 1
ATOM 3739 O O . SER A 1 460 ? -23.448 22.104 41.087 1.00 76.56 460 SER A O 1
ATOM 3741 N N . GLN A 1 461 ? -24.168 23.206 42.909 1.00 84.81 461 GLN A N 1
ATOM 3742 C CA . GLN A 1 461 ? -23.838 24.539 42.392 1.00 84.81 461 GLN A CA 1
ATOM 3743 C C . GLN A 1 461 ? -22.320 24.766 42.358 1.00 84.81 461 GLN A C 1
ATOM 3745 O O . GLN A 1 461 ? -21.798 25.190 41.328 1.00 84.81 461 GLN A O 1
ATOM 3750 N N . ASN A 1 462 ? -21.605 24.395 43.422 1.00 86.75 462 ASN A N 1
ATOM 3751 C CA . ASN A 1 462 ? -20.145 24.515 43.498 1.00 86.75 462 ASN A CA 1
ATOM 3752 C C . ASN A 1 462 ? -19.438 23.698 42.392 1.00 86.75 462 ASN A C 1
ATOM 3754 O O . ASN A 1 462 ? -18.566 24.207 41.687 1.00 86.75 462 ASN A O 1
ATOM 3758 N N . GLU A 1 463 ? -19.858 22.450 42.150 1.00 83.56 463 GLU A N 1
ATOM 3759 C CA . GLU A 1 463 ? -19.298 21.648 41.048 1.00 83.56 463 GLU A CA 1
ATOM 3760 C C . GLU A 1 463 ? -19.599 22.244 39.660 1.00 83.56 463 GLU A C 1
ATOM 3762 O O . GLU A 1 463 ? -18.736 22.242 38.777 1.00 83.56 463 GLU A O 1
ATOM 3767 N N . LYS A 1 464 ? -20.782 22.840 39.462 1.00 84.31 464 LYS A N 1
ATOM 3768 C CA . LYS A 1 464 ? -21.125 23.553 38.218 1.00 84.31 464 LYS A CA 1
ATOM 3769 C C . LYS A 1 464 ? -20.203 24.753 37.966 1.00 84.31 464 LYS A C 1
ATOM 3771 O O . LYS A 1 464 ? -19.852 25.015 36.813 1.00 84.31 464 LYS A O 1
ATOM 3776 N N . GLU A 1 465 ? -19.790 25.468 39.009 1.00 88.00 465 GLU A N 1
ATOM 3777 C CA . GLU A 1 465 ? -18.847 26.589 38.900 1.00 88.00 465 GLU A CA 1
ATOM 3778 C C . GLU A 1 465 ? -17.420 26.119 38.589 1.00 88.00 465 GLU A C 1
ATOM 3780 O O . GLU A 1 465 ? -16.798 26.643 37.661 1.00 88.00 465 GLU A O 1
ATOM 3785 N N . LYS A 1 466 ? -16.936 25.057 39.248 1.00 87.62 466 LYS A N 1
ATOM 3786 C CA . LYS A 1 466 ? -15.643 24.422 38.915 1.00 87.62 466 LYS A CA 1
ATOM 3787 C C . LYS A 1 466 ? -15.587 23.948 37.460 1.00 87.62 466 LYS A C 1
ATOM 3789 O O . LYS A 1 466 ? -14.573 24.133 36.783 1.00 87.62 466 LYS A O 1
ATOM 3794 N N . LEU A 1 467 ? -16.673 23.357 36.955 1.00 85.94 467 LEU A N 1
ATOM 3795 C CA . LEU A 1 467 ? -16.771 22.932 35.557 1.00 85.94 467 LEU A CA 1
ATOM 3796 C C . LEU A 1 467 ? -16.744 24.125 34.590 1.00 85.94 467 LEU A C 1
ATOM 3798 O O . LEU A 1 467 ? -16.030 24.068 33.590 1.00 85.94 467 LEU A O 1
ATOM 3802 N N . ARG A 1 468 ? -17.441 25.228 34.901 1.00 87.75 468 ARG A N 1
ATOM 3803 C CA . ARG A 1 468 ? -17.375 26.471 34.108 1.00 87.75 468 ARG A CA 1
ATOM 3804 C C . ARG A 1 468 ? -15.958 27.046 34.042 1.00 87.75 468 ARG A C 1
ATOM 3806 O O . ARG A 1 468 ? -15.515 27.414 32.957 1.00 87.75 468 ARG A O 1
ATOM 3813 N N . ALA A 1 469 ? -15.232 27.069 35.162 1.00 91.31 469 ALA A N 1
ATOM 3814 C CA . ALA A 1 469 ? -13.847 27.542 35.197 1.00 91.31 469 ALA A CA 1
ATOM 3815 C C . ALA A 1 469 ? -12.925 26.711 34.279 1.00 91.31 469 ALA A C 1
ATOM 3817 O O . ALA A 1 469 ? -12.161 27.279 33.498 1.00 91.31 469 ALA A O 1
ATOM 3818 N N . ARG A 1 470 ? -13.059 25.375 34.302 1.00 87.88 470 ARG A N 1
ATOM 3819 C CA . ARG A 1 470 ? -12.307 24.464 33.416 1.00 87.88 470 ARG A CA 1
ATOM 3820 C C . ARG A 1 470 ? -12.634 24.659 31.934 1.00 87.88 470 ARG A C 1
ATOM 3822 O O . ARG A 1 470 ? -11.729 24.609 31.107 1.00 87.88 470 ARG A O 1
ATOM 3829 N N . VAL A 1 471 ? -13.900 24.902 31.584 1.00 83.88 471 VAL A N 1
ATOM 3830 C CA . VAL A 1 471 ? -14.292 25.196 30.191 1.00 83.88 471 VAL A CA 1
ATOM 3831 C C . VAL A 1 471 ? -13.615 26.480 29.701 1.00 83.88 471 VAL A C 1
ATOM 3833 O O . VAL A 1 471 ? -12.954 26.451 28.666 1.00 83.88 471 VAL A O 1
ATOM 3836 N N . ALA A 1 472 ? -13.659 27.560 30.486 1.00 88.81 472 ALA A N 1
ATOM 3837 C CA . ALA A 1 472 ? -13.025 28.835 30.131 1.00 88.81 472 ALA A CA 1
ATOM 3838 C C . ALA A 1 472 ? -11.482 28.760 30.030 1.00 88.81 472 ALA A C 1
ATOM 3840 O O . ALA A 1 472 ? -10.849 29.580 29.361 1.00 88.81 472 ALA A O 1
ATOM 3841 N N . GLU A 1 473 ? -10.843 27.802 30.706 1.00 88.56 473 GLU A N 1
ATOM 3842 C CA . GLU A 1 473 ? -9.410 27.511 30.568 1.00 88.56 473 GLU A CA 1
ATOM 3843 C C . GLU A 1 473 ? -9.085 26.737 29.282 1.00 88.56 473 GLU A C 1
ATOM 3845 O O . GLU A 1 473 ? -8.153 27.097 28.552 1.00 88.56 473 GLU A O 1
ATOM 3850 N N . LEU A 1 474 ? -9.890 25.720 28.960 1.00 83.00 474 LEU A N 1
ATOM 3851 C CA . LEU A 1 474 ? -9.765 24.953 27.721 1.00 83.00 474 LEU A CA 1
ATOM 3852 C C . LEU A 1 474 ? -10.031 25.819 26.482 1.00 83.00 474 LEU A C 1
ATOM 3854 O O . LEU A 1 474 ? -9.320 25.686 25.489 1.00 83.00 474 LEU A O 1
ATOM 3858 N N . GLU A 1 475 ? -10.990 26.744 26.541 1.00 85.25 475 GLU A N 1
ATOM 3859 C CA . GLU A 1 475 ? -11.275 27.700 25.462 1.00 85.25 475 GLU A CA 1
ATOM 3860 C C . GLU A 1 475 ? -10.087 28.635 25.190 1.00 85.25 475 GLU A C 1
ATOM 3862 O O . GLU A 1 475 ? -9.682 28.794 24.034 1.00 85.25 475 GLU A O 1
ATOM 3867 N N . ARG A 1 476 ? -9.460 29.187 26.241 1.00 83.12 476 ARG A N 1
ATOM 3868 C CA . ARG A 1 476 ? -8.229 29.991 26.112 1.00 83.12 476 ARG A CA 1
ATOM 3869 C C . ARG A 1 476 ? -7.077 29.182 25.513 1.00 83.12 476 ARG A C 1
ATOM 3871 O O . ARG A 1 476 ? -6.418 29.657 24.589 1.00 83.12 476 ARG A O 1
ATOM 3878 N N . SER A 1 477 ? -6.877 27.952 25.984 1.00 78.38 477 SER A N 1
ATOM 3879 C CA . SER A 1 477 ? -5.833 27.053 25.470 1.00 78.38 477 SER A CA 1
ATOM 3880 C C . SER A 1 477 ? -6.061 26.689 23.997 1.00 78.38 477 SER A C 1
ATOM 3882 O O . SER A 1 477 ? -5.130 26.726 23.194 1.00 78.38 477 SER A O 1
ATOM 3884 N N . LEU A 1 478 ? -7.309 26.409 23.606 1.00 77.38 478 LEU A N 1
ATOM 3885 C CA . LEU A 1 478 ? -7.687 26.110 22.223 1.00 77.38 478 LEU A CA 1
ATOM 3886 C C . LEU A 1 478 ? -7.486 27.320 21.299 1.00 77.38 478 LEU A C 1
ATOM 3888 O O . LEU A 1 478 ? -7.028 27.155 20.167 1.00 77.38 478 LEU A O 1
ATOM 3892 N N . HIS A 1 479 ? -7.797 28.531 21.769 1.00 76.38 479 HIS A N 1
ATOM 3893 C CA . HIS A 1 479 ? -7.557 29.762 21.018 1.00 76.38 479 HIS A CA 1
ATOM 3894 C C . HIS A 1 479 ? -6.054 30.010 20.800 1.00 76.38 479 HIS A C 1
ATOM 3896 O O . HIS A 1 479 ? -5.634 30.283 19.676 1.00 76.38 479 HIS A O 1
ATOM 3902 N N . GLN A 1 480 ? -5.233 29.830 21.842 1.00 73.44 480 GLN A N 1
ATOM 3903 C CA . GLN A 1 480 ? -3.774 29.966 21.760 1.00 73.44 480 GLN A CA 1
ATOM 3904 C C . GLN A 1 480 ? -3.120 28.891 20.874 1.00 73.44 480 GLN A C 1
ATOM 3906 O O . GLN A 1 480 ? -2.158 29.174 20.160 1.00 73.44 480 GLN A O 1
ATOM 3911 N N . TYR A 1 481 ? -3.646 27.662 20.886 1.00 64.94 481 TYR A N 1
ATOM 3912 C CA . TYR A 1 481 ? -3.191 26.597 19.992 1.00 64.94 481 TYR A CA 1
ATOM 3913 C C . TYR A 1 481 ? -3.532 26.914 18.528 1.00 64.94 481 TYR A C 1
ATOM 3915 O O . TYR A 1 481 ? -2.662 26.837 17.663 1.00 64.94 481 TYR A O 1
ATOM 3923 N N . ARG A 1 482 ? -4.767 27.362 18.252 1.00 65.50 482 ARG A N 1
ATOM 3924 C CA . ARG A 1 482 ? -5.186 27.789 16.905 1.00 65.50 482 ARG A CA 1
ATOM 3925 C C . ARG A 1 482 ? -4.326 28.927 16.356 1.00 65.50 482 ARG A C 1
ATOM 3927 O O . ARG A 1 482 ? -3.919 28.849 15.202 1.00 65.50 482 ARG A O 1
ATOM 3934 N N . SER A 1 483 ? -4.024 29.954 17.156 1.00 65.25 483 SER A N 1
ATOM 3935 C CA . SER A 1 483 ? -3.228 31.095 16.682 1.00 65.25 483 SER A CA 1
ATOM 3936 C C . SER A 1 483 ? -1.764 30.740 16.402 1.00 65.25 483 SER A C 1
ATOM 3938 O O . SER A 1 483 ? -1.190 31.274 15.452 1.00 65.25 483 SER A O 1
ATOM 3940 N N . ARG A 1 484 ? -1.169 29.813 17.168 1.00 60.09 484 ARG A N 1
ATOM 3941 C CA . ARG A 1 484 ? 0.204 29.336 16.931 1.00 60.09 484 ARG A CA 1
ATOM 3942 C C . ARG A 1 484 ? 0.324 28.395 15.731 1.00 60.09 484 ARG A C 1
ATOM 3944 O O . ARG A 1 484 ? 1.216 28.605 14.916 1.00 60.09 484 ARG A O 1
ATOM 3951 N N . ASN A 1 485 ? -0.550 27.393 15.605 1.00 57.19 485 ASN A N 1
ATOM 3952 C CA . ASN A 1 485 ? -0.350 26.321 14.623 1.00 57.19 485 ASN A CA 1
ATOM 3953 C C . ASN A 1 485 ? -0.784 26.659 13.190 1.00 57.19 485 ASN A C 1
ATOM 3955 O O . ASN A 1 485 ? -0.216 26.096 12.266 1.00 57.19 485 ASN A O 1
ATOM 3959 N N . SER A 1 486 ? -1.775 27.532 12.955 1.00 62.62 486 SER A N 1
ATOM 3960 C CA . SER A 1 486 ? -2.241 27.759 11.575 1.00 62.62 486 SER A CA 1
ATOM 3961 C C . SER A 1 486 ? -1.494 28.882 10.855 1.00 62.62 486 SER A C 1
ATOM 3963 O O . SER A 1 486 ? -0.974 28.667 9.769 1.00 62.62 486 SER A O 1
ATOM 3965 N N . VAL A 1 487 ? -1.430 30.094 11.413 1.00 69.75 487 VAL A N 1
ATOM 3966 C CA . VAL A 1 487 ? -1.027 31.275 10.621 1.00 69.75 487 VAL A CA 1
ATOM 3967 C C . VAL A 1 487 ? 0.485 31.342 10.383 1.00 69.75 487 VAL A C 1
ATOM 3969 O O . VAL A 1 487 ? 0.912 31.670 9.279 1.00 69.75 487 VAL A O 1
ATOM 3972 N N . ILE A 1 488 ? 1.301 31.021 11.390 1.00 74.19 488 ILE A N 1
ATOM 3973 C CA . ILE A 1 488 ? 2.765 31.145 11.293 1.00 74.19 488 ILE A CA 1
ATOM 3974 C C . ILE A 1 488 ? 3.351 30.014 10.437 1.00 74.19 488 ILE A C 1
ATOM 3976 O O . ILE A 1 488 ? 4.147 30.284 9.539 1.00 74.19 488 ILE A O 1
ATOM 3980 N N . GLU A 1 489 ? 2.915 28.769 10.651 1.00 73.50 489 GLU A N 1
ATOM 3981 C CA . GLU A 1 489 ? 3.373 27.609 9.870 1.00 73.50 489 GLU A CA 1
ATOM 3982 C C . GLU A 1 489 ? 2.914 27.686 8.402 1.00 73.50 489 GLU A C 1
ATOM 3984 O O . GLU A 1 489 ? 3.707 27.413 7.496 1.00 73.50 489 GLU A O 1
ATOM 3989 N N . LEU A 1 490 ? 1.677 28.135 8.133 1.00 77.06 490 LEU A N 1
ATOM 3990 C CA . LEU A 1 490 ? 1.215 28.362 6.757 1.00 77.06 490 LEU A CA 1
ATOM 3991 C C . LEU A 1 490 ? 1.966 29.512 6.079 1.00 77.06 490 LEU A C 1
ATOM 3993 O O . LEU A 1 490 ? 2.309 29.391 4.909 1.00 77.06 490 LEU A O 1
ATOM 3997 N N . LYS A 1 491 ? 2.286 30.601 6.791 1.00 82.81 491 LYS A N 1
ATOM 3998 C CA . LYS A 1 491 ? 3.067 31.704 6.209 1.00 82.81 491 LYS A CA 1
ATOM 3999 C C . LYS A 1 491 ? 4.511 31.287 5.900 1.00 82.81 491 LYS A C 1
ATOM 4001 O O . LYS A 1 491 ? 5.007 31.596 4.824 1.00 82.81 491 LYS A O 1
ATOM 4006 N N . ALA A 1 492 ? 5.158 30.540 6.797 1.00 82.69 492 ALA A N 1
ATOM 4007 C CA . ALA A 1 492 ? 6.512 30.027 6.581 1.00 82.69 492 ALA A CA 1
ATOM 4008 C C . ALA A 1 492 ? 6.584 28.998 5.434 1.00 82.69 492 ALA A C 1
ATOM 4010 O O . ALA A 1 492 ? 7.530 29.008 4.648 1.00 82.69 492 ALA A O 1
ATOM 4011 N N . SER A 1 493 ? 5.578 28.124 5.308 1.00 77.56 493 SER A N 1
ATOM 4012 C CA . SER A 1 493 ? 5.500 27.177 4.187 1.00 77.56 493 SER A CA 1
ATOM 4013 C C . SER A 1 493 ? 5.138 27.847 2.859 1.00 77.56 493 SER A C 1
ATOM 4015 O O . SER A 1 493 ? 5.672 27.432 1.834 1.00 77.56 493 SER A O 1
ATOM 4017 N N . LEU A 1 494 ? 4.325 28.912 2.864 1.00 87.88 494 LEU A N 1
ATOM 4018 C CA . LEU A 1 494 ? 4.042 29.721 1.673 1.00 87.88 494 LEU A CA 1
ATOM 4019 C C . LEU A 1 494 ? 5.322 30.353 1.107 1.00 87.88 494 LEU A C 1
ATOM 4021 O O . LEU A 1 494 ? 5.636 30.122 -0.057 1.00 87.88 494 LEU A O 1
ATOM 4025 N N . SER A 1 495 ? 6.103 31.064 1.930 1.00 90.31 495 SER A N 1
ATOM 4026 C CA . SER A 1 495 ? 7.361 31.681 1.474 1.00 90.31 495 SER A CA 1
ATOM 4027 C C . SER A 1 495 ? 8.351 30.646 0.933 1.00 90.31 495 SER A C 1
ATOM 4029 O O . SER A 1 495 ? 8.998 30.877 -0.082 1.00 90.31 495 SER A O 1
ATOM 4031 N N . ARG A 1 496 ? 8.403 29.449 1.531 1.00 92.31 496 ARG A N 1
ATOM 4032 C CA . ARG A 1 496 ? 9.260 28.363 1.036 1.00 92.31 496 ARG A CA 1
ATOM 4033 C C . ARG A 1 496 ? 8.780 27.748 -0.287 1.00 92.31 496 ARG A C 1
ATOM 4035 O O . ARG A 1 496 ? 9.588 27.204 -1.034 1.00 92.31 496 ARG A O 1
ATOM 4042 N N . ILE A 1 497 ? 7.483 27.824 -0.593 1.00 86.38 497 ILE A N 1
ATOM 4043 C CA . ILE A 1 497 ? 6.939 27.467 -1.914 1.00 86.38 497 ILE A CA 1
ATOM 4044 C C . ILE A 1 497 ? 7.315 28.532 -2.954 1.00 86.38 497 ILE A C 1
ATOM 4046 O O . ILE A 1 497 ? 7.626 28.179 -4.090 1.00 86.38 497 ILE A O 1
ATOM 4050 N N . GLU A 1 498 ? 7.320 29.813 -2.578 1.00 93.00 498 GLU A N 1
ATOM 4051 C CA . GLU A 1 498 ? 7.736 30.918 -3.454 1.00 93.00 498 GLU A CA 1
ATOM 4052 C C . GLU A 1 498 ? 9.233 30.826 -3.808 1.00 93.00 498 GLU A C 1
ATOM 4054 O O . GLU A 1 498 ? 9.567 30.857 -4.992 1.00 93.00 498 GLU A O 1
ATOM 4059 N N . GLU A 1 499 ? 10.109 30.578 -2.826 1.00 94.38 499 GLU A N 1
ATOM 4060 C CA . GLU A 1 499 ? 11.545 30.310 -3.038 1.00 94.38 499 GLU A CA 1
ATOM 4061 C C . GLU A 1 499 ? 11.781 29.140 -4.013 1.00 94.38 499 GLU A C 1
ATOM 4063 O O . GLU A 1 499 ? 12.513 29.266 -4.995 1.00 94.38 499 GLU A O 1
ATOM 4068 N N . LEU A 1 500 ? 11.120 27.996 -3.787 1.00 91.00 500 LEU A N 1
ATOM 4069 C CA . LEU A 1 500 ? 11.254 26.820 -4.656 1.00 91.00 500 LEU A CA 1
ATOM 4070 C C . LEU A 1 500 ? 10.755 27.078 -6.084 1.00 91.00 500 LEU A C 1
ATOM 4072 O O . LEU A 1 500 ? 11.282 26.497 -7.031 1.00 91.00 500 LEU A O 1
ATOM 4076 N N . LYS A 1 501 ? 9.751 27.944 -6.255 1.00 92.88 501 LYS A N 1
ATOM 4077 C CA . LYS A 1 501 ? 9.233 28.324 -7.573 1.00 92.88 501 LYS A CA 1
ATOM 4078 C C . LYS A 1 501 ? 10.236 29.180 -8.354 1.00 92.88 501 LYS A C 1
ATOM 4080 O O . LYS A 1 501 ? 10.339 29.017 -9.567 1.00 92.88 501 LYS A O 1
ATOM 4085 N N . GLU A 1 502 ? 10.984 30.053 -7.678 1.00 94.19 502 GLU A N 1
ATOM 4086 C CA . GLU A 1 502 ? 12.054 30.838 -8.305 1.00 94.19 502 GLU A CA 1
ATOM 4087 C C . GLU A 1 502 ? 13.209 29.937 -8.778 1.00 94.19 502 GLU A C 1
ATOM 4089 O O . GLU A 1 502 ? 13.666 30.060 -9.916 1.00 94.19 502 GLU A O 1
ATOM 4094 N N . GLU A 1 503 ? 13.629 28.974 -7.951 1.00 94.31 503 GLU A N 1
ATOM 4095 C CA . GLU A 1 503 ? 14.678 28.009 -8.311 1.00 94.31 503 GLU A CA 1
ATOM 4096 C C . GLU A 1 503 ? 14.274 27.093 -9.477 1.00 94.31 503 GLU A C 1
ATOM 4098 O O . GLU A 1 503 ? 15.091 26.827 -10.361 1.00 94.31 503 GLU A O 1
ATOM 4103 N N . ILE A 1 504 ? 13.006 26.667 -9.549 1.00 91.69 504 ILE A N 1
ATOM 4104 C CA . ILE A 1 504 ? 12.483 25.943 -10.720 1.00 91.69 504 ILE A CA 1
ATOM 4105 C C . ILE A 1 504 ? 12.615 26.801 -11.987 1.00 91.69 504 ILE A C 1
ATOM 4107 O O . ILE A 1 504 ? 13.126 26.308 -12.989 1.00 91.69 504 ILE A O 1
ATOM 4111 N N . GLY A 1 505 ? 12.258 28.089 -11.936 1.00 93.75 505 GLY A N 1
ATOM 4112 C CA . GLY A 1 505 ? 12.403 28.996 -13.082 1.00 93.75 505 GLY A CA 1
ATOM 4113 C C . GLY A 1 505 ? 13.855 29.164 -13.556 1.00 93.75 505 GLY A C 1
ATOM 4114 O O . GLY A 1 505 ? 14.114 29.200 -14.760 1.00 93.75 505 GLY A O 1
ATOM 4115 N N . LYS A 1 506 ? 14.825 29.198 -12.629 1.00 95.94 506 LYS A N 1
ATOM 4116 C CA . LYS A 1 506 ? 16.265 29.225 -12.961 1.00 95.94 506 LYS A CA 1
ATOM 4117 C C . LYS A 1 506 ? 16.712 27.936 -13.660 1.00 95.94 506 LYS A C 1
ATOM 4119 O O . LYS A 1 506 ? 17.444 27.997 -14.648 1.00 95.94 506 LYS A O 1
ATOM 4124 N N . LEU A 1 507 ? 16.253 26.779 -13.178 1.00 92.81 507 LEU A N 1
ATOM 4125 C CA . LEU A 1 507 ? 16.554 25.476 -13.780 1.00 92.81 507 LEU A CA 1
ATOM 4126 C C . LEU A 1 507 ? 15.900 25.303 -15.159 1.00 92.81 507 LEU A C 1
ATOM 4128 O O . LEU A 1 507 ? 16.536 24.768 -16.065 1.00 92.81 507 LEU A O 1
ATOM 4132 N N . GLU A 1 508 ? 14.671 25.786 -15.347 1.00 94.19 508 GLU A N 1
ATOM 4133 C CA . GLU A 1 508 ? 13.986 25.782 -16.645 1.00 94.19 508 GLU A CA 1
ATOM 4134 C C . GLU A 1 508 ? 14.731 26.640 -17.679 1.00 94.19 508 GLU A C 1
ATOM 4136 O O . GLU A 1 508 ? 14.947 26.187 -18.804 1.00 94.19 508 GLU A O 1
ATOM 4141 N N . ALA A 1 509 ? 15.205 27.831 -17.296 1.00 95.12 509 ALA A N 1
ATOM 4142 C CA . ALA A 1 509 ? 16.025 28.675 -18.167 1.00 95.12 509 ALA A CA 1
ATOM 4143 C C . ALA A 1 509 ? 17.353 27.995 -18.558 1.00 95.12 509 ALA A C 1
ATOM 4145 O O . ALA A 1 509 ? 17.709 27.965 -19.737 1.00 95.12 509 ALA A O 1
ATOM 4146 N N . ALA A 1 510 ? 18.052 27.384 -17.593 1.00 94.38 510 ALA A N 1
ATOM 4147 C CA . ALA A 1 510 ? 19.291 26.645 -17.849 1.00 94.38 510 ALA A CA 1
ATOM 4148 C C . ALA A 1 510 ? 19.075 25.406 -18.744 1.00 94.38 510 ALA A C 1
ATOM 4150 O O . ALA A 1 510 ? 19.937 25.066 -19.556 1.00 94.38 510 ALA A O 1
ATOM 4151 N N . LEU A 1 511 ? 17.917 24.744 -18.636 1.00 93.94 511 LEU A N 1
ATOM 4152 C CA . LEU A 1 511 ? 17.552 23.619 -19.497 1.00 93.94 511 LEU A CA 1
ATOM 4153 C C . LEU A 1 511 ? 17.303 24.059 -20.949 1.00 93.94 511 LEU A C 1
ATOM 4155 O O . LEU A 1 511 ? 17.701 23.343 -21.867 1.00 93.94 511 LEU A O 1
ATOM 4159 N N . GLN A 1 512 ? 16.688 25.227 -21.171 1.00 94.56 512 GLN A N 1
ATOM 4160 C CA . GLN A 1 512 ? 16.500 25.771 -22.523 1.00 94.56 512 GLN A CA 1
ATOM 4161 C C . GLN A 1 512 ? 17.830 26.190 -23.168 1.00 94.56 512 GLN A C 1
ATOM 4163 O O . GLN A 1 512 ? 18.059 25.861 -24.330 1.00 94.56 512 GLN A O 1
ATOM 4168 N N . ASP A 1 513 ? 18.738 26.828 -22.419 1.00 96.56 513 ASP A N 1
ATOM 4169 C CA . ASP A 1 513 ? 20.103 27.124 -22.894 1.00 96.56 513 ASP A CA 1
ATOM 4170 C C . ASP A 1 513 ? 20.856 25.838 -23.279 1.00 96.56 513 ASP A C 1
ATOM 4172 O O . ASP A 1 513 ? 21.373 25.705 -24.393 1.00 96.56 513 ASP A O 1
ATOM 4176 N N . GLY A 1 514 ? 20.812 24.829 -22.400 1.00 90.75 514 GLY A N 1
ATOM 4177 C CA . GLY A 1 514 ? 21.373 23.507 -22.667 1.00 90.75 514 GLY A CA 1
ATOM 4178 C C . GLY A 1 514 ? 20.792 22.854 -23.925 1.00 90.75 514 GLY A C 1
ATOM 4179 O O . GLY A 1 514 ? 21.542 22.266 -24.705 1.00 90.75 514 GLY A O 1
ATOM 4180 N N . LYS A 1 515 ? 19.483 22.998 -24.168 1.00 95.06 515 LYS A N 1
ATOM 4181 C CA . LYS A 1 515 ? 18.813 22.477 -25.366 1.00 95.06 515 LYS A CA 1
ATOM 4182 C C . LYS A 1 515 ? 19.306 23.158 -26.646 1.00 95.06 515 LYS A C 1
ATOM 4184 O O . LYS A 1 515 ? 19.715 22.458 -27.569 1.00 95.06 515 LYS A O 1
ATOM 4189 N N . ILE A 1 516 ? 19.339 24.492 -26.682 1.00 95.56 516 ILE A N 1
ATOM 4190 C CA . ILE A 1 516 ? 19.840 25.271 -27.833 1.00 95.56 516 ILE A CA 1
ATOM 4191 C C . ILE A 1 516 ? 21.288 24.872 -28.160 1.00 95.56 516 ILE A C 1
ATOM 4193 O O . ILE A 1 516 ? 21.667 24.713 -29.321 1.00 95.56 516 ILE A O 1
ATOM 4197 N N . ARG A 1 517 ? 22.104 24.648 -27.125 1.00 94.56 517 ARG A N 1
ATOM 4198 C CA . ARG A 1 517 ? 23.497 24.220 -27.273 1.00 94.56 517 ARG A CA 1
ATOM 4199 C C . ARG A 1 517 ? 23.644 22.793 -27.814 1.00 94.56 517 ARG A C 1
ATOM 4201 O O . ARG A 1 517 ? 24.602 22.538 -28.543 1.00 94.56 517 ARG A O 1
ATOM 4208 N N . VAL A 1 518 ? 22.722 21.880 -27.498 1.00 93.00 518 VAL A N 1
ATOM 4209 C CA . VAL A 1 518 ? 22.671 20.538 -28.110 1.00 93.00 518 VAL A CA 1
ATOM 4210 C C . VAL A 1 518 ? 22.280 20.637 -29.584 1.00 93.00 518 VAL A C 1
ATOM 4212 O O . VAL A 1 518 ? 23.018 20.122 -30.418 1.00 93.00 518 VAL A O 1
ATOM 4215 N N . GLU A 1 519 ? 21.215 21.373 -29.918 1.00 94.25 519 GLU A N 1
ATOM 4216 C CA . GLU A 1 519 ? 20.760 21.577 -31.306 1.00 94.25 519 GLU A CA 1
ATOM 4217 C C . GLU A 1 519 ? 21.887 22.170 -32.189 1.00 94.25 519 GLU A C 1
ATOM 4219 O O . GLU A 1 519 ? 22.123 21.718 -33.312 1.00 94.25 519 GLU A O 1
ATOM 4224 N N . PHE A 1 520 ? 22.676 23.113 -31.656 1.00 94.12 520 PHE A N 1
ATOM 4225 C CA . PHE A 1 520 ? 23.866 23.655 -32.329 1.00 94.12 520 PHE A CA 1
ATOM 4226 C C . PHE A 1 520 ? 24.986 22.616 -32.541 1.00 94.12 520 PHE A C 1
ATOM 4228 O O . PHE A 1 520 ? 25.631 22.591 -33.593 1.00 94.12 520 PHE A O 1
ATOM 4235 N N . LEU A 1 521 ? 25.250 21.749 -31.558 1.00 93.06 521 LEU A N 1
ATOM 4236 C CA . LEU A 1 521 ? 26.259 20.689 -31.682 1.00 93.06 521 LEU A CA 1
ATOM 4237 C C . LEU A 1 521 ? 25.825 19.588 -32.660 1.00 93.06 521 LEU A C 1
ATOM 4239 O O . LEU A 1 521 ? 26.665 19.058 -33.386 1.00 93.06 521 LEU A O 1
ATOM 4243 N N . GLU A 1 522 ? 24.533 19.270 -32.722 1.00 94.12 522 GLU A N 1
ATOM 4244 C CA . GLU A 1 522 ? 23.966 18.334 -33.697 1.00 94.12 522 GLU A CA 1
ATOM 4245 C C . GLU A 1 522 ? 24.129 18.857 -35.131 1.00 94.12 522 GLU A C 1
ATOM 4247 O O . GLU A 1 522 ? 24.650 18.132 -35.981 1.00 94.12 522 GLU A O 1
ATOM 4252 N N . ALA A 1 523 ? 23.817 20.135 -35.379 1.00 94.06 523 ALA A N 1
ATOM 4253 C CA . ALA A 1 523 ? 24.031 20.776 -36.680 1.00 94.06 523 ALA A CA 1
ATOM 4254 C C . ALA A 1 523 ? 25.509 20.750 -37.124 1.00 94.06 523 ALA A C 1
ATOM 4256 O O . ALA A 1 523 ? 25.813 20.420 -38.273 1.00 94.06 523 ALA A O 1
ATOM 4257 N N . ASN A 1 524 ? 26.448 21.021 -36.209 1.00 94.19 524 ASN A N 1
ATOM 4258 C CA . ASN A 1 524 ? 27.882 20.914 -36.502 1.00 94.19 524 ASN A CA 1
ATOM 4259 C C . ASN A 1 524 ? 28.313 19.464 -36.798 1.00 94.19 524 ASN A C 1
ATOM 4261 O O . ASN A 1 524 ? 29.119 19.231 -37.698 1.00 94.19 524 ASN A O 1
ATOM 4265 N N . ASN A 1 525 ? 27.770 18.478 -36.079 1.00 93.69 525 ASN A N 1
ATOM 4266 C CA . ASN A 1 525 ? 28.073 17.062 -36.308 1.00 93.69 525 ASN A CA 1
ATOM 4267 C C . ASN A 1 525 ? 27.544 16.543 -37.656 1.00 93.69 525 ASN A C 1
ATOM 4269 O O . ASN A 1 525 ? 28.201 15.698 -38.267 1.00 93.69 525 ASN A O 1
ATOM 4273 N N . GLU A 1 526 ? 26.397 17.032 -38.138 1.00 93.56 526 GLU A N 1
ATOM 4274 C CA . GLU A 1 526 ? 25.947 16.764 -39.513 1.00 93.56 526 GLU A CA 1
ATOM 4275 C C . GLU A 1 526 ? 26.912 17.377 -40.536 1.00 93.56 526 GLU A C 1
ATOM 4277 O O . GLU A 1 526 ? 27.369 16.684 -41.446 1.00 93.56 526 GLU A O 1
ATOM 4282 N N . HIS A 1 527 ? 27.332 18.631 -40.336 1.00 93.38 527 HIS A N 1
ATOM 4283 C CA . HIS A 1 527 ? 28.292 19.282 -41.230 1.00 93.38 527 HIS A CA 1
ATOM 4284 C C . HIS A 1 527 ? 29.630 18.522 -41.325 1.00 93.38 527 HIS A C 1
ATOM 4286 O O . HIS A 1 527 ? 30.153 18.311 -42.423 1.00 93.38 527 HIS A O 1
ATOM 4292 N N . TYR A 1 528 ? 30.166 18.037 -40.200 1.00 90.56 528 TYR A N 1
ATOM 4293 C CA . TYR A 1 528 ? 31.364 17.189 -40.210 1.00 90.56 528 TYR A CA 1
ATOM 4294 C C . TYR A 1 528 ? 31.132 15.833 -40.894 1.00 90.56 528 TYR A C 1
ATOM 4296 O O . TYR A 1 528 ? 32.028 15.353 -41.594 1.00 90.56 528 TYR A O 1
ATOM 4304 N N . ARG A 1 529 ? 29.943 15.224 -40.759 1.00 92.75 529 ARG A N 1
ATOM 4305 C CA . ARG A 1 529 ? 29.591 13.992 -41.489 1.00 92.75 529 ARG A CA 1
ATOM 4306 C C . ARG A 1 529 ? 29.544 14.210 -43.001 1.00 92.75 529 ARG A C 1
ATOM 4308 O O . ARG A 1 529 ? 30.083 13.381 -43.734 1.00 92.75 529 ARG A O 1
ATOM 4315 N N . GLU A 1 530 ? 28.996 15.328 -43.475 1.00 93.44 530 GLU A N 1
ATOM 4316 C CA . GLU A 1 530 ? 29.033 15.675 -44.901 1.00 93.44 530 GLU A CA 1
ATOM 4317 C C . GLU A 1 530 ? 30.466 15.847 -45.423 1.00 93.44 530 GLU A C 1
ATOM 4319 O O . GLU A 1 530 ? 30.804 15.320 -46.486 1.00 93.44 530 GLU A O 1
ATOM 4324 N N . GLN A 1 531 ? 31.330 16.557 -44.686 1.00 92.19 531 GLN A N 1
ATOM 4325 C CA . GLN A 1 531 ? 32.737 16.727 -45.071 1.00 92.19 531 GLN A CA 1
ATOM 4326 C C . GLN A 1 531 ? 33.486 15.386 -45.124 1.00 92.19 531 GLN A C 1
ATOM 4328 O O . GLN A 1 531 ? 34.250 15.138 -46.065 1.00 92.19 531 GLN A O 1
ATOM 4333 N N . LEU A 1 532 ? 33.243 14.501 -44.150 1.00 91.75 532 LEU A N 1
ATOM 4334 C CA . LEU A 1 532 ? 33.807 13.152 -44.122 1.00 91.75 532 LEU A CA 1
ATOM 4335 C C . LEU A 1 532 ? 33.372 12.351 -45.358 1.00 91.75 532 LEU A C 1
ATOM 4337 O O . LEU A 1 532 ? 34.217 11.766 -46.032 1.00 91.75 532 LEU A O 1
ATOM 4341 N N . PHE A 1 533 ? 32.080 12.374 -45.695 1.00 92.25 533 PHE A N 1
ATOM 4342 C CA . PHE A 1 533 ? 31.539 11.650 -46.846 1.00 92.25 533 PHE A CA 1
ATOM 4343 C C . PHE A 1 533 ? 32.125 12.149 -48.177 1.00 92.25 533 PHE A C 1
ATOM 4345 O O . PHE A 1 533 ? 32.546 11.342 -49.006 1.00 92.25 533 PHE A O 1
ATOM 4352 N N . ARG A 1 534 ? 32.250 13.474 -48.360 1.00 92.25 534 ARG A N 1
ATOM 4353 C CA . ARG A 1 534 ? 32.925 14.065 -49.535 1.00 92.25 534 ARG A CA 1
ATOM 4354 C C . ARG A 1 534 ? 34.388 13.621 -49.634 1.00 92.25 534 ARG A C 1
ATOM 4356 O O . ARG A 1 534 ? 34.862 13.309 -50.722 1.00 92.25 534 ARG A O 1
ATOM 4363 N N . SER A 1 535 ? 35.093 13.562 -48.506 1.00 89.06 535 SER A N 1
ATOM 4364 C CA . SER A 1 535 ? 36.496 13.129 -48.455 1.00 89.06 535 SER A CA 1
ATOM 4365 C C . SER A 1 535 ? 36.648 11.637 -48.779 1.00 89.06 535 SER A C 1
ATOM 4367 O O . SER A 1 535 ? 37.559 11.251 -49.508 1.00 89.06 535 SER A O 1
ATOM 4369 N N . GLN A 1 536 ? 35.727 10.795 -48.299 1.00 93.25 536 GLN A N 1
ATOM 4370 C CA . GLN A 1 536 ? 35.680 9.365 -48.622 1.00 93.25 536 GLN A CA 1
ATOM 4371 C C . GLN A 1 536 ? 35.388 9.110 -50.108 1.00 93.25 536 GLN A C 1
ATOM 4373 O O . GLN A 1 536 ? 36.010 8.231 -50.702 1.00 93.25 536 GLN A O 1
ATOM 4378 N N . ASP A 1 537 ? 34.496 9.888 -50.729 1.00 92.69 537 ASP A N 1
ATOM 4379 C CA . ASP A 1 537 ? 34.247 9.803 -52.174 1.00 92.69 537 ASP A CA 1
ATOM 4380 C C . ASP A 1 537 ? 35.487 10.196 -52.996 1.00 92.69 537 ASP A C 1
ATOM 4382 O O . ASP A 1 537 ? 35.872 9.480 -53.919 1.00 92.69 537 ASP A O 1
ATOM 4386 N N . GLN A 1 538 ? 36.190 11.266 -52.606 1.00 92.12 538 GLN A N 1
ATOM 4387 C CA . GLN A 1 538 ? 37.456 11.654 -53.240 1.00 92.12 538 GLN A CA 1
ATOM 4388 C C . GLN A 1 538 ? 38.537 10.569 -53.134 1.00 92.12 538 GLN A C 1
ATOM 4390 O O . GLN A 1 538 ? 39.266 10.350 -54.103 1.00 92.12 538 GLN A O 1
ATOM 4395 N N . ILE A 1 539 ? 38.645 9.889 -51.987 1.00 91.00 539 ILE A N 1
ATOM 4396 C CA . ILE A 1 539 ? 39.566 8.756 -51.805 1.00 91.00 539 ILE A CA 1
ATOM 4397 C C . ILE A 1 539 ? 39.167 7.607 -52.736 1.00 91.00 539 ILE A C 1
ATOM 4399 O O . ILE A 1 539 ? 39.988 7.180 -53.539 1.00 91.00 539 ILE A O 1
ATOM 4403 N N . ARG A 1 540 ? 37.893 7.193 -52.737 1.00 92.88 540 ARG A N 1
ATOM 4404 C CA . ARG A 1 540 ? 37.381 6.130 -53.619 1.00 92.88 540 ARG A CA 1
ATOM 4405 C C . ARG A 1 540 ? 37.631 6.414 -55.104 1.00 92.88 540 ARG A C 1
ATOM 4407 O O . ARG A 1 540 ? 38.030 5.512 -55.835 1.00 92.88 540 ARG A O 1
ATOM 4414 N N . ASN A 1 541 ? 37.430 7.654 -55.552 1.00 92.56 541 ASN A N 1
ATOM 4415 C CA . ASN A 1 541 ? 37.695 8.046 -56.938 1.00 92.56 541 ASN A CA 1
ATOM 4416 C C . ASN A 1 541 ? 39.197 7.983 -57.276 1.00 92.56 541 ASN A C 1
ATOM 4418 O O . ASN A 1 541 ? 39.563 7.573 -58.375 1.00 92.56 541 ASN A O 1
ATOM 4422 N N . ARG A 1 542 ? 40.082 8.333 -56.331 1.00 92.56 542 ARG A N 1
ATOM 4423 C CA . ARG A 1 542 ? 41.539 8.175 -56.497 1.00 92.56 542 ARG A CA 1
ATOM 4424 C C . ARG A 1 542 ? 41.966 6.710 -56.506 1.00 92.56 542 ARG A C 1
ATOM 4426 O O . ARG A 1 542 ? 42.778 6.345 -57.348 1.00 92.56 542 ARG A O 1
ATOM 4433 N N . ASP A 1 543 ? 41.403 5.884 -55.629 1.00 92.00 543 ASP A N 1
ATOM 4434 C CA . ASP A 1 543 ? 41.680 4.446 -55.572 1.00 92.00 543 ASP A CA 1
ATOM 4435 C C . ASP A 1 543 ? 41.236 3.740 -56.861 1.00 92.00 543 ASP A C 1
ATOM 4437 O O . ASP A 1 543 ? 41.962 2.889 -57.371 1.00 92.00 543 ASP A O 1
ATOM 4441 N N . TYR A 1 544 ? 40.098 4.144 -57.442 1.00 91.69 544 TYR A N 1
ATOM 4442 C CA . TYR A 1 544 ? 39.651 3.672 -58.755 1.00 91.69 544 TYR A CA 1
ATOM 4443 C C . TYR A 1 544 ? 40.667 4.012 -59.859 1.00 91.69 544 TYR A C 1
ATOM 4445 O O . TYR A 1 544 ? 41.149 3.113 -60.546 1.00 91.69 544 TYR A O 1
ATOM 4453 N N . VAL A 1 545 ? 41.056 5.289 -59.986 1.00 93.25 545 VAL A N 1
ATOM 4454 C CA . VAL A 1 545 ? 42.030 5.743 -61.002 1.00 93.25 545 VAL A CA 1
ATOM 4455 C C . VAL A 1 545 ? 43.400 5.080 -60.808 1.00 93.25 545 VAL A C 1
ATOM 4457 O O . VAL A 1 545 ? 44.056 4.704 -61.777 1.00 93.25 545 VAL A O 1
ATOM 4460 N N . MET A 1 546 ? 43.835 4.895 -59.561 1.00 91.88 546 MET A N 1
ATOM 4461 C CA . MET A 1 546 ? 45.083 4.202 -59.242 1.00 91.88 546 MET A CA 1
ATOM 4462 C C . MET A 1 546 ? 45.006 2.707 -59.586 1.00 91.88 546 MET A C 1
ATOM 4464 O O . MET A 1 546 ? 45.967 2.160 -60.124 1.00 91.88 546 MET A O 1
ATOM 4468 N N . GLY A 1 547 ? 43.866 2.056 -59.343 1.00 89.38 547 GLY A N 1
ATOM 4469 C CA . GLY A 1 547 ? 43.612 0.675 -59.756 1.00 89.38 547 GLY A CA 1
ATOM 4470 C C . GLY A 1 547 ? 43.631 0.496 -61.277 1.00 89.38 547 GLY A C 1
ATOM 4471 O O . GLY A 1 547 ? 44.243 -0.450 -61.772 1.00 89.38 547 GLY A O 1
ATOM 4472 N N . GLU A 1 548 ? 43.036 1.432 -62.020 1.00 90.75 548 GLU A N 1
ATOM 4473 C CA . GLU A 1 548 ? 43.064 1.454 -63.487 1.00 90.75 548 GLU A CA 1
ATOM 4474 C C . GLU A 1 548 ? 44.492 1.657 -64.025 1.00 90.75 548 GLU A C 1
ATOM 4476 O O . GLU A 1 548 ? 44.941 0.903 -64.889 1.00 90.75 548 GLU A O 1
ATOM 4481 N N . ALA A 1 549 ? 45.257 2.592 -63.453 1.00 88.75 549 ALA A N 1
ATOM 4482 C CA . ALA A 1 549 ? 46.661 2.798 -63.812 1.00 88.75 549 ALA A CA 1
ATOM 4483 C C . ALA A 1 549 ? 47.529 1.554 -63.530 1.00 88.75 549 ALA A C 1
ATOM 4485 O O . ALA A 1 549 ? 48.367 1.185 -64.352 1.00 88.75 549 ALA A O 1
ATOM 4486 N N . VAL A 1 550 ? 47.311 0.861 -62.404 1.00 86.31 550 VAL A N 1
ATOM 4487 C CA . VAL A 1 550 ? 47.992 -0.411 -62.096 1.00 86.31 550 VAL A CA 1
ATOM 4488 C C . VAL A 1 550 ? 47.611 -1.507 -63.097 1.00 86.31 550 VAL A C 1
ATOM 4490 O O . VAL A 1 550 ? 48.480 -2.275 -63.509 1.00 86.31 550 VAL A O 1
ATOM 4493 N N . ALA A 1 551 ? 46.349 -1.577 -63.534 1.00 87.94 551 ALA A N 1
ATOM 4494 C CA . ALA A 1 551 ? 45.923 -2.523 -64.565 1.00 87.94 551 ALA A CA 1
ATOM 4495 C C . ALA A 1 551 ? 46.621 -2.255 -65.914 1.00 87.94 551 ALA A C 1
ATOM 4497 O O . ALA A 1 551 ? 47.168 -3.185 -66.505 1.00 87.94 551 ALA A O 1
ATOM 4498 N N . GLN A 1 552 ? 46.700 -0.991 -66.346 1.00 88.44 552 GLN A N 1
ATOM 4499 C CA . GLN A 1 552 ? 47.417 -0.594 -67.566 1.00 88.44 552 GLN A CA 1
ATOM 4500 C C . GLN A 1 552 ? 48.923 -0.902 -67.486 1.00 88.44 552 GLN A C 1
ATOM 4502 O O . GLN A 1 552 ? 49.508 -1.417 -68.438 1.00 88.44 552 GLN A O 1
ATOM 4507 N N . VAL A 1 553 ? 49.568 -0.645 -66.339 1.00 85.06 553 VAL A N 1
ATOM 4508 C CA . VAL A 1 553 ? 50.986 -0.993 -66.124 1.00 85.06 553 VAL A CA 1
ATOM 4509 C C . VAL A 1 553 ? 51.211 -2.504 -66.221 1.00 85.06 553 VAL A C 1
ATOM 4511 O O . VAL A 1 553 ? 52.203 -2.928 -66.818 1.00 85.06 553 VAL A O 1
ATOM 4514 N N . ARG A 1 554 ? 50.290 -3.323 -65.692 1.00 84.12 554 ARG A N 1
ATOM 4515 C CA . ARG A 1 554 ? 50.361 -4.787 -65.823 1.00 84.12 554 ARG A CA 1
ATOM 4516 C C . ARG A 1 554 ? 50.228 -5.240 -67.273 1.00 84.12 554 ARG A C 1
ATOM 4518 O O . ARG A 1 554 ? 51.062 -6.015 -67.727 1.00 84.12 554 ARG A O 1
ATOM 4525 N N . GLU A 1 555 ? 49.263 -4.699 -68.014 1.00 87.38 555 GLU A N 1
ATOM 4526 C CA . GLU A 1 555 ? 49.088 -5.010 -69.436 1.00 87.38 555 GLU A CA 1
ATOM 4527 C C . GLU A 1 555 ? 50.352 -4.683 -70.252 1.00 87.38 555 GLU A C 1
ATOM 4529 O O . GLU A 1 555 ? 50.807 -5.502 -71.054 1.00 87.38 555 GLU A O 1
ATOM 4534 N N . VAL A 1 556 ? 50.979 -3.524 -70.017 1.00 85.62 556 VAL A N 1
ATOM 4535 C CA . VAL A 1 556 ? 52.250 -3.157 -70.668 1.00 85.62 556 VAL A CA 1
ATOM 4536 C C . VAL A 1 556 ? 53.381 -4.118 -70.281 1.00 85.62 556 VAL A C 1
ATOM 4538 O O . VAL A 1 556 ? 54.192 -4.488 -71.136 1.00 85.62 556 VAL A O 1
ATOM 4541 N N . ALA A 1 557 ? 53.445 -4.557 -69.022 1.00 80.81 557 ALA A N 1
ATOM 4542 C CA . ALA A 1 557 ? 54.441 -5.526 -68.571 1.00 80.81 557 ALA A CA 1
ATOM 4543 C C . ALA A 1 557 ? 54.258 -6.908 -69.233 1.00 80.81 557 ALA A C 1
ATOM 4545 O O . ALA A 1 557 ? 55.248 -7.495 -69.675 1.00 80.81 557 ALA A O 1
ATOM 4546 N N . ASP A 1 558 ? 53.020 -7.383 -69.400 1.00 83.06 558 ASP A N 1
ATOM 4547 C CA . ASP A 1 558 ? 52.698 -8.641 -70.092 1.00 83.06 558 ASP A CA 1
ATOM 4548 C C . ASP A 1 558 ? 53.038 -8.582 -71.596 1.00 83.06 558 ASP A C 1
ATOM 4550 O O . ASP A 1 558 ? 53.614 -9.523 -72.164 1.00 83.06 558 ASP A O 1
ATOM 4554 N N . HIS A 1 559 ? 52.787 -7.441 -72.248 1.00 85.44 559 HIS A N 1
ATOM 4555 C CA . HIS A 1 559 ? 53.228 -7.198 -73.626 1.00 85.44 559 HIS A CA 1
ATOM 4556 C C . HIS A 1 559 ? 54.763 -7.199 -73.745 1.00 85.44 559 HIS A C 1
ATOM 4558 O O . HIS A 1 559 ? 55.317 -7.851 -74.635 1.00 85.44 559 HIS A O 1
ATOM 4564 N N . LEU A 1 560 ? 55.478 -6.531 -72.829 1.00 82.81 560 LEU A N 1
ATOM 4565 C CA . LEU A 1 560 ? 56.948 -6.544 -72.789 1.00 82.81 560 LEU A CA 1
ATOM 4566 C C . LEU A 1 560 ? 57.513 -7.944 -72.511 1.00 82.81 560 LEU A C 1
ATOM 4568 O O . LEU A 1 560 ? 58.539 -8.312 -73.083 1.00 82.81 560 LEU A O 1
ATOM 4572 N N . GLN A 1 561 ? 56.844 -8.737 -71.673 1.00 81.25 561 GLN A N 1
ATOM 4573 C CA . GLN A 1 561 ? 57.197 -10.130 -71.404 1.00 81.25 561 GLN A CA 1
ATOM 4574 C C . GLN A 1 561 ? 57.052 -10.996 -72.665 1.00 81.25 561 GLN A C 1
ATOM 4576 O O . GLN A 1 561 ? 57.934 -11.806 -72.956 1.00 81.25 561 GLN A O 1
ATOM 4581 N N . THR A 1 562 ? 55.990 -10.782 -73.445 1.00 83.88 562 THR A N 1
ATOM 4582 C CA . THR A 1 562 ? 55.752 -11.462 -74.729 1.00 83.88 562 THR A CA 1
ATOM 4583 C C . THR A 1 562 ? 56.809 -11.082 -75.771 1.00 83.88 562 THR A C 1
ATOM 4585 O O . THR A 1 562 ? 57.413 -11.956 -76.399 1.00 83.88 562 THR A O 1
ATOM 4588 N N . LEU A 1 563 ? 57.107 -9.785 -75.904 1.00 81.50 563 LEU A N 1
ATOM 4589 C CA . LEU A 1 563 ? 58.162 -9.280 -76.789 1.00 81.50 563 LEU A CA 1
ATOM 4590 C C . LEU A 1 563 ? 59.552 -9.796 -76.394 1.00 81.50 563 LEU A C 1
ATOM 4592 O O . LEU A 1 563 ? 60.356 -10.092 -77.272 1.00 81.50 563 LEU A O 1
ATOM 4596 N N . ALA A 1 564 ? 59.842 -9.955 -75.099 1.00 77.94 564 ALA A N 1
ATOM 4597 C CA . ALA A 1 564 ? 61.107 -10.521 -74.633 1.00 77.94 564 ALA A CA 1
ATOM 4598 C C . ALA A 1 564 ? 61.273 -12.003 -75.025 1.00 77.94 564 ALA A C 1
ATOM 4600 O O . ALA A 1 564 ? 62.369 -12.406 -75.410 1.00 77.94 564 ALA A O 1
ATOM 4601 N N . VAL A 1 565 ? 60.196 -12.800 -75.003 1.00 81.81 565 VAL A N 1
ATOM 4602 C CA . VAL A 1 565 ? 60.225 -14.197 -75.482 1.00 81.81 565 VAL A CA 1
ATOM 4603 C C . VAL A 1 565 ? 60.470 -14.252 -76.994 1.00 81.81 565 VAL A C 1
ATOM 4605 O O . VAL A 1 565 ? 61.320 -15.014 -77.453 1.00 81.81 565 VAL A O 1
ATOM 4608 N N . GLN A 1 566 ? 59.793 -13.406 -77.777 1.00 80.50 566 GLN A N 1
ATOM 4609 C CA . GLN A 1 566 ? 60.043 -13.292 -79.222 1.00 80.50 566 GLN A CA 1
ATOM 4610 C C . GLN A 1 566 ? 61.478 -12.821 -79.523 1.00 80.50 566 GLN A C 1
ATOM 4612 O O . GLN A 1 566 ? 62.118 -13.314 -80.453 1.00 80.50 566 GLN A O 1
ATOM 4617 N N . ALA A 1 567 ? 62.002 -11.900 -78.712 1.00 75.62 567 ALA A N 1
ATOM 4618 C CA . ALA A 1 567 ? 63.362 -11.391 -78.820 1.00 75.62 567 ALA A CA 1
ATOM 4619 C C . ALA A 1 567 ? 64.420 -12.469 -78.540 1.00 75.62 567 ALA A C 1
ATOM 4621 O O . ALA A 1 567 ? 65.401 -12.544 -79.276 1.00 75.62 567 ALA A O 1
ATOM 4622 N N . ASP A 1 568 ? 64.216 -13.335 -77.544 1.00 73.12 568 ASP A N 1
ATOM 4623 C CA . ASP A 1 568 ? 65.118 -14.463 -77.279 1.00 73.12 568 ASP A CA 1
ATOM 4624 C C . ASP A 1 568 ? 65.155 -15.453 -78.461 1.00 73.12 568 ASP A C 1
ATOM 4626 O O . ASP A 1 568 ? 66.238 -15.859 -78.889 1.00 73.12 568 ASP A O 1
ATOM 4630 N N . VAL A 1 569 ? 63.998 -15.766 -79.063 1.00 77.00 569 VAL A N 1
ATOM 4631 C CA . VAL A 1 569 ? 63.907 -16.624 -80.265 1.00 77.00 569 VAL A CA 1
ATOM 4632 C C . VAL A 1 569 ? 64.645 -16.010 -81.462 1.00 77.00 569 VAL A C 1
ATOM 4634 O O . VAL A 1 569 ? 65.364 -16.710 -82.175 1.00 77.00 569 VAL A O 1
ATOM 4637 N N . LEU A 1 570 ? 64.500 -14.701 -81.690 1.00 70.31 570 LEU A N 1
ATOM 4638 C CA . LEU A 1 570 ? 65.177 -14.008 -82.792 1.00 70.31 570 LEU A CA 1
ATOM 4639 C C . LEU A 1 570 ? 66.681 -13.821 -82.542 1.00 70.31 570 LEU A C 1
ATOM 4641 O O . LEU A 1 570 ? 67.461 -13.916 -83.488 1.00 70.31 570 LEU A O 1
ATOM 4645 N N . SER A 1 571 ? 67.110 -13.602 -81.295 1.00 68.62 571 SER A N 1
ATOM 4646 C CA . SER A 1 571 ? 68.531 -13.441 -80.956 1.00 68.62 571 SER A CA 1
ATOM 4647 C C . SER A 1 571 ? 69.314 -14.727 -81.230 1.00 68.62 571 SER A C 1
ATOM 4649 O O . SER A 1 571 ? 70.373 -14.669 -81.851 1.00 68.62 571 SER A O 1
ATOM 4651 N N . LEU A 1 572 ? 68.750 -15.889 -80.873 1.00 69.19 572 LEU A N 1
ATOM 4652 C CA . LEU A 1 572 ? 69.324 -17.207 -81.181 1.00 69.19 572 LEU A CA 1
ATOM 4653 C C . LEU A 1 572 ? 69.466 -17.473 -82.689 1.00 69.19 572 LEU A C 1
ATOM 4655 O O . LEU A 1 572 ? 70.321 -18.257 -83.091 1.00 69.19 572 LEU A O 1
ATOM 4659 N N . LYS A 1 573 ? 68.637 -16.835 -83.525 1.00 67.19 573 LYS A N 1
ATOM 4660 C CA . LYS A 1 573 ? 68.642 -17.024 -84.982 1.00 67.19 573 LYS A CA 1
ATOM 4661 C C . LYS A 1 573 ? 69.672 -16.154 -85.713 1.00 67.19 573 LYS A C 1
ATOM 4663 O O . LYS A 1 573 ? 70.140 -16.556 -86.769 1.00 67.19 573 LYS A O 1
ATOM 4668 N N . TYR A 1 574 ? 70.005 -14.972 -85.185 1.00 61.91 574 TYR A N 1
ATOM 4669 C CA . TYR A 1 574 ? 70.785 -13.953 -85.909 1.00 61.91 574 TYR A CA 1
ATOM 4670 C C . TYR A 1 574 ? 72.169 -13.629 -85.317 1.00 61.91 574 TYR A C 1
ATOM 4672 O O . TYR A 1 574 ? 72.890 -12.809 -85.892 1.00 61.91 574 TYR A O 1
ATOM 4680 N N . GLU A 1 575 ? 72.582 -14.254 -84.208 1.00 58.56 575 GLU A N 1
ATOM 4681 C CA . GLU A 1 575 ? 73.897 -13.994 -83.591 1.00 58.56 575 GLU A CA 1
ATOM 4682 C C . GLU A 1 575 ? 75.111 -14.429 -84.444 1.00 58.56 575 GLU A C 1
ATOM 4684 O O . GLU A 1 575 ? 76.224 -13.976 -84.171 1.00 58.56 575 GLU A O 1
ATOM 4689 N N . SER A 1 576 ? 74.920 -15.239 -85.492 1.00 55.97 576 SER A N 1
ATOM 4690 C CA . SER A 1 576 ? 75.999 -15.874 -86.270 1.00 55.97 576 SER A CA 1
ATOM 4691 C C . SER A 1 576 ? 76.206 -15.378 -87.714 1.00 55.97 576 SER A C 1
ATOM 4693 O O . SER A 1 576 ? 77.170 -15.814 -88.338 1.00 55.97 576 SER A O 1
ATOM 4695 N N . GLU A 1 577 ? 75.364 -14.492 -88.271 1.00 56.38 577 GLU A N 1
ATOM 4696 C CA . GLU A 1 577 ? 75.315 -14.305 -89.744 1.00 56.38 577 GLU A CA 1
ATOM 4697 C C . GLU A 1 577 ? 75.812 -12.958 -90.321 1.00 56.38 577 GLU A C 1
ATOM 4699 O O . GLU A 1 577 ? 76.160 -12.919 -91.498 1.00 56.38 577 GLU A O 1
ATOM 4704 N N . SER A 1 578 ? 75.879 -11.842 -89.572 1.00 64.56 578 SER A N 1
ATOM 4705 C CA . SER A 1 578 ? 76.516 -10.590 -90.066 1.00 64.56 578 SER A CA 1
ATOM 4706 C C . SER A 1 578 ? 76.706 -9.504 -88.993 1.00 64.56 578 SER A C 1
ATOM 4708 O O . SER A 1 578 ? 76.136 -9.574 -87.903 1.00 64.56 578 SER A O 1
ATOM 4710 N N . ASP A 1 579 ? 77.409 -8.415 -89.337 1.00 64.12 579 ASP A N 1
ATOM 4711 C CA . ASP A 1 579 ? 77.468 -7.185 -88.523 1.00 64.12 579 ASP A CA 1
ATOM 4712 C C . ASP A 1 579 ? 76.094 -6.551 -88.254 1.00 64.12 579 ASP A C 1
ATOM 4714 O O . ASP A 1 579 ? 75.864 -5.998 -87.176 1.00 64.12 579 ASP A O 1
ATOM 4718 N N . ARG A 1 580 ? 75.136 -6.682 -89.183 1.00 65.94 580 ARG A N 1
ATOM 4719 C CA . ARG A 1 580 ? 73.742 -6.285 -88.923 1.00 65.94 580 ARG A CA 1
ATOM 4720 C C . ARG A 1 580 ? 73.070 -7.210 -87.902 1.00 65.94 580 ARG A C 1
ATOM 4722 O O . ARG A 1 580 ? 72.318 -6.715 -87.066 1.00 65.94 580 ARG A O 1
ATOM 4729 N N . GLY A 1 581 ? 73.384 -8.507 -87.919 1.00 67.69 581 GLY A N 1
ATOM 4730 C CA . GLY A 1 581 ? 72.921 -9.479 -86.920 1.00 67.69 581 GLY A CA 1
ATOM 4731 C C . GLY A 1 581 ? 73.392 -9.136 -85.504 1.00 67.69 581 GLY A C 1
ATOM 4732 O O . GLY A 1 581 ? 72.585 -9.114 -84.575 1.00 67.69 581 GLY A O 1
ATOM 4733 N N . ARG A 1 582 ? 74.662 -8.732 -85.345 1.00 67.44 582 ARG A N 1
ATOM 4734 C CA . ARG A 1 582 ? 75.212 -8.280 -84.049 1.00 67.44 582 ARG A CA 1
ATOM 4735 C C . ARG A 1 582 ? 74.497 -7.039 -83.495 1.00 67.44 582 ARG A C 1
ATOM 4737 O O . ARG A 1 582 ? 74.178 -6.999 -82.306 1.00 67.44 582 ARG A O 1
ATOM 4744 N N . ASN A 1 583 ? 74.181 -6.061 -84.346 1.00 72.25 583 ASN A N 1
ATOM 4745 C CA . ASN A 1 583 ? 73.398 -4.884 -83.946 1.00 72.25 583 ASN A CA 1
ATOM 4746 C C . ASN A 1 583 ? 71.945 -5.234 -83.574 1.00 72.25 583 ASN A C 1
ATOM 4748 O O . ASN A 1 583 ? 71.407 -4.674 -82.617 1.00 72.25 583 ASN A O 1
ATOM 4752 N N . LEU A 1 584 ? 71.321 -6.185 -84.279 1.00 72.31 584 LEU A N 1
ATOM 4753 C CA . LEU A 1 584 ? 69.984 -6.674 -83.936 1.00 72.31 584 LEU A CA 1
ATOM 4754 C C . LEU A 1 584 ? 69.987 -7.378 -82.570 1.00 72.31 584 LEU A C 1
ATOM 4756 O O . LEU A 1 584 ? 69.198 -7.013 -81.702 1.00 72.31 584 LEU A O 1
ATOM 4760 N N . ALA A 1 585 ? 70.923 -8.301 -82.327 1.00 68.69 585 ALA A N 1
ATOM 4761 C CA . ALA A 1 585 ? 71.073 -8.979 -81.036 1.00 68.69 585 ALA A CA 1
ATOM 4762 C C . ALA A 1 585 ? 71.278 -7.987 -79.869 1.00 68.69 585 ALA A C 1
ATOM 4764 O O . ALA A 1 585 ? 70.709 -8.161 -78.790 1.00 68.69 585 ALA A O 1
ATOM 4765 N N . TRP A 1 586 ? 72.017 -6.891 -80.079 1.00 77.38 586 TRP A N 1
ATOM 4766 C CA . TRP A 1 586 ? 72.171 -5.827 -79.077 1.00 77.38 586 TRP A CA 1
ATOM 4767 C C . TRP A 1 586 ? 70.849 -5.114 -78.737 1.00 77.38 586 TRP A C 1
ATOM 4769 O O . TRP A 1 586 ? 70.570 -4.871 -77.559 1.00 77.38 586 TRP A O 1
ATOM 4779 N N . LEU A 1 587 ? 70.002 -4.825 -79.733 1.00 76.88 587 LEU A N 1
ATOM 4780 C CA . LEU A 1 587 ? 68.667 -4.254 -79.505 1.00 76.88 587 LEU A CA 1
ATOM 4781 C C . LEU A 1 587 ? 67.758 -5.227 -78.739 1.00 76.88 587 LEU A C 1
ATOM 4783 O O . LEU A 1 587 ? 67.095 -4.823 -77.783 1.00 76.88 587 LEU A O 1
ATOM 4787 N N . LEU A 1 588 ? 67.779 -6.513 -79.094 1.00 77.00 588 LEU A N 1
ATOM 4788 C CA . LEU A 1 588 ? 66.992 -7.556 -78.425 1.00 77.00 588 LEU A CA 1
ATOM 4789 C C . LEU A 1 588 ? 67.410 -7.722 -76.948 1.00 77.00 588 LEU A C 1
ATOM 4791 O O . LEU A 1 588 ? 66.556 -7.781 -76.060 1.00 77.00 588 LEU A O 1
ATOM 4795 N N . ARG A 1 589 ? 68.714 -7.646 -76.644 1.00 77.56 589 ARG A N 1
ATOM 4796 C CA . ARG A 1 589 ? 69.222 -7.595 -75.257 1.00 77.56 589 ARG A CA 1
ATOM 4797 C C . ARG A 1 589 ? 68.733 -6.357 -74.487 1.00 77.56 589 ARG A C 1
ATOM 4799 O O . ARG A 1 589 ? 68.482 -6.461 -73.286 1.00 77.56 589 ARG A O 1
ATOM 4806 N N . LYS A 1 590 ? 68.537 -5.202 -75.141 1.00 80.00 590 LYS A N 1
ATOM 4807 C CA . LYS A 1 590 ? 67.924 -4.022 -74.497 1.00 80.00 590 LYS A CA 1
ATOM 4808 C C . LYS A 1 590 ? 66.438 -4.210 -74.194 1.00 80.00 590 LYS A C 1
ATOM 4810 O O . LYS A 1 590 ? 66.015 -3.827 -73.105 1.00 80.00 590 LYS A O 1
ATOM 4815 N N . VAL A 1 591 ? 65.667 -4.843 -75.082 1.00 77.88 591 VAL A N 1
ATOM 4816 C CA . VAL A 1 591 ? 64.263 -5.217 -74.803 1.00 77.88 591 VAL A CA 1
ATOM 4817 C C . VAL A 1 591 ? 64.188 -6.136 -73.578 1.00 77.88 591 VAL A C 1
ATOM 4819 O O . VAL A 1 591 ? 63.394 -5.894 -72.669 1.00 77.88 591 VAL A O 1
ATOM 4822 N N . LYS A 1 592 ? 65.091 -7.119 -73.477 1.00 73.19 592 LYS A N 1
ATOM 4823 C CA . LYS A 1 592 ? 65.195 -8.011 -72.312 1.00 73.19 592 LYS A CA 1
ATOM 4824 C C . LYS A 1 592 ? 65.524 -7.268 -71.010 1.00 73.19 592 LYS A C 1
ATOM 4826 O O . LYS A 1 592 ? 64.897 -7.523 -69.984 1.00 73.19 592 LYS A O 1
ATOM 4831 N N . ALA A 1 593 ? 66.449 -6.306 -71.046 1.00 77.50 593 ALA A N 1
ATOM 4832 C CA . ALA A 1 593 ? 66.772 -5.467 -69.888 1.00 77.50 593 ALA A CA 1
ATOM 4833 C C . ALA A 1 593 ? 65.590 -4.580 -69.441 1.00 77.50 593 ALA A C 1
ATOM 4835 O O . ALA A 1 593 ? 65.388 -4.387 -68.242 1.00 77.50 593 ALA A O 1
ATOM 4836 N N . LEU A 1 594 ? 64.784 -4.074 -70.383 1.00 77.12 594 LEU A N 1
ATOM 4837 C CA . LEU A 1 594 ? 63.550 -3.341 -70.077 1.00 77.12 594 LEU A CA 1
ATOM 4838 C C . LEU A 1 594 ? 62.487 -4.253 -69.448 1.00 77.12 594 LEU A C 1
ATOM 4840 O O . LEU A 1 594 ? 61.885 -3.869 -68.451 1.00 77.12 594 LEU A O 1
ATOM 4844 N N . CYS A 1 595 ? 62.317 -5.477 -69.954 1.00 71.38 595 CYS A N 1
ATOM 4845 C CA . CYS A 1 595 ? 61.409 -6.476 -69.380 1.00 71.38 595 CYS A CA 1
ATOM 4846 C C . CYS A 1 595 ? 61.784 -6.851 -67.930 1.00 71.38 595 CYS A C 1
ATOM 4848 O O . CYS A 1 595 ? 60.918 -6.871 -67.057 1.00 71.38 595 CYS A O 1
ATOM 4850 N N . ILE A 1 596 ? 63.074 -7.052 -67.624 1.00 74.75 596 ILE A N 1
ATOM 4851 C CA . ILE A 1 596 ? 63.533 -7.314 -66.244 1.00 74.75 596 ILE A CA 1
ATOM 4852 C C . ILE A 1 596 ? 63.208 -6.133 -65.315 1.00 74.75 596 ILE A C 1
ATOM 4854 O O . ILE A 1 596 ? 62.787 -6.350 -64.182 1.00 74.75 596 ILE A O 1
ATOM 4858 N N . ARG A 1 597 ? 63.348 -4.887 -65.793 1.00 74.94 597 ARG A N 1
ATOM 4859 C CA . ARG A 1 597 ? 62.951 -3.693 -65.026 1.00 74.94 597 ARG A CA 1
ATOM 4860 C C . ARG A 1 597 ? 61.434 -3.549 -64.892 1.00 74.94 597 ARG A C 1
ATOM 4862 O O . ARG A 1 597 ? 60.989 -3.050 -63.871 1.00 74.94 597 ARG A O 1
ATOM 4869 N N . ALA A 1 598 ? 60.641 -3.990 -65.868 1.00 70.44 598 ALA A N 1
ATOM 4870 C CA . ALA A 1 598 ? 59.181 -3.987 -65.761 1.00 70.44 598 ALA A CA 1
ATOM 4871 C C . ALA A 1 598 ? 58.690 -4.940 -64.653 1.00 70.44 598 ALA A C 1
ATOM 4873 O O . ALA A 1 598 ? 57.798 -4.578 -63.892 1.00 70.44 598 ALA A O 1
ATOM 4874 N N . LYS A 1 599 ? 59.337 -6.105 -64.481 1.00 67.25 599 LYS A N 1
ATOM 4875 C CA . LYS A 1 599 ? 58.989 -7.075 -63.424 1.00 67.25 599 LYS A CA 1
ATOM 4876 C C . LYS A 1 599 ? 59.101 -6.548 -61.995 1.00 67.25 599 LYS A C 1
ATOM 4878 O O . LYS A 1 599 ? 58.419 -7.078 -61.131 1.00 67.25 599 LYS A O 1
ATOM 4883 N N . SER A 1 600 ? 59.931 -5.540 -61.719 1.00 69.62 600 SER A N 1
ATOM 4884 C CA . SER A 1 600 ? 60.007 -4.941 -60.374 1.00 69.62 600 SER A CA 1
ATOM 4885 C C . SER A 1 600 ? 58.852 -3.980 -60.051 1.00 69.62 600 SER A C 1
ATOM 4887 O O . SER A 1 600 ? 58.856 -3.387 -58.977 1.00 69.62 600 SER A O 1
ATOM 4889 N N . TYR A 1 601 ? 57.897 -3.803 -60.971 1.00 63.38 601 TYR A N 1
ATOM 4890 C CA . TYR A 1 601 ? 56.697 -2.973 -60.801 1.00 63.38 601 TYR A CA 1
ATOM 4891 C C . TYR A 1 601 ? 55.382 -3.780 -60.876 1.00 63.38 601 TYR A C 1
ATOM 4893 O O . TYR A 1 601 ? 54.312 -3.173 -60.939 1.00 63.38 601 TYR A O 1
ATOM 4901 N N . MET A 1 602 ? 55.454 -5.120 -60.880 1.00 59.50 602 MET A N 1
ATOM 4902 C CA . MET A 1 602 ? 54.299 -6.030 -60.780 1.00 59.50 602 MET A CA 1
ATOM 4903 C C . MET A 1 602 ? 54.168 -6.612 -59.372 1.00 59.50 602 MET A C 1
ATOM 4905 O O . MET A 1 602 ? 53.001 -6.754 -58.939 1.00 59.50 602 MET A O 1
#

Organism: NCBI:txid47600

InterPro domains:
  IPR056647 Domain of unknown function DUF7745 [PF24924] (49-216)
  IPR056647 Domain of unknown function DUF7745 [PF24924] (223-320)

Radius of gyration: 51.41 Å; chains: 1; bounding box: 149×62×174 Å

Foldseek 3Di:
DDDDDDDDDDDDDDDDDDDPDDPPPQDDPDPDDVPDPDDDPWDDFDQDLLFLWTDIPNATDADALQNLCVVVVHPDDALQQADFQDPDDDPLLVLVCVLAVDDSVLSVVQWDDDPPFIWGALVSLVVCLVPHPDPVSNVLSVVLCCCQAAFFPPDHRIRTSLSSSVSVCVVVNHDCSLQLRFLQSVQVSVCVVVVHDGRGGRVVSVVVQVCQPPPDDPDARPDLDQKGWFWFAPRRWQWGAHSFWIATHGVLSRLVSNLAAHDDGDSVCRSVSTDGPVDPPRVVSSVVNSNSSNGIDIDGGHNDDDSYDPVVSVVSVVVVPPPDDDDDDDDDDDPVVVPDDDDDPVVVVVVVVVVVVVVVVVVVVVVVVVVVVVVVVVVVVVVVVVVVVVVVVVVVVVVVVVVVVVVVVVVVVVPDPDDDDPVVVVVVVVVVVVVVVVVVVVVVVVVVVVVVVVVVVVVVVVVVVVVVVVVVVVVVVVVVVVVPPPPPVVVVVVVVVVVVVVVVVVVVVVVVVVVVVVVVVVVVVVVVVVVVVVVVVVVVVVVVVVVVVLVVLVVVLVVLVVLLVVLVVLLVVQVPDDPVSVVSNVVSVVSVVVSVVSVVSD